Protein 5BO7 (pdb70)

Sequence (569 aa):
KWKFNRTAFLHQRQEILQHVDVIKNFSLTKNSVRIGQLMHYDYSSHKYVFSISNNFRSLLPDVSPIMNKHYNICAVVGNSGILTGSQCGQEIDKSDFVFRCNFAPTEAFQRDVGRKTNLTTFNPSILEKYYNNLLTIQDRNNFFLSLKKLDGAILWIPAFFFHTSATVTRTLVDFFVEHRGQLKVQLAWPGNIMQHVNRYWKNKHLSPKRLSTGILMYTLASAICEEIHLYGFWPFGFDPNTREDLPYHYYDKKGTKFTTKESHQLPAEFQLLYRMHGEGLTKLTLSHCASKWKFNRTAFLHQRQEILQHVDVIKNFSLTKNSVRIGQLMHYDYSSHKYVFSISNNFRSLLPDVSPIMNKHYNICAVVGNSGILTGSQCGQEIDKSDFVFRCNFAPTEAFQRDVGRKTNLTTFNPSILEKYYNNLLTIQDRNNNFFLSLKKLDGAILWIPAFFFHTSATVTRTLVDFFVEHRGQLKVQLAWPGNIMQHVNRYWKNKHLSPKRLSTGILMYTLASAICEEIHLYGFWPFGFDPNTREDLPYHYYDQLPAEFQLLYRMHGEGLTKLTLSHCA

Radius of gyration: 30.21 Å; Cα contacts (8 Å, |Δi|>4): 1110; chains: 2; bounding box: 53×53×96 Å

Solvent-accessible surface area: 25960 Å² total; per-residue (Å²): 158,55,160,29,67,112,111,31,0,61,110,5,41,102,32,0,75,126,60,1,80,0,56,144,21,0,4,30,26,52,138,62,9,160,105,29,32,61,13,51,12,44,56,30,64,133,116,30,2,7,16,1,19,50,8,2,62,36,17,2,24,103,90,14,18,2,95,122,95,134,49,82,45,0,0,0,2,6,23,9,0,11,3,76,36,2,89,0,2,157,54,0,34,166,4,75,10,0,0,5,4,76,38,15,57,30,110,86,52,57,174,20,0,1,164,72,27,43,0,4,3,0,29,0,40,14,0,104,140,146,29,70,30,6,24,9,92,111,19,32,66,62,0,37,90,28,1,112,133,25,89,27,6,6,0,1,0,11,1,0,12,75,47,97,0,1,41,8,1,16,2,0,6,30,4,8,30,50,25,126,79,101,29,148,19,81,26,0,0,0,3,62,7,2,121,68,0,56,162,1,0,46,85,60,171,6,89,18,87,24,11,12,39,8,0,6,0,0,0,1,0,0,13,3,0,47,21,0,29,0,1,4,22,25,17,57,22,74,15,29,92,86,159,120,98,18,20,61,46,5,73,39,170,205,62,51,133,56,101,78,126,100,53,61,90,32,74,33,6,20,107,11,0,112,122,7,36,66,102,3,14,0,64,6,15,33,61,118,20,154,171,98,54,174,30,66,116,110,31,0,71,113,7,47,85,47,1,109,117,68,5,71,4,46,144,20,1,5,27,27,49,117,52,4,147,111,33,60,68,9,44,10,38,38,30,63,133,112,32,2,9,17,1,24,54,7,2,65,35,18,2,20,97,90,7,11,3,86,124,95,133,62,79,43,0,0,0,2,6,19,8,0,22,5,78,34,3,100,0,2,133,49,0,33,150,3,74,10,0,1,4,6,59,33,12,59,25,102,90,62,72,189,25,0,0,127,73,28,45,0,3,1,0,38,0,41,12,0,83,155,130,28,68,29,6,27,11,95,108,19,37,67,63,0,38,79,28,1,119,145,28,84,36,8,10,0,1,0,13,1,0,13,64,43,94,2,2,31,4,1,17,2,0,5,26,4,9,29,56,27,124,80,102,29,150,18,76,23,0,0,0,3,44,7,4,92,62,1,29,115,4,0,116,84,66,165,5,95,24,178,85,9,22,41,8,0,3,0,0,0,2,0,1,27,2,0,52,20,0,27,0,1,4,22,26,24,49,42,90,34,44,129,78,191,121,136,27,63,107,50,12,54,116,107,49,57,44,5,22,117,14,1,130,104,0,46,68,72,5,12,0,64,9,16,45,72,134,21,147

Organism: Homo sapiens (NCBI:txid9606)

Structure (mmCIF, N/CA/C/O backbone):
data_5BO7
#
_entry.id   5BO7
#
_cell.length_a   71.335
_cell.length_b   96.497
_cell.length_c   124.655
_cell.angle_alpha   90.000
_cell.angle_beta   90.000
_cell.angle_gamma   90.000
#
_symmetry.space_group_name_H-M   'P 21 21 21'
#
loop_
_entity.id
_entity.type
_entity.pdbx_description
1 polymer 'Sia-alpha-2,3-Gal-beta-1,4-GlcNAc-R:alpha 2,8-sialyltransferase'
2 branched 2-acetamido-2-deoxy-beta-D-glucopyranose-(1-4)-2-acetamido-2-deoxy-beta-D-glucopyranose
3 branched 2-acetamido-2-deoxy-beta-D-glucopyranose-(1-4)-[alpha-L-fucopyranose-(1-6)]2-acetamido-2-deoxy-beta-D-glucopyranose
4 non-polymer "CYTIDINE-5'-TRIPHOSPHATE"
5 non-polymer 2-acetamido-2-deoxy-beta-D-glucopyranose
6 water water
#
loop_
_atom_site.group_PDB
_atom_site.id
_atom_site.type_symbol
_atom_site.label_atom_id
_atom_site.label_alt_id
_atom_site.label_comp_id
_atom_site.label_asym_id
_atom_site.label_entity_id
_atom_site.label_seq_id
_atom_site.pdbx_PDB_ins_code
_atom_site.Cartn_x
_atom_site.Cartn_y
_atom_site.Cartn_z
_atom_site.occupancy
_atom_site.B_iso_or_equiv
_atom_site.auth_seq_id
_atom_site.auth_comp_id
_atom_site.auth_asym_id
_atom_site.auth_atom_id
_atom_site.pdbx_PDB_model_num
ATOM 1 N N . LYS A 1 32 ? -16.725 -26.910 57.125 1.00 66.90 89 LYS A N 1
ATOM 2 C CA . LYS A 1 32 ? -15.287 -26.856 57.562 1.00 67.24 89 LYS A CA 1
ATOM 3 C C . LYS A 1 32 ? -14.678 -25.419 57.315 1.00 60.42 89 LYS A C 1
ATOM 4 O O . LYS A 1 32 ? -14.336 -24.673 58.252 1.00 59.55 89 LYS A O 1
ATOM 6 N N . TRP A 1 33 ? -14.572 -25.029 56.052 1.00 53.98 90 TRP A N 1
ATOM 7 C CA . TRP A 1 33 ? -14.096 -23.677 55.683 1.00 44.76 90 TRP A CA 1
ATOM 8 C C . TRP A 1 33 ? -15.124 -22.671 56.126 1.00 43.31 90 TRP A C 1
ATOM 9 O O . TRP A 1 33 ? -16.304 -22.899 55.945 1.00 43.29 90 TRP A O 1
ATOM 20 N N . LYS A 1 34 ? -14.677 -21.547 56.658 1.00 42.11 91 LYS A N 1
ATOM 21 C CA . LYS A 1 34 ? -15.565 -20.489 57.043 1.00 42.85 91 LYS A CA 1
ATOM 22 C C . LYS A 1 34 ? -15.130 -19.123 56.516 1.00 36.81 91 LYS A C 1
ATOM 23 O O . LYS A 1 34 ? -13.998 -18.715 56.748 1.00 34.05 91 LYS A O 1
ATOM 29 N N . PHE A 1 35 ? -16.036 -18.400 55.824 1.00 34.24 92 PHE A N 1
ATOM 30 C CA . PHE A 1 35 ? -15.698 -17.135 55.204 1.00 31.38 92 PHE A CA 1
ATOM 31 C C . PHE A 1 35 ? -15.337 -16.077 56.259 1.00 32.55 92 PHE A C 1
ATOM 32 O O . PHE A 1 35 ? -15.977 -16.001 57.283 1.00 32.15 92 PHE A O 1
ATOM 40 N N . ASN A 1 36 ? -14.291 -15.325 56.040 1.00 30.62 93 ASN A N 1
ATOM 41 C CA . ASN A 1 36 ? -13.980 -14.232 56.898 1.00 31.86 93 ASN A CA 1
ATOM 42 C C . ASN A 1 36 ? -14.141 -12.964 56.111 1.00 30.75 93 ASN A C 1
ATOM 43 O O . ASN A 1 36 ? -13.210 -12.473 55.472 1.00 28.04 93 ASN A O 1
ATOM 48 N N . ARG A 1 37 ? -15.371 -12.424 56.162 1.00 29.48 94 ARG A N 1
ATOM 49 C CA . ARG A 1 37 ? -15.717 -11.246 55.297 1.00 28.19 94 ARG A CA 1
ATOM 50 C C . ARG A 1 37 ? -14.846 -10.081 55.612 1.00 28.55 94 ARG A C 1
ATOM 51 O O . ARG A 1 37 ? -14.405 -9.375 54.711 1.00 28.21 94 ARG A O 1
ATOM 59 N N . THR A 1 38 ? -14.594 -9.828 56.925 1.00 29.96 95 THR A N 1
ATOM 60 C CA . THR A 1 38 ? -13.795 -8.633 57.228 1.00 31.85 95 THR A CA 1
ATOM 61 C C . THR A 1 38 ? -12.357 -8.721 56.719 1.00 31.16 95 THR A C 1
ATOM 62 O O . THR A 1 38 ? -11.849 -7.761 56.115 1.00 31.44 95 THR A O 1
ATOM 66 N N . ALA A 1 39 ? -11.764 -9.897 56.794 1.00 31.11 96 ALA A N 1
ATOM 67 C CA . ALA A 1 39 ? -10.417 -10.077 56.264 1.00 30.85 96 ALA A CA 1
ATOM 68 C C . ALA A 1 39 ? -10.421 -9.992 54.738 1.00 27.86 96 ALA A C 1
ATOM 69 O O . ALA A 1 39 ? -9.540 -9.361 54.118 1.00 27.60 96 ALA A O 1
ATOM 71 N N . PHE A 1 40 ? -11.469 -10.500 54.110 1.00 27.01 97 PHE A N 1
ATOM 72 C CA . PHE A 1 40 ? -11.571 -10.388 52.620 1.00 26.39 97 PHE A CA 1
ATOM 73 C C . PHE A 1 40 ? -11.697 -8.963 52.172 1.00 26.62 97 PHE A C 1
ATOM 74 O O . PHE A 1 40 ? -11.033 -8.500 51.239 1.00 25.43 97 PHE A O 1
ATOM 82 N N . LEU A 1 41 ? -12.568 -8.221 52.836 1.00 28.34 98 LEU A N 1
ATOM 83 C CA . LEU A 1 41 ? -12.711 -6.798 52.496 1.00 29.66 98 LEU A CA 1
ATOM 84 C C . LEU A 1 41 ? -11.444 -5.941 52.752 1.00 30.34 98 LEU A C 1
ATOM 85 O O . LEU A 1 41 ? -11.174 -4.992 52.011 1.00 30.50 98 LEU A O 1
ATOM 90 N N . HIS A 1 42 ? -10.633 -6.333 53.714 1.00 33.20 99 HIS A N 1
ATOM 91 C CA . HIS A 1 42 ? -9.311 -5.734 53.939 1.00 35.00 99 HIS A CA 1
ATOM 92 C C . HIS A 1 42 ? -8.427 -6.026 52.769 1.00 32.26 99 HIS A C 1
ATOM 93 O O . HIS A 1 42 ? -7.697 -5.161 52.303 1.00 30.33 99 HIS A O 1
ATOM 100 N N . GLN A 1 43 ? -8.508 -7.274 52.278 1.00 30.84 100 GLN A N 1
ATOM 101 C CA . GLN A 1 43 ? -7.753 -7.613 51.068 1.00 29.27 100 GLN A CA 1
ATOM 102 C C . GLN A 1 43 ? -8.223 -6.795 49.882 1.00 27.65 100 GLN A C 1
ATOM 103 O O . GLN A 1 43 ? -7.409 -6.260 49.140 1.00 26.59 100 GLN A O 1
ATOM 109 N N . ARG A 1 44 ? -9.541 -6.702 49.686 1.00 27.26 101 ARG A N 1
ATOM 110 C CA . ARG A 1 44 ? -10.019 -5.807 48.626 1.00 27.16 101 ARG A CA 1
ATOM 111 C C . ARG A 1 44 ? -9.423 -4.408 48.702 1.00 28.09 101 ARG A C 1
ATOM 112 O O . ARG A 1 44 ? -8.990 -3.862 47.683 1.00 28.34 101 ARG A O 1
ATOM 120 N N . GLN A 1 45 ? -9.452 -3.797 49.896 1.00 31.00 102 GLN A N 1
ATOM 121 C CA . GLN A 1 45 ? -8.912 -2.452 50.060 1.00 33.82 102 GLN A CA 1
ATOM 122 C C . GLN A 1 45 ? -7.428 -2.463 49.698 1.00 32.70 102 GLN A C 1
ATOM 123 O O . GLN A 1 45 ? -6.971 -1.580 49.052 1.00 32.72 102 GLN A O 1
ATOM 129 N N . GLU A 1 46 ? -6.659 -3.452 50.131 1.00 32.87 103 GLU A N 1
ATOM 130 C CA . GLU A 1 46 ? -5.223 -3.449 49.814 1.00 35.24 103 GLU A CA 1
ATOM 131 C C . GLU A 1 46 ? -4.923 -3.563 48.353 1.00 32.56 103 GLU A C 1
ATOM 132 O O . GLU A 1 46 ? -4.011 -2.915 47.818 1.00 31.75 103 GLU A O 1
ATOM 138 N N . ILE A 1 47 ? -5.689 -4.435 47.660 1.00 29.86 104 ILE A N 1
ATOM 139 C CA . ILE A 1 47 ? -5.590 -4.506 46.223 1.00 28.36 104 ILE A CA 1
ATOM 140 C C . ILE A 1 47 ? -5.888 -3.142 45.583 1.00 28.88 104 ILE A C 1
ATOM 141 O O . ILE A 1 47 ? -5.170 -2.702 44.659 1.00 27.45 104 ILE A O 1
ATOM 146 N N . LEU A 1 48 ? -6.959 -2.504 46.036 1.00 30.08 105 LEU A N 1
ATOM 147 C CA . LEU A 1 48 ? -7.400 -1.229 45.441 1.00 32.77 105 LEU A CA 1
ATOM 148 C C . LEU A 1 48 ? -6.375 -0.081 45.689 1.00 35.47 105 LEU A C 1
ATOM 149 O O . LEU A 1 48 ? -6.261 0.806 44.911 1.00 34.93 105 LEU A O 1
ATOM 154 N N . GLN A 1 49 ? -5.565 -0.186 46.726 1.00 37.79 106 GLN A N 1
ATOM 155 C CA . GLN A 1 49 ? -4.425 0.720 46.929 1.00 42.52 106 GLN A CA 1
ATOM 156 C C . GLN A 1 49 ? -3.383 0.610 45.841 1.00 42.22 106 GLN A C 1
ATOM 157 O O . GLN A 1 49 ? -2.705 1.546 45.587 1.00 40.95 106 GLN A O 1
ATOM 163 N N . HIS A 1 50 ? -3.264 -0.535 45.182 1.00 40.15 107 HIS A N 1
ATOM 164 C CA . HIS A 1 50 ? -2.258 -0.706 44.124 1.00 41.18 107 HIS A CA 1
ATOM 165 C C . HIS A 1 50 ? -2.790 -0.763 42.749 1.00 40.24 107 HIS A C 1
ATOM 166 O O . HIS A 1 50 ? -2.068 -0.524 41.796 1.00 44.17 107 HIS A O 1
ATOM 173 N N . VAL A 1 51 ? -4.037 -1.180 42.598 1.00 35.83 108 VAL A N 1
ATOM 174 C CA . VAL A 1 51 ? -4.619 -1.387 41.283 1.00 33.83 108 VAL A CA 1
ATOM 175 C C . VAL A 1 51 ? -6.000 -0.713 41.265 1.00 32.22 108 VAL A C 1
ATOM 176 O O . VAL A 1 51 ? -6.801 -1.035 42.088 1.00 29.29 108 VAL A O 1
ATOM 180 N N . ASP A 1 52 ? -6.222 0.252 40.377 1.00 30.09 109 ASP A N 1
ATOM 181 C CA . ASP A 1 52 ? -7.558 0.805 40.173 1.00 29.69 109 ASP A CA 1
ATOM 182 C C . ASP A 1 52 ? -8.297 -0.165 39.271 1.00 27.75 109 ASP A C 1
ATOM 183 O O . ASP A 1 52 ? -8.258 -0.073 38.035 1.00 26.12 109 ASP A O 1
ATOM 188 N N . VAL A 1 53 ? -8.946 -1.133 39.898 1.00 26.91 110 VAL A N 1
ATOM 189 C CA . VAL A 1 53 ? -9.513 -2.263 39.194 1.00 25.70 110 VAL A CA 1
ATOM 190 C C . VAL A 1 53 ? -10.602 -1.862 38.204 1.00 24.83 110 VAL A C 1
ATOM 191 O O . VAL A 1 53 ? -10.619 -2.327 37.081 1.00 23.32 110 VAL A O 1
ATOM 195 N N . ILE A 1 54 ? -11.452 -0.928 38.592 1.00 24.87 111 ILE A N 1
ATOM 196 C CA . ILE A 1 54 ? -12.559 -0.517 37.722 1.00 26.47 111 ILE A CA 1
ATOM 197 C C . ILE A 1 54 ? -11.993 0.117 36.449 1.00 26.17 111 ILE A C 1
ATOM 198 O O . ILE A 1 54 ? -12.503 -0.179 35.351 1.00 26.38 111 ILE A O 1
ATOM 203 N N . LYS A 1 55 ? -10.969 0.981 36.588 1.00 25.80 112 LYS A N 1
ATOM 204 C CA . LYS A 1 55 ? -10.301 1.601 35.422 1.00 26.45 112 LYS A CA 1
ATOM 205 C C . LYS A 1 55 ? -9.437 0.585 34.668 1.00 24.30 112 LYS A C 1
ATOM 206 O O . LYS A 1 55 ? -9.556 0.421 33.434 1.00 27.63 112 LYS A O 1
ATOM 212 N N . ASN A 1 56 ? -8.612 -0.163 35.358 1.00 24.97 113 ASN A N 1
ATOM 213 C CA . ASN A 1 56 ? -7.685 -1.12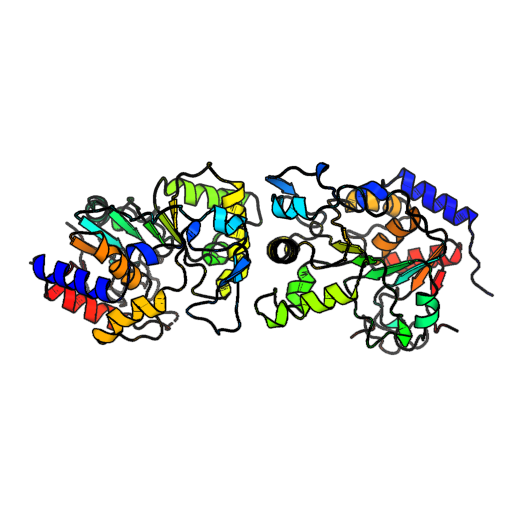9 34.703 1.00 23.60 113 ASN A CA 1
ATOM 214 C C . ASN A 1 56 ? -8.416 -2.286 34.002 1.00 23.87 113 ASN A C 1
ATOM 215 O O . ASN A 1 56 ? -7.878 -2.879 33.081 1.00 23.24 113 ASN A O 1
ATOM 220 N N . PHE A 1 57 ? -9.662 -2.565 34.395 1.00 23.08 114 PHE A N 1
ATOM 221 C CA . PHE A 1 57 ? -10.464 -3.561 33.730 1.00 21.38 114 PHE A CA 1
ATOM 222 C C . PHE A 1 57 ? -10.533 -3.437 32.205 1.00 21.18 114 PHE A C 1
ATOM 223 O O . PHE A 1 57 ? -10.529 -4.473 31.501 1.00 21.55 114 PHE A O 1
ATOM 231 N N . SER A 1 58 ? -10.637 -2.208 31.695 1.00 20.62 115 SER A N 1
ATOM 232 C CA . SER A 1 58 ? -10.666 -1.961 30.245 1.00 21.02 115 SER A CA 1
ATOM 233 C C . SER A 1 58 ? -10.322 -0.531 29.929 1.00 21.40 115 SER A C 1
ATOM 234 O O . SER A 1 58 ? -10.721 0.412 30.643 1.00 21.47 115 SER A O 1
ATOM 237 N N . LEU A 1 59 ? -9.650 -0.349 28.801 1.00 21.31 116 LEU A N 1
ATOM 238 C CA . LEU A 1 59 ? -9.555 0.948 28.168 1.00 22.16 116 LEU A CA 1
ATOM 239 C C . LEU A 1 59 ? -10.985 1.371 27.772 1.00 23.32 116 LEU A C 1
ATOM 240 O O . LEU A 1 59 ? -11.869 0.473 27.541 1.00 21.28 116 LEU A O 1
ATOM 245 N N . THR A 1 60 ? -11.226 2.674 27.744 1.00 22.63 117 THR A N 1
ATOM 246 C CA . THR A 1 60 ? -12.494 3.211 27.333 1.00 23.89 117 THR A CA 1
ATOM 247 C C . THR A 1 60 ? -12.265 4.179 26.163 1.00 24.87 117 THR A C 1
ATOM 248 O O . THR A 1 60 ? -11.132 4.615 25.895 1.00 26.64 117 THR A O 1
ATOM 252 N N . LYS A 1 61 ? -13.307 4.524 25.467 1.00 26.36 118 LYS A N 1
ATOM 253 C CA . LYS A 1 61 ? -13.147 5.336 24.251 1.00 27.67 118 LYS A CA 1
ATOM 254 C C . LYS A 1 61 ? -12.450 6.656 24.555 1.00 31.18 118 LYS A C 1
ATOM 255 O O . LYS A 1 61 ? -11.543 7.091 23.851 1.00 31.23 118 LYS A O 1
ATOM 261 N N . ASN A 1 62 ? -12.862 7.283 25.654 1.00 32.91 119 ASN A N 1
ATOM 262 C CA . ASN A 1 62 ? -12.318 8.605 25.992 1.00 37.67 119 ASN A CA 1
ATOM 263 C C . ASN A 1 62 ? -10.964 8.501 26.643 1.00 36.11 119 ASN A C 1
ATOM 264 O O . ASN A 1 62 ? -10.376 9.524 26.863 1.00 39.07 119 ASN A O 1
ATOM 269 N N . SER A 1 63 ? -10.443 7.335 26.933 1.00 33.14 120 SER A N 1
ATOM 270 C CA . SER A 1 63 ? -9.104 7.255 27.421 1.00 33.98 120 SER A CA 1
ATOM 271 C C . SER A 1 63 ? -8.050 6.948 26.367 1.00 33.67 120 SER A C 1
ATOM 272 O O . SER A 1 63 ? -6.888 6.845 26.737 1.00 29.19 120 SER A O 1
ATOM 275 N N . VAL A 1 64 ? -8.442 6.719 25.094 1.00 31.76 121 VAL A N 1
ATOM 276 C CA . VAL A 1 64 ? -7.455 6.381 24.088 1.00 31.76 121 VAL A CA 1
ATOM 277 C C . VAL A 1 64 ? -7.659 7.347 22.914 1.00 30.68 121 VAL A C 1
ATOM 278 O O . VAL A 1 64 ? -8.759 7.757 22.609 1.00 31.26 121 VAL A O 1
ATOM 282 N N . ARG A 1 65 ? -6.568 7.652 22.265 1.00 29.25 122 ARG A N 1
ATOM 283 C CA . ARG A 1 65 ? -6.568 8.520 21.092 1.00 29.94 122 ARG A CA 1
ATOM 284 C C . ARG A 1 65 ? -6.454 7.615 19.907 1.00 26.75 122 ARG A C 1
ATOM 285 O O . ARG A 1 65 ? -5.690 6.656 19.925 1.00 24.23 122 ARG A O 1
ATOM 293 N N . ILE A 1 66 ? -7.125 7.986 18.829 1.00 26.12 123 ILE A N 1
ATOM 294 C CA . ILE A 1 66 ? -6.868 7.303 17.597 1.00 26.36 123 ILE A CA 1
ATOM 295 C C . ILE A 1 66 ? -5.429 7.506 17.209 1.00 26.17 123 ILE A C 1
ATOM 296 O O . ILE A 1 66 ? -4.947 8.634 17.246 1.00 24.70 123 ILE A O 1
ATOM 301 N N . GLY A 1 67 ? -4.738 6.466 16.786 1.00 25.15 124 GLY A N 1
ATOM 302 C CA . GLY A 1 67 ? -3.296 6.565 16.508 1.00 28.56 124 GLY A CA 1
ATOM 303 C C . GLY A 1 67 ? -2.327 6.399 17.698 1.00 28.44 124 GLY A C 1
ATOM 304 O O . GLY A 1 67 ? -1.094 6.522 17.539 1.00 29.55 124 GLY A O 1
ATOM 305 N N . GLN A 1 68 ? -2.866 6.205 18.896 1.00 29.21 125 GLN A N 1
ATOM 306 C CA . GLN A 1 68 ? -2.005 6.072 20.057 1.00 29.59 125 GLN A CA 1
ATOM 307 C C . GLN A 1 68 ? -1.198 4.807 19.870 1.00 27.00 125 GLN A C 1
ATOM 308 O O . GLN A 1 68 ? -1.724 3.814 19.378 1.00 25.09 125 GLN A O 1
ATOM 314 N N . LEU A 1 69 ? 0.069 4.820 20.275 1.00 25.58 126 LEU A N 1
ATOM 315 C CA . LEU A 1 69 ? 0.905 3.666 20.165 1.00 26.28 126 LEU A CA 1
ATOM 316 C C . LEU A 1 69 ? 0.984 2.913 21.478 1.00 26.31 126 LEU A C 1
ATOM 317 O O . LEU A 1 69 ? 1.394 3.503 22.486 1.00 26.60 126 LEU A O 1
ATOM 322 N N . MET A 1 70 ? 0.637 1.642 21.455 1.00 23.91 127 MET A N 1
ATOM 323 C CA . MET A 1 70 ? 0.707 0.790 22.612 1.00 24.92 127 MET A CA 1
ATOM 324 C C . MET A 1 70 ? 1.981 -0.024 22.563 1.00 25.75 127 MET A C 1
ATOM 325 O O . MET A 1 70 ? 2.450 -0.384 21.506 1.00 24.50 127 MET A O 1
ATOM 330 N N . HIS A 1 71 ? 2.507 -0.346 23.751 1.00 26.29 128 HIS A N 1
ATOM 331 C CA . HIS A 1 71 ? 3.600 -1.316 23.939 1.00 27.03 128 HIS A CA 1
ATOM 332 C C . HIS A 1 71 ? 3.024 -2.525 24.635 1.00 26.48 128 HIS A C 1
ATOM 333 O O . HIS A 1 71 ? 1.861 -2.508 24.989 1.00 26.51 128 HIS A O 1
ATOM 340 N N . TYR A 1 72 ? 3.840 -3.580 24.824 1.00 26.23 129 TYR A N 1
ATOM 341 C CA . TYR A 1 72 ? 3.352 -4.862 25.340 1.00 26.63 129 TYR A CA 1
ATOM 342 C C . TYR A 1 72 ? 3.901 -5.164 26.720 1.00 29.18 129 TYR A C 1
ATOM 343 O O . TYR A 1 72 ? 5.088 -5.000 26.924 1.00 31.38 129 TYR A O 1
ATOM 352 N N . ASP A 1 73 ? 3.067 -5.628 27.653 1.00 26.68 130 ASP A N 1
ATOM 353 C CA . ASP A 1 73 ? 3.496 -5.806 29.022 1.00 30.12 130 ASP A CA 1
ATOM 354 C C . ASP A 1 73 ? 4.610 -6.827 29.135 1.00 32.56 130 ASP A C 1
ATOM 355 O O . ASP A 1 73 ? 5.467 -6.677 29.986 1.00 31.03 130 ASP A O 1
ATOM 360 N N . TYR A 1 74 ? 4.576 -7.864 28.310 1.00 33.42 131 TYR A N 1
ATOM 361 C CA . TYR A 1 74 ? 5.527 -8.972 28.420 1.00 36.00 131 TYR A CA 1
ATOM 362 C C . TYR A 1 74 ? 6.436 -9.176 27.248 1.00 38.86 131 TYR A C 1
ATOM 363 O O . TYR A 1 74 ? 6.993 -10.282 27.130 1.00 44.04 131 TYR A O 1
ATOM 372 N N . SER A 1 75 ? 6.641 -8.196 26.379 1.00 34.38 132 SER A N 1
ATOM 373 C CA . SER A 1 75 ? 7.582 -8.392 25.269 1.00 36.46 132 SER A CA 1
ATOM 374 C C . SER A 1 75 ? 8.584 -7.222 25.311 1.00 36.92 132 SER A C 1
ATOM 375 O O . SER A 1 75 ? 8.348 -6.255 26.064 1.00 35.16 132 SER A O 1
ATOM 378 N N . SER A 1 76 ? 9.652 -7.284 24.506 1.00 38.04 133 SER A N 1
ATOM 379 C CA . SER A 1 76 ? 10.564 -6.123 24.389 1.00 38.98 133 SER A CA 1
ATOM 380 C C . SER A 1 76 ? 9.791 -4.858 24.113 1.00 38.41 133 SER A C 1
ATOM 381 O O . SER A 1 76 ? 8.811 -4.888 23.351 1.00 32.98 133 SER A O 1
ATOM 384 N N . HIS A 1 77 ? 10.327 -3.741 24.598 1.00 36.36 134 HIS A N 1
ATOM 385 C CA . HIS A 1 77 ? 9.741 -2.436 24.374 1.00 37.73 134 HIS A CA 1
ATOM 386 C C . HIS A 1 77 ? 9.671 -2.060 22.885 1.00 33.45 134 HIS A C 1
ATOM 387 O O . HIS A 1 77 ? 8.844 -1.222 22.502 1.00 33.57 134 HIS A O 1
ATOM 394 N N . LYS A 1 78 ? 10.528 -2.655 22.032 1.00 32.60 135 LYS A N 1
ATOM 395 C CA . LYS A 1 78 ? 10.531 -2.266 20.600 1.00 33.08 135 LYS A CA 1
ATOM 396 C C . LYS A 1 78 ? 9.152 -2.593 19.862 1.00 30.19 135 LYS A C 1
ATOM 397 O O . LYS A 1 78 ? 8.873 -2.026 18.809 1.00 31.47 135 LYS A O 1
ATOM 403 N N . TYR A 1 79 ? 8.385 -3.571 20.361 1.00 27.77 136 TYR A N 1
ATOM 404 C CA . TYR A 1 79 ? 7.136 -3.969 19.695 1.00 26.49 136 TYR A CA 1
ATOM 405 C C . TYR A 1 79 ? 6.061 -2.927 20.026 1.00 26.22 136 TYR A C 1
ATOM 406 O O . TYR A 1 79 ? 5.868 -2.548 21.211 1.00 26.11 136 TYR A O 1
ATOM 415 N N . VAL A 1 80 ? 5.394 -2.431 18.999 1.00 24.80 137 VAL A N 1
ATOM 416 C CA . VAL A 1 80 ? 4.349 -1.465 19.195 1.00 24.10 137 VAL A CA 1
ATOM 417 C C . VAL A 1 80 ? 3.108 -1.818 18.378 1.00 24.23 137 VAL A C 1
ATOM 418 O O . VAL A 1 80 ? 3.167 -2.598 17.427 1.00 24.74 137 VAL A O 1
ATOM 422 N N . PHE A 1 81 ? 2.003 -1.175 18.728 1.00 23.90 138 PHE A N 1
ATOM 423 C CA . PHE A 1 81 ? 0.767 -1.421 18.056 1.00 23.31 138 PHE A CA 1
ATOM 424 C C . PHE A 1 81 ? -0.024 -0.118 18.058 1.00 22.54 138 PHE A C 1
ATOM 425 O O . PHE A 1 81 ? -0.323 0.421 19.110 1.00 22.07 138 PHE A O 1
ATOM 433 N N . SER A 1 82 ? -0.399 0.372 16.887 1.00 21.66 139 SER A N 1
ATOM 434 C CA . SER A 1 82 ? -1.144 1.634 16.763 1.00 23.68 139 SER A CA 1
ATOM 435 C C . SER A 1 82 ? -2.662 1.372 16.856 1.00 26.81 139 SER A C 1
ATOM 436 O O . SER A 1 82 ? -3.208 0.496 16.097 1.00 23.56 139 SER A O 1
ATOM 439 N N . ILE A 1 83 ? -3.348 2.112 17.708 1.00 24.64 140 ILE A N 1
ATOM 440 C CA . ILE A 1 83 ? -4.805 1.957 17.903 1.00 26.30 140 ILE A CA 1
ATOM 441 C C . ILE A 1 83 ? -5.564 2.679 16.805 1.00 25.84 140 ILE A C 1
ATOM 442 O O . ILE A 1 83 ? -5.378 3.869 16.571 1.00 26.32 140 ILE A O 1
ATOM 447 N N . SER A 1 84 ? -6.309 1.951 16.016 1.00 23.60 141 SER A N 1
ATOM 448 C CA . SER A 1 84 ? -7.058 2.538 14.935 1.00 23.51 141 SER A CA 1
ATOM 449 C C . SER A 1 84 ? -8.356 3.093 15.405 1.00 23.16 141 SER A C 1
ATOM 450 O O . SER A 1 84 ? -8.845 2.815 16.506 1.00 21.83 141 SER A O 1
ATOM 453 N N . ASN A 1 85 ? -8.996 3.831 14.500 1.00 22.19 142 ASN A N 1
ATOM 454 C CA . ASN A 1 85 ? -10.371 4.232 14.665 1.00 24.25 142 ASN A CA 1
ATOM 455 C C . ASN A 1 85 ? -11.301 3.102 14.959 1.00 24.27 142 ASN A C 1
ATOM 456 O O . ASN A 1 85 ? -12.158 3.162 15.836 1.00 22.90 142 ASN A O 1
ATOM 461 N N . ASN A 1 86 ? -11.117 2.009 14.243 1.00 24.03 143 ASN A N 1
ATOM 462 C CA . ASN A 1 86 ? -11.970 0.836 14.434 1.00 25.15 143 ASN A CA 1
ATOM 463 C C . ASN A 1 86 ? -11.761 0.152 15.792 1.00 23.09 143 ASN A C 1
ATOM 464 O O . ASN A 1 86 ? -12.730 -0.239 16.438 1.00 23.82 143 ASN A O 1
ATOM 469 N N . PHE A 1 87 ? -10.526 0.090 16.225 1.00 21.44 144 PHE A N 1
ATOM 470 C CA . PHE A 1 87 ? -10.241 -0.495 17.539 1.00 22.35 144 PHE A CA 1
ATOM 471 C C . PHE A 1 87 ? -10.948 0.357 18.584 1.00 21.85 144 PHE A C 1
ATOM 472 O O . PHE A 1 87 ? -11.635 -0.137 19.506 1.00 22.03 144 PHE A O 1
ATOM 480 N N . ARG A 1 88 ? -10.694 1.667 18.535 1.00 22.80 145 ARG A N 1
ATOM 481 C CA . ARG A 1 88 ? -11.343 2.608 19.487 1.00 24.34 145 ARG A CA 1
ATOM 482 C C . ARG A 1 88 ? -12.886 2.401 19.506 1.00 24.32 145 ARG A C 1
ATOM 483 O O . ARG A 1 88 ? -13.501 2.457 20.578 1.00 23.74 145 ARG A O 1
ATOM 491 N N . SER A 1 89 ? -13.491 2.213 18.335 1.00 23.63 146 SER A N 1
ATOM 492 C CA . SER A 1 89 ? -14.960 2.040 18.214 1.00 24.71 146 SER A CA 1
ATOM 493 C C . SER A 1 89 ? -15.489 0.805 18.946 1.00 24.12 146 SER A C 1
ATOM 494 O O . SER A 1 89 ? -16.681 0.729 19.235 1.00 23.64 146 SER A O 1
ATOM 497 N N . LEU A 1 90 ? -14.606 -0.145 19.280 1.00 22.81 147 LEU A N 1
ATOM 498 C CA . LEU A 1 90 ? -14.984 -1.319 20.030 1.00 22.78 147 LEU A CA 1
ATOM 499 C C . LEU A 1 90 ? -14.815 -1.174 21.553 1.00 22.50 147 LEU A C 1
ATOM 500 O O . LEU A 1 90 ? -15.090 -2.164 22.265 1.00 23.39 147 LEU A O 1
ATOM 505 N N . LEU A 1 91 ? -14.187 -0.099 22.003 1.00 22.07 148 LEU A N 1
ATOM 506 C CA . LEU A 1 91 ? -13.962 0.125 23.410 1.00 22.52 148 LEU A CA 1
ATOM 507 C C . LEU A 1 91 ? -15.233 0.525 24.037 1.00 22.69 148 LEU A C 1
ATOM 508 O O . LEU A 1 91 ? -16.033 1.274 23.447 1.00 23.41 148 LEU A O 1
ATOM 513 N N . PRO A 1 92 ? -15.448 0.115 25.314 1.00 24.00 149 PRO A N 1
ATOM 514 C CA . PRO A 1 92 ? -16.672 0.593 26.010 1.00 24.96 149 PRO A CA 1
ATOM 515 C C . PRO A 1 92 ? -16.546 2.071 26.351 1.00 26.70 149 PRO A C 1
ATOM 516 O O . PRO A 1 92 ? -15.433 2.625 26.437 1.00 25.67 149 PRO A O 1
ATOM 520 N N . ASP A 1 93 ? -17.699 2.721 26.510 1.00 28.79 150 ASP A N 1
ATOM 521 C CA . ASP A 1 93 ? -17.763 4.134 26.939 1.00 31.18 150 ASP A CA 1
ATOM 522 C C . ASP A 1 93 ? -17.364 4.299 28.391 1.00 30.54 150 ASP A C 1
ATOM 523 O O . ASP A 1 93 ? -16.702 5.247 28.749 1.00 30.55 150 ASP A O 1
ATOM 528 N N . VAL A 1 94 ? -17.841 3.374 29.211 1.00 29.91 151 VAL A N 1
ATOM 529 C CA . VAL A 1 94 ? -17.525 3.364 30.630 1.00 31.01 151 VAL A CA 1
ATOM 530 C C . VAL A 1 94 ? -17.040 1.944 31.001 1.00 27.76 151 VAL A C 1
ATOM 531 O O . VAL A 1 94 ? -17.346 0.925 30.331 1.00 26.77 151 VAL A O 1
ATOM 535 N N . SER A 1 95 ? -16.365 1.820 32.117 1.00 27.75 152 SER A N 1
ATOM 536 C CA . SER A 1 95 ? -15.926 0.478 32.541 1.00 25.73 152 SER A CA 1
ATOM 537 C C . SER A 1 95 ? -17.113 -0.450 32.635 1.00 26.43 152 SER A C 1
ATOM 538 O O . SER A 1 95 ? -18.120 -0.091 33.248 1.00 26.12 152 SER A O 1
ATOM 541 N N . PRO A 1 96 ? -17.009 -1.643 32.070 1.00 27.83 153 PRO A N 1
ATOM 542 C CA . PRO A 1 96 ? -18.138 -2.593 32.144 1.00 26.20 153 PRO A CA 1
ATOM 543 C C . PRO A 1 96 ? -18.419 -3.091 33.544 1.00 26.50 153 PRO A C 1
ATOM 544 O O . PRO A 1 96 ? -19.464 -3.629 33.755 1.00 27.77 153 PRO A O 1
ATOM 548 N N . ILE A 1 97 ? -17.539 -2.826 34.493 1.00 23.28 154 ILE A N 1
ATOM 549 C CA . ILE A 1 97 ? -17.764 -3.180 35.904 1.00 23.93 154 ILE A CA 1
ATOM 550 C C . ILE A 1 97 ? -17.963 -1.974 36.807 1.00 24.04 154 ILE A C 1
ATOM 551 O O . ILE A 1 97 ? -18.116 -2.131 38.008 1.00 23.07 154 ILE A O 1
ATOM 556 N N . MET A 1 98 ? -18.185 -0.804 36.187 1.00 24.74 155 MET A N 1
ATOM 557 C CA . MET A 1 98 ? -18.527 0.408 36.992 1.00 26.90 155 MET A CA 1
ATOM 558 C C . MET A 1 98 ? -19.893 0.135 37.681 1.00 26.76 155 MET A C 1
ATOM 559 O O . MET A 1 98 ? -20.892 -0.177 37.052 1.00 25.48 155 MET A O 1
ATOM 564 N N . ASN A 1 99 ? -19.936 0.344 38.980 1.00 25.59 156 ASN A N 1
ATOM 565 C CA . ASN A 1 99 ? -21.144 0.190 39.817 1.00 25.61 156 ASN A CA 1
ATOM 566 C C . ASN A 1 99 ? -21.820 -1.166 39.705 1.00 25.11 156 ASN A C 1
ATOM 567 O O . ASN A 1 99 ? -22.999 -1.288 39.950 1.00 25.16 156 ASN A O 1
ATOM 572 N N . LYS A 1 100 ? -21.042 -2.185 39.419 1.00 23.11 157 LYS A N 1
ATOM 573 C CA . LYS A 1 100 ? -21.526 -3.530 39.365 1.00 22.35 157 LYS A CA 1
ATOM 574 C C . LYS A 1 100 ? -21.110 -4.251 40.644 1.00 22.42 157 LYS A C 1
ATOM 575 O O . LYS A 1 100 ? -20.022 -4.015 41.143 1.00 24.25 157 LYS A O 1
ATOM 581 N N . HIS A 1 101 ? -21.972 -5.144 41.160 1.00 21.03 158 HIS A N 1
ATOM 582 C CA . HIS A 1 101 ? -21.706 -5.817 42.398 1.00 22.42 158 HIS A CA 1
ATOM 583 C C . HIS A 1 101 ? -22.298 -7.180 42.351 1.00 22.47 158 HIS A C 1
ATOM 584 O O . HIS A 1 101 ? -23.481 -7.320 42.019 1.00 23.31 158 HIS A O 1
ATOM 591 N N . TYR A 1 102 ? -21.513 -8.206 42.700 1.00 20.44 159 TYR A N 1
ATOM 592 C CA . TYR A 1 102 ? -22.030 -9.562 42.654 1.00 20.80 159 TYR A CA 1
ATOM 593 C C . TYR A 1 102 ? -21.737 -10.157 43.999 1.00 21.39 159 TYR A C 1
ATOM 594 O O . TYR A 1 102 ? -20.623 -9.960 44.546 1.00 22.48 159 TYR A O 1
ATOM 603 N N . ASN A 1 103 ? -22.689 -10.854 44.583 1.00 21.91 160 ASN A N 1
ATOM 604 C CA . ASN A 1 103 ? -22.519 -11.354 45.948 1.00 22.82 160 ASN A CA 1
ATOM 605 C C . ASN A 1 103 ? -21.530 -12.549 45.944 1.00 23.56 160 ASN A C 1
ATOM 606 O O . ASN A 1 103 ? -20.420 -12.408 46.411 1.00 23.49 160 ASN A O 1
ATOM 611 N N . ILE A 1 104 ? -21.917 -13.650 45.280 1.00 23.28 161 ILE A N 1
ATOM 612 C CA . ILE A 1 104 ? -21.063 -14.857 45.196 1.00 22.77 161 ILE A CA 1
ATOM 613 C C . ILE A 1 104 ? -20.500 -15.013 43.809 1.00 21.92 161 ILE A C 1
ATOM 614 O O . ILE A 1 104 ? -21.285 -15.066 42.828 1.00 22.10 161 ILE A O 1
ATOM 619 N N . CYS A 1 105 ? -19.191 -14.938 43.712 1.00 21.41 162 CYS A N 1
ATOM 620 C CA . CYS A 1 105 ? -18.486 -15.145 42.464 1.00 22.82 162 CYS A CA 1
ATOM 621 C C . CYS A 1 105 ? -17.752 -16.478 42.412 1.00 22.89 162 CYS A C 1
ATOM 622 O O . CYS A 1 105 ? -17.110 -16.853 43.360 1.00 22.41 162 CYS A O 1
ATOM 625 N N . ALA A 1 106 ? -17.794 -17.138 41.279 1.00 20.28 163 ALA A N 1
ATOM 626 C CA . ALA A 1 106 ? -16.884 -18.244 41.020 1.00 20.76 163 ALA A CA 1
ATOM 627 C C . ALA A 1 106 ? -15.813 -17.808 40.050 1.00 20.29 163 ALA A C 1
ATOM 628 O O . ALA A 1 106 ? -16.108 -17.210 38.993 1.00 20.14 163 ALA A O 1
ATOM 630 N N . VAL A 1 107 ? -14.579 -18.133 40.350 1.00 19.96 164 VAL A N 1
ATOM 631 C CA . VAL A 1 107 ? -13.502 -18.003 39.432 1.00 19.17 164 VAL A CA 1
ATOM 632 C C . VAL A 1 107 ? -12.984 -19.417 39.086 1.00 20.42 164 VAL A C 1
ATOM 633 O O . VAL A 1 107 ? -12.580 -20.184 39.989 1.00 21.13 164 VAL A O 1
ATOM 637 N N . VAL A 1 108 ? -13.115 -19.799 37.806 1.00 18.62 165 VAL A N 1
ATOM 638 C CA . VAL A 1 108 ? -12.902 -21.121 37.400 1.00 19.96 165 VAL A CA 1
ATOM 639 C C . VAL A 1 108 ? -11.582 -21.127 36.622 1.00 20.71 165 VAL A C 1
ATOM 640 O O . VAL A 1 108 ? -11.495 -20.628 35.477 1.00 20.07 165 VAL A O 1
ATOM 644 N N . GLY A 1 109 ? -10.577 -21.676 37.264 1.00 21.03 166 GLY A N 1
ATOM 645 C CA . GLY A 1 109 ? -9.365 -22.075 36.590 1.00 21.77 166 GLY A CA 1
ATOM 646 C C . GLY A 1 109 ? -9.567 -23.373 35.814 1.00 22.22 166 GLY A C 1
ATOM 647 O O . GLY A 1 109 ? -10.621 -24.020 35.918 1.00 20.86 166 GLY A O 1
ATOM 648 N N . ASN A 1 110 ? -8.497 -23.829 35.152 1.00 21.22 167 ASN A N 1
ATOM 649 C CA . ASN A 1 110 ? -8.665 -24.969 34.177 1.00 20.82 167 ASN A CA 1
ATOM 650 C C . ASN A 1 110 ? -8.077 -26.282 34.589 1.00 21.29 167 ASN A C 1
ATOM 651 O O . ASN A 1 110 ? -7.927 -27.177 33.750 1.00 22.14 167 ASN A O 1
ATOM 656 N N . SER A 1 111 ? -7.725 -26.424 35.879 1.00 21.14 168 SER A N 1
ATOM 657 C CA . SER A 1 111 ? -7.102 -27.641 36.354 1.00 21.72 168 SER A CA 1
ATOM 658 C C . SER A 1 111 ? -7.912 -28.925 36.107 1.00 22.55 168 SER A C 1
ATOM 659 O O . SER A 1 111 ? -9.149 -28.935 36.236 1.00 21.02 168 SER A O 1
ATOM 662 N N . GLY A 1 112 ? -7.185 -30.018 35.844 1.00 22.93 169 GLY A N 1
ATOM 663 C CA . GLY A 1 112 ? -7.742 -31.355 35.831 1.00 23.90 169 GLY A CA 1
ATOM 664 C C . GLY A 1 112 ? -8.426 -31.828 37.059 1.00 25.06 169 GLY A C 1
ATOM 665 O O . GLY A 1 112 ? -9.223 -32.793 36.994 1.00 25.04 169 GLY A O 1
ATOM 666 N N . ILE A 1 113 ? -8.242 -31.110 38.181 1.00 24.14 170 ILE A N 1
ATOM 667 C CA . ILE A 1 113 ? -8.945 -31.491 39.388 1.00 25.40 170 ILE A CA 1
ATOM 668 C C . ILE A 1 113 ? -10.469 -31.417 39.179 1.00 25.74 170 ILE A C 1
ATOM 669 O O . ILE A 1 113 ? -11.207 -32.099 39.881 1.00 23.55 170 ILE A O 1
ATOM 674 N N . LEU A 1 114 ? -10.951 -30.571 38.248 1.00 23.83 171 LEU A N 1
ATOM 675 C CA . LEU A 1 114 ? -12.383 -30.456 38.023 1.00 23.95 171 LEU A CA 1
ATOM 676 C C . LEU A 1 114 ? -13.042 -31.692 37.349 1.00 23.85 171 LEU A C 1
ATOM 677 O O . LEU A 1 114 ? -14.242 -31.900 37.480 1.00 23.87 171 LEU A O 1
ATOM 682 N N . THR A 1 115 ? -12.268 -32.525 36.663 1.00 25.47 172 THR A N 1
ATOM 683 C CA . THR A 1 115 ? -12.856 -33.682 35.973 1.00 26.72 172 THR A CA 1
ATOM 684 C C . THR A 1 115 ? -13.454 -34.625 36.963 1.00 28.25 172 THR A C 1
ATOM 685 O O . THR A 1 115 ? -12.801 -35.057 37.921 1.00 27.39 172 THR A O 1
ATOM 689 N N . GLY A 1 116 ? -14.718 -34.972 36.761 1.00 29.56 173 GLY A N 1
ATOM 690 C CA . GLY A 1 116 ? -15.397 -35.854 37.735 1.00 30.19 173 GLY A CA 1
ATOM 691 C C . GLY A 1 116 ? -15.863 -35.164 39.003 1.00 30.10 173 GLY A C 1
ATOM 692 O O . GLY A 1 116 ? -16.503 -35.811 39.847 1.00 30.58 173 GLY A O 1
ATOM 693 N N . SER A 1 117 ? -15.660 -33.833 39.157 1.00 28.43 174 SER A N 1
ATOM 694 C CA . SER A 1 117 ? -15.952 -33.179 40.415 1.00 26.88 174 SER A CA 1
ATOM 695 C C . SER A 1 117 ? -17.472 -32.967 40.603 1.00 27.33 174 SER A C 1
ATOM 696 O O . SER A 1 117 ? -17.947 -32.844 41.714 1.00 26.26 174 SER A O 1
ATOM 699 N N . GLN A 1 118 ? -18.187 -32.887 39.489 1.00 28.55 175 GLN A N 1
ATOM 700 C CA . GLN A 1 118 ? -19.621 -32.583 39.500 1.00 29.39 175 GLN A CA 1
ATOM 701 C C . GLN A 1 118 ? -19.922 -31.245 40.166 1.00 28.35 175 GLN A C 1
ATOM 702 O O . GLN A 1 118 ? -20.997 -31.061 40.700 1.00 28.04 175 GLN A O 1
ATOM 708 N N . CYS A 1 119 ? -19.004 -30.266 39.969 1.00 26.65 176 CYS A N 1
ATOM 709 C CA . CYS A 1 119 ? -19.139 -28.957 40.500 1.00 25.76 176 CYS A CA 1
ATOM 710 C C . CYS A 1 119 ? -19.968 -28.015 39.657 1.00 25.54 176 CYS A C 1
ATOM 711 O O . CYS A 1 119 ? -20.102 -26.820 40.070 1.00 24.19 176 CYS A O 1
ATOM 714 N N . GLY A 1 120 ? -20.523 -28.481 38.527 1.00 25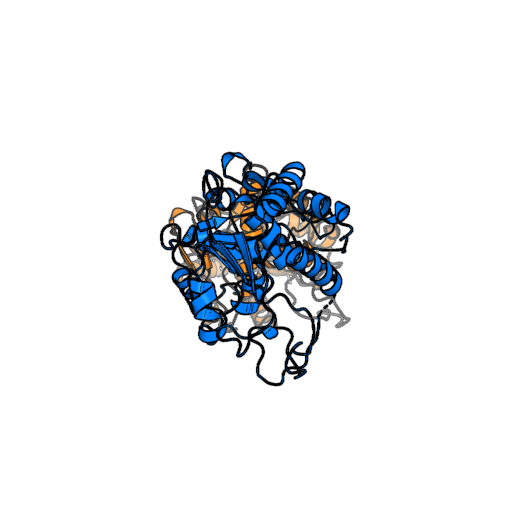.45 177 GLY A N 1
ATOM 715 C CA . GLY A 1 120 ? -21.213 -27.584 37.615 1.00 27.08 177 GLY A CA 1
ATOM 716 C C . GLY A 1 120 ? -22.428 -26.873 38.219 1.00 26.11 177 GLY A C 1
ATOM 717 O O . GLY A 1 120 ? -22.613 -25.660 38.067 1.00 23.17 177 GLY A O 1
ATOM 718 N N . GLN A 1 121 ? -23.261 -27.597 38.959 1.00 26.98 178 GLN A N 1
ATOM 719 C CA . GLN A 1 121 ? -24.440 -26.955 39.563 1.00 28.91 178 GLN A CA 1
ATOM 720 C C . GLN A 1 121 ? -24.021 -25.888 40.571 1.00 27.33 178 GLN A C 1
ATOM 721 O O . GLN A 1 121 ? -24.613 -24.810 40.638 1.00 26.76 178 GLN A O 1
ATOM 727 N N . GLU A 1 122 ? -23.025 -26.189 41.374 1.00 26.92 179 GLU A N 1
ATOM 728 C CA . GLU A 1 122 ? -22.647 -25.271 42.422 1.00 27.35 179 GLU A CA 1
ATOM 729 C C . GLU A 1 122 ? -22.005 -24.003 41.810 1.00 26.99 179 GLU A C 1
ATOM 730 O O . GLU A 1 122 ? -22.197 -22.888 42.277 1.00 24.56 179 GLU A O 1
ATOM 736 N N . ILE A 1 123 ? -21.113 -24.202 40.833 1.00 24.11 180 ILE A N 1
ATOM 737 C CA . ILE A 1 123 ? -20.529 -23.087 40.067 1.00 23.79 180 ILE A CA 1
ATOM 738 C C . ILE A 1 123 ? -21.635 -22.222 39.518 1.00 24.25 180 ILE A C 1
ATOM 739 O O . ILE A 1 123 ? -21.611 -21.016 39.683 1.00 24.59 180 ILE A O 1
ATOM 744 N N . ASP A 1 124 ? -22.650 -22.842 38.948 1.00 24.58 181 ASP A N 1
ATOM 745 C CA . ASP A 1 124 ? -23.697 -22.099 38.246 1.00 26.16 181 ASP A CA 1
ATOM 746 C C . ASP A 1 124 ? -24.675 -21.382 39.171 1.00 26.32 181 ASP A C 1
ATOM 747 O O . ASP A 1 124 ? -25.335 -20.461 38.753 1.00 26.21 181 ASP A O 1
ATOM 752 N N . LYS A 1 125 ? -24.727 -21.772 40.404 1.00 26.68 182 LYS A N 1
ATOM 753 C CA . LYS A 1 125 ? -25.461 -21.020 41.413 1.00 30.14 182 LYS A CA 1
ATOM 754 C C . LYS A 1 125 ? -24.835 -19.688 41.778 1.00 27.57 182 LYS A C 1
ATOM 755 O O . LYS A 1 125 ? -25.504 -18.883 42.347 1.00 26.79 182 LYS A O 1
ATOM 761 N N . SER A 1 126 ? -23.572 -19.457 41.442 1.00 24.51 183 SER A N 1
ATOM 762 C CA . SER A 1 126 ? -22.919 -18.182 41.681 1.00 24.15 183 SER A CA 1
ATOM 763 C C . SER A 1 126 ? -23.642 -17.050 41.003 1.00 24.39 183 SER A C 1
ATOM 764 O O . SER A 1 126 ? -24.248 -17.223 39.936 1.00 25.36 183 SER A O 1
ATOM 767 N N . ASP A 1 127 ? -23.563 -15.877 41.578 1.00 23.09 184 ASP A N 1
ATOM 768 C CA . ASP A 1 127 ? -24.092 -14.687 40.892 1.00 24.20 184 ASP A CA 1
ATOM 769 C C . ASP A 1 127 ? -23.291 -14.335 39.624 1.00 22.81 184 ASP A C 1
ATOM 770 O O . ASP A 1 127 ? -23.842 -13.776 38.678 1.00 24.57 184 ASP A O 1
ATOM 775 N N . PHE A 1 128 ? -21.998 -14.645 39.610 1.00 20.88 185 PHE A N 1
ATOM 776 C CA . PHE A 1 128 ? -21.150 -14.238 38.476 1.00 21.38 185 PHE A CA 1
ATOM 777 C C . PHE A 1 128 ? -20.017 -15.271 38.370 1.00 20.70 185 PHE A C 1
ATOM 778 O O . PHE A 1 128 ? -19.396 -15.636 39.365 1.00 21.32 185 PHE A O 1
ATOM 786 N N . VAL A 1 129 ? -19.791 -15.750 37.160 1.00 19.85 186 VAL A N 1
ATOM 787 C CA . VAL A 1 129 ? -18.768 -16.756 36.917 1.00 19.40 186 VAL A CA 1
ATOM 788 C C . VAL A 1 129 ? -17.728 -16.207 35.934 1.00 19.07 186 VAL A C 1
ATOM 789 O O . VAL A 1 129 ? -18.109 -15.815 34.797 1.00 20.02 186 VAL A O 1
ATOM 793 N N . PHE A 1 130 ? -16.459 -16.285 36.339 1.00 18.68 187 PHE A N 1
ATOM 794 C CA . PHE A 1 130 ? -15.308 -15.916 35.539 1.00 18.84 187 PHE A CA 1
ATOM 795 C C . PHE A 1 130 ? -14.670 -17.206 35.051 1.00 18.76 187 PHE A C 1
ATOM 796 O O . PHE A 1 130 ? -14.421 -18.116 35.862 1.00 20.03 187 PHE A O 1
ATOM 804 N N . ARG A 1 131 ? -14.357 -17.255 33.774 1.00 17.91 188 ARG A N 1
ATOM 805 C CA . ARG A 1 131 ? -13.623 -18.364 33.144 1.00 19.09 188 ARG A CA 1
ATOM 806 C C . ARG A 1 131 ? -12.372 -17.840 32.441 1.00 19.45 188 ARG A C 1
ATOM 807 O O . ARG A 1 131 ? -12.263 -16.674 32.129 1.00 20.41 188 ARG A O 1
ATOM 815 N N . CYS A 1 132 ? -11.435 -18.747 32.175 1.00 18.87 189 CYS A N 1
ATOM 816 C CA . CYS A 1 132 ? -10.082 -18.397 31.719 1.00 19.62 189 CYS A CA 1
ATOM 817 C C . CYS A 1 132 ? -9.819 -19.002 30.315 1.00 19.38 189 CYS A C 1
ATOM 818 O O . CYS A 1 132 ? -10.049 -20.204 30.079 1.00 19.91 189 CYS A O 1
ATOM 821 N N . ASN A 1 133 ? -9.278 -18.140 29.473 1.00 20.91 190 ASN A N 1
ATOM 822 C CA . ASN A 1 133 ? -8.782 -18.489 28.177 1.00 20.71 190 ASN A CA 1
ATOM 823 C C . ASN A 1 133 ? -9.829 -19.199 27.327 1.00 21.61 190 ASN A C 1
ATOM 824 O O . ASN A 1 133 ? -9.466 -20.102 26.597 1.00 20.88 190 ASN A O 1
ATOM 829 N N . PHE A 1 134 ? -11.069 -18.734 27.327 1.00 19.38 191 PHE A N 1
ATOM 830 C CA . PHE A 1 134 ? -12.073 -19.236 26.414 1.00 22.22 191 PHE A CA 1
ATOM 831 C C . PHE A 1 134 ? -12.186 -20.749 26.504 1.00 24.32 191 PHE A C 1
ATOM 832 O O . PHE A 1 134 ? -12.451 -21.426 25.511 1.00 23.63 191 PHE A O 1
ATOM 840 N N . ALA A 1 135 ? -12.073 -21.285 27.716 1.00 25.59 192 ALA A N 1
ATOM 841 C CA . ALA A 1 135 ? -11.985 -22.727 27.929 1.00 28.79 192 ALA A CA 1
ATOM 842 C C . ALA A 1 135 ? -13.334 -23.366 27.507 1.00 29.01 192 ALA A C 1
ATOM 843 O O . ALA A 1 135 ? -14.387 -22.790 27.752 1.00 29.06 192 ALA A O 1
ATOM 845 N N . PRO A 1 136 ? -13.256 -24.545 27.031 1.00 34.02 193 PRO A N 1
ATOM 846 C CA . PRO A 1 136 ? -14.501 -25.277 26.640 1.00 36.87 193 PRO A CA 1
ATOM 847 C C . PRO A 1 136 ? -15.367 -25.738 27.773 1.00 36.30 193 PRO A C 1
ATOM 848 O O . PRO A 1 136 ? -14.874 -26.119 28.870 1.00 36.14 193 PRO A O 1
ATOM 852 N N . THR A 1 137 ? -16.671 -25.565 27.608 1.00 32.75 194 THR A N 1
ATOM 853 C CA . THR A 1 137 ? -17.630 -26.053 28.578 1.00 32.82 194 THR A CA 1
ATOM 854 C C . THR A 1 137 ? -18.537 -27.201 27.982 1.00 32.39 194 THR A C 1
ATOM 855 O O . THR A 1 137 ? -19.180 -27.905 28.728 1.00 34.72 194 THR A O 1
ATOM 859 N N . GLU A 1 138 ? -18.556 -27.363 26.657 1.00 34.76 195 GLU A N 1
ATOM 860 C CA . GLU A 1 138 ? -19.656 -28.078 26.053 1.00 37.98 195 GLU A CA 1
ATOM 861 C C . GLU A 1 138 ? -19.717 -29.555 26.538 1.00 38.19 195 GLU A C 1
ATOM 862 O O . GLU A 1 138 ? -20.733 -30.047 27.085 1.00 44.66 195 GLU A O 1
ATOM 868 N N . ALA A 1 139 ? -18.616 -30.248 26.392 1.00 34.02 196 ALA A N 1
ATOM 869 C CA . ALA A 1 139 ? -18.617 -31.628 26.887 1.00 34.85 196 ALA A CA 1
ATOM 870 C C . ALA A 1 139 ? -18.419 -31.777 28.425 1.00 29.22 196 ALA A C 1
ATOM 871 O O . ALA A 1 139 ? -18.281 -32.868 28.909 1.00 27.87 196 ALA A O 1
ATOM 873 N N . PHE A 1 140 ? -18.389 -30.683 29.173 1.00 27.3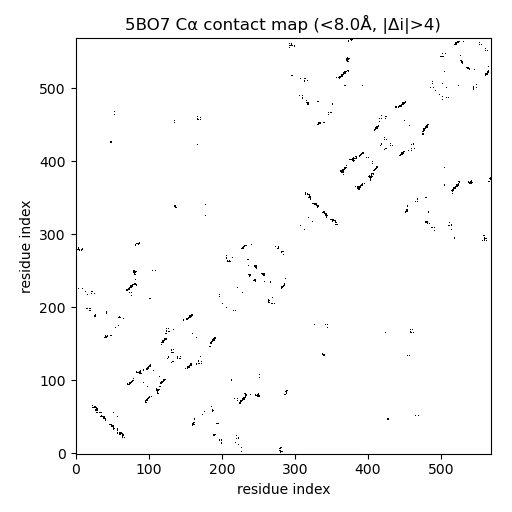3 197 PHE A N 1
ATOM 874 C CA . PHE A 1 140 ? -17.861 -30.685 30.537 1.00 27.06 197 PHE A CA 1
ATOM 875 C C . PHE A 1 140 ? -18.756 -29.991 31.558 1.00 26.70 197 PHE A C 1
ATOM 876 O O . PHE A 1 140 ? -18.350 -29.817 32.692 1.00 24.23 197 PHE A O 1
ATOM 884 N N . GLN A 1 141 ? -19.988 -29.647 31.182 1.00 27.46 198 GLN A N 1
ATOM 885 C CA . GLN A 1 141 ? -20.802 -28.765 32.022 1.00 27.85 198 GLN A CA 1
ATOM 886 C C . GLN A 1 141 ? -21.145 -29.385 33.360 1.00 26.77 198 GLN A C 1
ATOM 887 O O . GLN A 1 141 ? -21.355 -28.675 34.328 1.00 25.93 198 GLN A O 1
ATOM 893 N N . ARG A 1 142 ? -21.242 -30.729 33.431 1.00 26.76 199 ARG A N 1
ATOM 894 C CA . ARG A 1 142 ? -21.528 -31.343 34.692 1.00 28.10 199 ARG A CA 1
ATOM 895 C C . ARG A 1 142 ? -20.465 -31.049 35.739 1.00 26.59 199 ARG A C 1
ATOM 896 O O . ARG A 1 142 ? -20.768 -30.894 36.909 1.00 25.38 199 ARG A O 1
ATOM 904 N N . ASP A 1 143 ? -19.237 -30.898 35.279 1.00 26.34 200 ASP A N 1
ATOM 905 C CA . ASP A 1 143 ? -18.102 -30.605 36.127 1.00 25.85 200 ASP A CA 1
ATOM 906 C C . ASP A 1 143 ? -17.812 -29.110 36.280 1.00 24.83 200 ASP A C 1
ATOM 907 O O . ASP A 1 143 ? -17.446 -28.723 37.400 1.00 26.06 200 ASP A O 1
ATOM 912 N N . VAL A 1 144 ? -17.979 -28.285 35.225 1.00 22.98 201 VAL A N 1
ATOM 913 C CA . VAL A 1 144 ? -17.565 -26.926 35.250 1.00 22.45 201 VAL A CA 1
ATOM 914 C C . VAL A 1 144 ? -18.672 -25.899 35.095 1.00 23.45 201 VAL A C 1
ATOM 915 O O . VAL A 1 144 ? -18.400 -24.711 35.166 1.00 22.41 201 VAL A O 1
ATOM 919 N N . GLY A 1 145 ? -19.876 -26.358 34.794 1.00 23.40 202 GLY A N 1
ATOM 920 C CA . GLY A 1 145 ? -21.010 -25.504 34.642 1.00 24.76 202 GLY A CA 1
ATOM 921 C C . GLY A 1 145 ? -21.201 -24.986 33.260 1.00 25.81 202 GLY A C 1
ATOM 922 O O . GLY A 1 145 ? -20.365 -25.158 32.385 1.00 26.66 202 GLY A O 1
ATOM 923 N N . ARG A 1 146 ? -22.333 -24.336 33.100 1.00 27.79 203 ARG A N 1
ATOM 924 C CA . ARG A 1 146 ? -22.713 -23.683 31.884 1.00 33.34 203 ARG A CA 1
ATOM 925 C C . ARG A 1 146 ? -22.763 -22.134 32.016 1.00 30.61 203 ARG A C 1
ATOM 926 O O . ARG A 1 146 ? -22.898 -21.459 31.004 1.00 29.23 203 ARG A O 1
ATOM 934 N N . LYS A 1 147 ? -22.747 -21.563 33.218 1.00 24.97 204 LYS A N 1
ATOM 935 C CA . LYS A 1 147 ? -22.851 -20.128 33.342 1.00 24.42 204 LYS A CA 1
ATOM 936 C C . LYS A 1 147 ? -21.520 -19.485 33.048 1.00 22.29 204 LYS A C 1
ATOM 937 O O . LYS A 1 147 ? -20.492 -19.916 33.573 1.00 21.88 204 LYS A O 1
ATOM 943 N N . THR A 1 148 ? -21.500 -18.447 32.217 1.00 21.05 205 THR A N 1
ATOM 944 C CA . THR A 1 148 ? -20.301 -17.670 31.985 1.00 21.05 205 THR A CA 1
ATOM 945 C C . THR A 1 148 ? -20.673 -16.198 31.948 1.00 22.00 205 THR A C 1
ATOM 946 O O . THR A 1 148 ? -21.479 -15.807 31.073 1.00 19.66 205 THR A O 1
ATOM 950 N N . ASN A 1 149 ? -20.082 -15.395 32.831 1.00 21.41 206 ASN A N 1
ATOM 951 C CA . ASN A 1 149 ? -20.267 -13.972 32.831 1.00 21.39 206 ASN A CA 1
ATOM 952 C C . ASN A 1 149 ? -19.062 -13.181 32.358 1.00 19.56 206 ASN A C 1
ATOM 953 O O . ASN A 1 149 ? -19.202 -12.007 31.915 1.00 18.79 206 ASN A O 1
ATOM 958 N N . LEU A 1 150 ? -17.911 -13.800 32.381 1.00 19.19 207 LEU A N 1
ATOM 959 C CA . LEU A 1 150 ? -16.717 -13.260 31.805 1.00 20.14 207 LEU A CA 1
ATOM 960 C C . LEU A 1 150 ? -15.844 -14.426 31.360 1.00 19.88 207 LEU A C 1
ATOM 961 O O . LEU A 1 150 ? -15.716 -15.409 32.137 1.00 19.50 207 LEU A O 1
ATOM 966 N N . THR A 1 151 ? -15.181 -14.301 30.206 1.00 18.85 208 THR A N 1
ATOM 967 C CA . THR A 1 151 ? -14.161 -15.258 29.840 1.00 19.44 208 THR A CA 1
ATOM 968 C C . THR A 1 151 ? -13.028 -14.498 29.240 1.00 20.12 208 THR A C 1
ATOM 969 O O . THR A 1 151 ? -13.292 -13.479 28.530 1.00 19.65 208 THR A O 1
ATOM 973 N N . THR A 1 152 ? -11.799 -14.943 29.489 1.00 18.89 209 THR A N 1
ATOM 974 C CA . THR A 1 152 ? -10.620 -14.207 28.925 1.00 18.96 209 THR A CA 1
ATOM 975 C C . THR A 1 152 ? -10.302 -14.760 27.511 1.00 19.41 209 THR A C 1
ATOM 976 O O . THR A 1 152 ? -10.622 -15.896 27.206 1.00 21.18 209 THR A O 1
ATOM 980 N N . PHE A 1 153 ? -9.677 -13.942 26.698 1.00 19.37 210 PHE A N 1
ATOM 981 C CA . PHE A 1 153 ? -9.522 -14.266 25.295 1.00 20.25 210 PHE A CA 1
ATOM 982 C C . PHE A 1 153 ? -8.237 -13.630 24.771 1.00 22.50 210 PHE A C 1
ATOM 983 O O . PHE A 1 153 ? -8.211 -12.479 24.385 1.00 21.31 210 PHE A O 1
ATOM 991 N N . ASN A 1 154 ? -7.173 -14.361 24.770 1.00 22.31 211 ASN A N 1
ATOM 992 C CA . ASN A 1 154 ? -5.962 -13.874 24.071 1.00 25.42 211 ASN A CA 1
ATOM 993 C C . ASN A 1 154 ? -6.237 -13.907 22.564 1.00 24.84 211 ASN A C 1
AT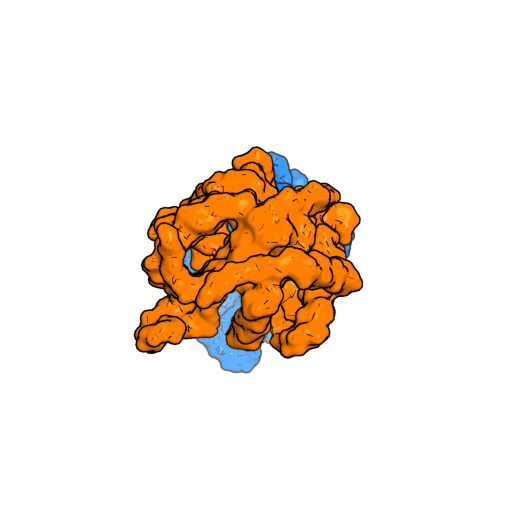OM 994 O O . ASN A 1 154 ? -6.731 -14.927 22.048 1.00 24.67 211 ASN A O 1
ATOM 999 N N . PRO A 1 155 ? -5.961 -12.793 21.858 1.00 24.85 212 PRO A N 1
ATOM 1000 C CA . PRO A 1 155 ? -6.263 -12.812 20.417 1.00 26.34 212 PRO A CA 1
ATOM 1001 C C . PRO A 1 155 ? -5.657 -13.973 19.666 1.00 25.40 212 PRO A C 1
ATOM 1002 O O . PRO A 1 155 ? -6.187 -14.355 18.643 1.00 26.95 212 PRO A O 1
ATOM 1006 N N . SER A 1 156 ? -4.581 -14.533 20.153 1.00 24.87 213 SER A N 1
ATOM 1007 C CA . SER A 1 156 ? -3.948 -15.693 19.462 1.00 28.30 213 SER A CA 1
ATOM 1008 C C . SER A 1 156 ? -4.815 -16.964 19.390 1.00 28.04 213 SER A C 1
ATOM 1009 O O . SER A 1 156 ? -4.508 -17.875 18.617 1.00 29.59 213 SER A O 1
ATOM 1012 N N . ILE A 1 157 ? -5.896 -16.969 20.119 1.00 26.45 214 ILE A N 1
ATOM 1013 C CA . ILE A 1 157 ? -6.970 -18.024 19.939 1.00 26.98 214 ILE A CA 1
ATOM 1014 C C . ILE A 1 157 ? -7.410 -18.087 18.532 1.00 27.27 214 ILE A C 1
ATOM 1015 O O . ILE A 1 157 ? -7.639 -19.191 18.039 1.00 26.72 214 ILE A O 1
ATOM 1020 N N . LEU A 1 158 ? -7.476 -16.928 17.822 1.00 26.79 215 LEU A N 1
ATOM 1021 C CA . LEU A 1 158 ? -7.882 -16.984 16.471 1.00 27.13 215 LEU A CA 1
ATOM 1022 C C . LEU A 1 158 ? -6.931 -17.774 15.578 1.00 29.96 215 LEU A C 1
ATOM 1023 O O . LEU A 1 158 ? -7.404 -18.467 14.672 1.00 31.25 215 LEU A O 1
ATOM 1028 N N . GLU A 1 159 ? -5.625 -17.636 15.821 1.00 30.09 216 GLU A N 1
ATOM 1029 C CA . GLU A 1 159 ? -4.604 -18.383 15.110 1.00 36.58 216 GLU A CA 1
ATOM 1030 C C . GLU A 1 159 ? -4.629 -19.850 15.432 1.00 35.14 216 GLU A C 1
ATOM 1031 O O . GLU A 1 159 ? -4.498 -20.690 14.544 1.00 34.48 216 GLU A O 1
ATOM 1037 N N . LYS A 1 160 ? -4.812 -20.155 16.681 1.00 32.99 217 LYS A N 1
ATOM 1038 C CA . LYS A 1 160 ? -4.673 -21.517 17.136 1.00 38.60 217 LYS A CA 1
ATOM 1039 C C . LYS A 1 160 ? -5.933 -22.331 16.777 1.00 35.67 217 LYS A C 1
ATOM 1040 O O . LYS A 1 160 ? -5.848 -23.441 16.283 1.00 33.95 217 LYS A O 1
ATOM 1046 N N . TYR A 1 161 ? -7.099 -21.762 16.963 1.00 31.48 218 TYR A N 1
ATOM 1047 C CA . TYR A 1 161 ? -8.323 -22.545 16.861 1.00 32.21 218 TYR A CA 1
ATOM 1048 C C . TYR A 1 161 ? -9.272 -22.109 15.783 1.00 31.92 218 TYR A C 1
ATOM 1049 O O . TYR A 1 161 ? -10.212 -22.813 15.526 1.00 31.89 218 TYR A O 1
ATOM 1058 N N . TYR A 1 162 ? -9.061 -20.957 15.139 1.00 29.05 219 TYR A N 1
ATOM 1059 C CA . TYR A 1 162 ? -10.004 -20.444 14.164 1.00 29.60 219 TYR A CA 1
ATOM 1060 C C . TYR A 1 162 ? -9.368 -20.089 12.845 1.00 29.44 219 TYR A C 1
ATOM 1061 O O . TYR A 1 162 ? -9.974 -19.403 12.056 1.00 28.11 219 TYR A O 1
ATOM 1070 N N . ASN A 1 163 ? -8.195 -20.619 12.586 1.00 31.04 220 ASN A N 1
ATOM 1071 C CA . ASN A 1 163 ? -7.499 -20.494 11.291 1.00 32.32 220 ASN A CA 1
ATOM 1072 C C . ASN A 1 163 ? -7.442 -19.007 10.792 1.00 30.77 220 ASN A C 1
ATOM 1073 O O . ASN A 1 163 ? -7.651 -18.708 9.593 1.00 28.23 220 ASN A O 1
ATOM 1078 N N . ASN A 1 164 ? -7.261 -18.097 11.734 1.00 30.96 221 ASN A N 1
ATOM 1079 C CA . ASN A 1 164 ? -7.209 -16.670 11.417 1.00 32.00 221 ASN A CA 1
ATOM 1080 C C . ASN A 1 164 ? -8.421 -16.122 10.719 1.00 29.06 221 ASN A C 1
ATOM 1081 O O . ASN A 1 164 ? -8.345 -15.104 10.015 1.00 27.33 221 ASN A O 1
ATOM 1086 N N . LEU A 1 165 ? -9.561 -16.744 10.938 1.00 25.90 222 LEU A N 1
ATOM 1087 C CA . LEU A 1 165 ? -10.821 -16.304 10.294 1.00 26.46 222 LEU A CA 1
ATOM 1088 C C . LEU A 1 165 ? -10.679 -16.134 8.805 1.00 29.01 222 LEU A C 1
ATOM 1089 O O . LEU A 1 165 ? -11.231 -15.218 8.176 1.00 28.58 222 LEU A O 1
ATOM 1094 N N . LEU A 1 166 ? -9.944 -17.070 8.189 1.00 29.93 223 LEU A N 1
ATOM 1095 C CA . LEU A 1 166 ? -9.657 -17.033 6.741 1.00 31.14 223 LEU A CA 1
ATOM 1096 C C . LEU A 1 166 ? -10.809 -17.452 5.875 1.00 30.94 223 LEU A C 1
ATOM 1097 O O . LEU A 1 166 ? -10.894 -16.999 4.746 1.00 30.51 223 LEU A O 1
ATOM 1102 N N . THR A 1 167 ? -11.627 -18.417 6.340 1.00 29.40 224 THR A N 1
ATOM 1103 C CA . THR A 1 167 ? -12.662 -19.016 5.521 1.00 31.75 224 THR A CA 1
ATOM 1104 C C . THR A 1 167 ? -14.034 -18.745 6.075 1.00 30.82 224 THR A C 1
ATOM 1105 O O . THR A 1 167 ? -14.181 -18.387 7.230 1.00 27.77 224 THR A O 1
ATOM 1109 N N . ILE A 1 168 ? -15.039 -18.974 5.264 1.00 32.62 225 ILE A N 1
ATOM 1110 C CA . ILE A 1 168 ? -16.423 -18.821 5.684 1.00 35.26 225 ILE A CA 1
ATOM 1111 C C . ILE A 1 168 ? -16.709 -19.719 6.898 1.00 34.23 225 ILE A C 1
ATOM 1112 O O . ILE A 1 168 ? -17.293 -19.255 7.879 1.00 33.94 225 ILE A O 1
ATOM 1117 N N . GLN A 1 169 ? -16.243 -20.971 6.835 1.00 37.03 226 GLN A N 1
ATOM 1118 C CA . GLN A 1 169 ? -16.486 -21.960 7.916 1.00 39.87 226 GLN A CA 1
ATOM 1119 C C . GLN A 1 169 ? -15.814 -21.451 9.230 1.00 36.25 226 GLN A C 1
ATOM 1120 O O . GLN A 1 169 ? -16.423 -21.511 10.287 1.00 34.61 226 GLN A O 1
ATOM 1126 N N . ASP A 1 170 ? -14.583 -20.976 9.152 1.00 33.04 227 ASP A N 1
ATOM 1127 C CA . ASP A 1 170 ? -13.900 -20.431 10.350 1.00 31.62 227 ASP A CA 1
ATOM 1128 C C . ASP A 1 170 ? -14.689 -19.266 10.948 1.00 29.17 227 ASP A C 1
ATOM 1129 O O . ASP A 1 170 ? -14.809 -19.127 12.181 1.00 28.28 227 ASP A O 1
ATOM 1134 N N . ARG A 1 171 ? -15.112 -18.348 10.080 1.00 29.55 228 ARG A N 1
ATOM 1135 C CA . ARG A 1 171 ? -15.862 -17.134 10.502 1.00 29.22 228 ARG A CA 1
ATOM 1136 C C . ARG A 1 171 ? -17.166 -17.573 11.196 1.00 29.89 228 ARG A C 1
ATOM 1137 O O . ARG A 1 171 ? -17.554 -17.085 12.263 1.00 26.68 228 ARG A O 1
ATOM 1145 N N . ASN A 1 172 ? -17.842 -18.534 10.577 1.00 32.05 229 ASN A N 1
ATOM 1146 C CA . ASN A 1 172 ? -19.066 -19.068 11.192 1.00 33.05 229 ASN A CA 1
ATOM 1147 C C . ASN A 1 172 ? -18.830 -19.758 12.543 1.00 31.34 229 ASN A C 1
ATOM 1148 O O . ASN A 1 172 ? -19.562 -19.524 13.535 1.00 30.09 229 ASN A O 1
ATOM 1153 N N . ASN A 1 173 ? -17.778 -20.559 12.628 1.00 30.18 230 ASN A N 1
ATOM 1154 C CA . ASN A 1 173 ? -17.478 -21.247 13.878 1.00 28.84 230 ASN A CA 1
ATOM 1155 C C . ASN A 1 173 ? -17.182 -20.219 14.958 1.00 27.50 230 ASN A C 1
ATOM 1156 O O . ASN A 1 173 ? -17.640 -20.380 16.092 1.00 25.65 230 ASN A O 1
ATOM 1161 N N . PHE A 1 174 ? -16.412 -19.155 14.627 1.00 23.91 231 PHE A N 1
ATOM 1162 C CA . PHE A 1 174 ? -16.106 -18.137 15.621 1.00 24.40 231 PHE A CA 1
ATOM 1163 C C . PHE A 1 174 ? -17.369 -17.370 16.037 1.00 24.11 231 PHE A C 1
ATOM 1164 O O . PHE A 1 174 ? -17.620 -17.191 17.231 1.00 24.32 231 PHE A O 1
ATOM 1172 N N . PHE A 1 175 ? -18.197 -17.034 15.071 1.00 24.30 232 PHE A N 1
ATOM 1173 C CA . PHE A 1 175 ? -19.443 -16.344 15.351 1.00 25.79 232 PHE A CA 1
ATOM 1174 C C . PHE A 1 175 ? -20.327 -17.149 16.298 1.00 25.66 232 PHE A C 1
ATOM 1175 O O . PHE A 1 175 ? -20.837 -16.635 17.260 1.00 25.64 232 PHE A O 1
ATOM 1183 N N . LEU A 1 176 ? -20.465 -18.430 16.027 1.00 29.41 233 LEU A N 1
ATOM 1184 C CA . LEU A 1 176 ? -21.249 -19.353 16.882 1.00 30.75 233 LEU A CA 1
ATOM 1185 C C . LEU A 1 176 ? -20.675 -19.444 18.307 1.00 29.31 233 LEU A C 1
ATOM 1186 O O . LEU A 1 176 ? -21.438 -19.376 19.261 1.00 28.70 233 LEU A O 1
ATOM 1191 N N . SER A 1 177 ? -19.340 -19.504 18.449 1.00 28.92 234 SER A N 1
ATOM 1192 C CA . SER A 1 177 ? -18.711 -19.491 19.762 1.00 29.16 234 SER A CA 1
ATOM 1193 C C . SER A 1 177 ? -19.071 -18.252 20.515 1.00 30.00 234 SER A C 1
ATOM 1194 O O . SER A 1 177 ? -19.270 -18.285 21.733 1.00 29.99 234 SER A O 1
ATOM 1197 N N . LEU A 1 178 ? -19.071 -17.130 19.835 1.00 26.33 235 LEU A N 1
ATOM 1198 C CA . LEU A 1 178 ? -19.422 -15.851 20.475 1.00 28.49 235 LEU A CA 1
ATOM 1199 C C . LEU A 1 178 ? -20.869 -15.752 20.848 1.00 29.19 235 LEU A C 1
ATOM 1200 O O . LEU A 1 178 ? -21.244 -15.290 21.955 1.00 30.32 235 LEU A O 1
ATOM 1205 N N . LYS A 1 179 ? -21.726 -16.244 19.972 1.00 27.99 236 LYS A N 1
ATOM 1206 C CA . LYS A 1 179 ? -23.156 -16.153 20.236 1.00 30.81 236 LYS A CA 1
ATOM 1207 C C . LYS A 1 179 ? -23.544 -16.922 21.498 1.00 30.84 236 LYS A C 1
ATOM 1208 O O . LYS A 1 179 ? -24.379 -16.448 22.272 1.00 31.78 236 LYS A O 1
ATOM 1214 N N . LYS A 1 180 ? -22.879 -18.059 21.731 1.00 31.39 237 LYS A N 1
ATOM 1215 C CA . LYS A 1 180 ? -23.127 -18.885 22.901 1.00 35.08 237 LYS A CA 1
ATOM 1216 C C . LYS A 1 180 ? -22.798 -18.160 24.190 1.00 31.79 237 LYS A C 1
ATOM 1217 O O . LYS A 1 180 ? -23.211 -18.597 25.222 1.00 29.97 237 LYS A O 1
ATOM 1223 N N . LEU A 1 181 ? -21.966 -17.136 24.164 1.00 30.41 238 LEU A N 1
ATOM 1224 C CA . LEU A 1 181 ? -21.632 -16.385 25.365 1.00 30.09 238 LEU A CA 1
ATOM 1225 C C . LEU A 1 181 ? -22.707 -15.388 25.740 1.00 30.35 238 LEU A C 1
ATOM 1226 O O . LEU A 1 181 ? -22.619 -14.803 26.804 1.00 27.22 238 LEU A O 1
ATOM 1231 N N . ASP A 1 182 ? -23.672 -15.144 24.855 1.00 29.19 239 ASP A N 1
ATOM 1232 C CA . ASP A 1 182 ? -24.751 -14.212 25.082 1.00 32.12 239 ASP A CA 1
ATOM 1233 C C . ASP A 1 182 ? -24.242 -12.843 25.498 1.00 29.81 239 ASP A C 1
ATOM 1234 O O . ASP A 1 182 ? -23.335 -12.353 24.834 1.00 27.74 239 ASP A O 1
ATOM 1239 N N . GLY A 1 183 ? -24.665 -12.314 26.660 1.00 29.42 240 GLY A N 1
ATOM 1240 C CA . GLY A 1 183 ? -24.200 -10.989 27.145 1.00 29.48 240 GLY A CA 1
ATOM 1241 C C . GLY A 1 183 ? -22.965 -10.987 28.027 1.00 27.73 240 GLY A C 1
ATOM 1242 O O . GLY A 1 183 ? -22.678 -9.962 28.609 1.00 28.05 240 GLY A O 1
ATOM 1243 N N . ALA A 1 184 ? -22.191 -12.080 28.068 1.00 25.36 241 ALA A N 1
ATOM 1244 C CA . ALA A 1 184 ? -21.000 -12.125 28.903 1.00 24.89 241 ALA A CA 1
ATOM 1245 C C . ALA A 1 184 ? -19.977 -11.088 28.448 1.00 22.97 241 ALA A C 1
ATOM 1246 O O . ALA A 1 184 ? -19.964 -10.689 27.264 1.00 24.23 241 ALA A O 1
ATOM 1248 N N . ILE A 1 185 ? -19.023 -10.806 29.321 1.00 20.44 242 ILE A N 1
ATOM 1249 C CA . ILE A 1 185 ? -17.861 -10.047 28.958 1.00 19.41 242 ILE A CA 1
ATOM 1250 C C . ILE A 1 185 ? -16.776 -10.912 28.337 1.00 20.15 242 ILE A C 1
ATOM 1251 O O . ILE A 1 185 ? -16.375 -11.994 28.906 1.00 19.67 242 ILE A O 1
ATOM 1256 N N . LEU A 1 186 ? -16.274 -10.491 27.170 1.00 19.74 243 LEU A N 1
ATOM 1257 C CA . LEU A 1 186 ? -15.139 -11.102 26.551 1.00 20.31 243 LEU A CA 1
ATOM 1258 C C . LEU A 1 186 ? -13.931 -10.169 26.856 1.00 21.27 243 LEU A C 1
ATOM 1259 O O . LEU A 1 186 ? -13.928 -9.021 26.382 1.00 20.00 243 LEU A O 1
ATOM 1264 N N . TRP A 1 187 ? -13.013 -10.644 27.704 1.00 18.79 244 TRP A N 1
ATOM 1265 C CA . TRP A 1 187 ? -11.961 -9.799 28.316 1.00 19.15 244 TRP A CA 1
ATOM 1266 C C . TRP A 1 187 ? -10.698 -10.139 27.533 1.00 19.70 244 TRP A C 1
ATOM 1267 O O . TRP A 1 187 ? -10.149 -11.225 27.689 1.00 19.58 244 TRP A O 1
ATOM 1278 N N . ILE A 1 188 ? -10.327 -9.225 26.622 1.00 19.60 245 ILE A N 1
ATOM 1279 C CA . ILE A 1 188 ? -9.319 -9.469 25.606 1.00 20.72 245 ILE A CA 1
ATOM 1280 C C . ILE A 1 188 ? -8.065 -8.665 25.937 1.00 21.22 245 ILE A C 1
ATOM 1281 O O . ILE A 1 188 ? -8.024 -7.459 25.705 1.00 22.63 245 ILE A O 1
ATOM 1286 N N . PRO A 1 189 ? -7.014 -9.317 26.366 1.00 22.24 246 PRO A N 1
ATOM 1287 C CA . PRO A 1 189 ? -5.765 -8.561 26.643 1.00 22.25 246 PRO A CA 1
ATOM 1288 C C . PRO A 1 189 ? -4.872 -8.627 25.401 1.00 22.09 246 PRO A C 1
ATOM 1289 O O . PRO A 1 189 ? -4.172 -9.582 25.144 1.00 21.79 246 PRO A O 1
ATOM 1293 N N . ALA A 1 190 ? -5.011 -7.608 24.570 1.00 22.11 247 ALA A N 1
ATOM 1294 C CA . ALA A 1 190 ? -4.292 -7.545 23.341 1.00 22.31 247 ALA A CA 1
ATOM 1295 C C . ALA A 1 190 ? -2.896 -6.985 23.526 1.00 22.32 247 ALA A C 1
ATOM 1296 O O . ALA A 1 190 ? -2.132 -6.917 22.557 1.00 24.36 247 ALA A O 1
ATOM 1298 N N . PHE A 1 191 ? -2.579 -6.451 24.678 1.00 20.95 248 PHE A N 1
ATOM 1299 C CA . PHE A 1 191 ? -1.283 -5.775 24.854 1.00 22.08 248 PHE A CA 1
ATOM 1300 C C . PHE A 1 191 ? -0.381 -6.457 25.919 1.00 25.51 248 PHE A C 1
ATOM 1301 O O . PHE A 1 191 ? 0.448 -5.802 26.528 1.00 25.16 248 PHE A O 1
ATOM 1309 N N . PHE A 1 192 ? -0.575 -7.744 26.109 1.00 25.21 249 PHE A N 1
ATOM 1310 C CA . PHE A 1 192 ? 0.362 -8.519 26.931 1.00 27.11 249 PHE A CA 1
ATOM 1311 C C . PHE A 1 192 ? 1.566 -9.065 26.085 1.00 26.47 249 PHE A C 1
ATOM 1312 O O . PHE A 1 192 ? 2.680 -8.850 26.465 1.00 27.64 249 PHE A O 1
ATOM 1320 N N . PHE A 1 193 ? 1.292 -9.765 25.006 1.00 27.01 250 PHE A N 1
ATOM 1321 C CA . PHE A 1 193 ? 2.267 -10.494 24.198 1.00 29.79 250 PHE A CA 1
ATOM 1322 C C . PHE A 1 193 ? 2.281 -9.922 22.783 1.00 29.71 250 PHE A C 1
ATOM 1323 O O . PHE A 1 193 ? 1.233 -9.806 22.186 1.00 28.07 250 PHE A O 1
ATOM 1331 N N . HIS A 1 194 ? 3.441 -9.530 22.286 1.00 27.32 251 HIS A N 1
ATOM 1332 C CA . HIS A 1 194 ? 3.577 -8.943 20.972 1.00 29.49 251 HIS A CA 1
ATOM 1333 C C . HIS A 1 194 ? 3.152 -9.866 19.846 1.00 29.57 251 HIS A C 1
ATOM 1334 O O . HIS A 1 194 ? 2.784 -9.435 18.749 1.00 29.03 251 HIS A O 1
ATOM 1341 N N . THR A 1 195 ? 3.150 -11.152 20.125 1.00 30.25 252 THR A N 1
ATOM 1342 C CA . THR A 1 195 ? 2.597 -12.121 19.198 1.00 32.80 252 THR A CA 1
ATOM 1343 C C . THR A 1 195 ? 1.091 -11.963 18.973 1.00 32.30 252 THR A C 1
ATOM 1344 O O . THR A 1 195 ? 0.579 -12.529 18.042 1.00 34.03 252 THR A O 1
ATOM 1348 N N . SER A 1 196 ? 0.390 -11.166 19.775 1.00 31.30 253 SER A N 1
ATOM 1349 C CA . SER A 1 196 ? -1.017 -10.835 19.529 1.00 30.64 253 SER A CA 1
ATOM 1350 C C . SER A 1 196 ? -1.203 -9.840 18.351 1.00 27.53 253 SER A C 1
ATOM 1351 O O . SER A 1 196 ? -2.300 -9.705 17.897 1.00 26.52 253 SER A O 1
ATOM 1354 N N . ALA A 1 197 ? -0.189 -9.076 17.938 1.00 26.87 254 ALA A N 1
ATOM 1355 C CA . ALA A 1 197 ? -0.362 -7.908 17.084 1.00 27.96 254 ALA A CA 1
ATOM 1356 C C . ALA A 1 197 ? -1.137 -8.153 15.746 1.00 29.15 254 ALA A C 1
ATOM 1357 O O . ALA A 1 197 ? -2.195 -7.553 15.506 1.00 27.80 254 ALA A O 1
ATOM 1359 N N . THR A 1 198 ? -0.666 -9.062 14.932 1.00 28.25 255 THR A N 1
ATOM 1360 C CA . THR A 1 198 ? -1.301 -9.150 13.604 1.00 32.82 255 THR A CA 1
ATOM 1361 C C . THR A 1 198 ? -2.690 -9.733 13.674 1.00 31.88 255 THR A C 1
ATOM 1362 O O . THR A 1 198 ? -3.627 -9.188 13.027 1.00 31.27 255 THR A O 1
ATOM 1366 N N . VAL A 1 199 ? -2.881 -10.723 14.574 1.00 30.23 256 VAL A N 1
ATOM 1367 C CA . VAL A 1 199 ? -4.185 -11.318 14.773 1.00 28.64 256 VAL A CA 1
ATOM 1368 C C . VAL A 1 199 ? -5.176 -10.387 15.459 1.00 26.52 256 VAL A C 1
ATOM 1369 O O . VAL A 1 199 ? -6.395 -10.472 15.250 1.00 24.54 256 VAL A O 1
ATOM 1373 N N . THR A 1 200 ? -4.674 -9.438 16.240 1.00 23.31 257 THR A N 1
ATOM 1374 C CA . THR A 1 200 ? -5.560 -8.383 16.781 1.00 23.21 257 THR A CA 1
ATOM 1375 C C . THR A 1 200 ? -6.306 -7.593 15.687 1.00 22.59 257 THR A C 1
ATOM 1376 O O . THR A 1 200 ? -7.485 -7.281 15.860 1.00 20.68 257 THR A O 1
ATOM 1380 N N . ARG A 1 201 ? -5.631 -7.268 14.571 1.00 22.97 258 ARG A N 1
ATOM 1381 C CA . ARG A 1 201 ? -6.310 -6.547 13.514 1.00 24.70 258 ARG A CA 1
ATOM 1382 C C . ARG A 1 201 ? -7.431 -7.417 12.897 1.00 23.63 258 ARG A C 1
ATOM 1383 O O . ARG A 1 201 ? -8.496 -6.893 12.575 1.00 22.97 258 ARG A O 1
ATOM 1391 N N . THR A 1 202 ? -7.191 -8.695 12.769 1.00 21.20 259 THR A N 1
ATOM 1392 C CA . THR A 1 202 ? -8.227 -9.606 12.259 1.00 23.74 259 THR A CA 1
ATOM 1393 C C . THR A 1 202 ? -9.447 -9.683 13.202 1.00 23.02 259 THR A C 1
ATOM 1394 O O . THR A 1 202 ? -10.606 -9.634 12.749 1.00 21.95 259 THR A O 1
ATOM 1398 N N . LEU A 1 203 ? -9.172 -9.744 14.516 1.00 23.18 260 LEU A N 1
ATOM 1399 C CA . LEU A 1 203 ? -10.241 -9.794 15.546 1.00 22.33 260 LEU A CA 1
ATOM 1400 C C . LEU A 1 203 ? -11.060 -8.497 15.524 1.00 22.61 260 LEU A C 1
ATOM 1401 O O . LEU A 1 203 ? -12.290 -8.525 15.505 1.00 21.24 260 LEU A O 1
ATOM 1406 N N . VAL A 1 204 ? -10.369 -7.348 15.521 1.00 21.77 261 VAL A N 1
ATOM 1407 C CA . VAL A 1 204 ? -11.007 -6.033 15.472 1.00 22.75 261 VAL A CA 1
ATOM 1408 C C . VAL A 1 204 ? -11.916 -5.968 14.237 1.00 23.34 261 VAL A C 1
ATOM 1409 O O . VAL A 1 204 ? -13.077 -5.541 14.282 1.00 23.34 261 VAL A O 1
ATOM 1413 N N . ASP A 1 205 ? -11.357 -6.344 13.100 1.00 25.23 262 ASP A N 1
ATOM 1414 C CA . ASP A 1 205 ? -12.093 -6.169 11.840 1.00 28.35 262 ASP A CA 1
ATOM 1415 C C . ASP A 1 205 ? -13.339 -7.080 11.884 1.00 25.87 262 ASP A C 1
ATOM 1416 O O . ASP A 1 205 ? -14.425 -6.664 11.440 1.00 24.92 262 ASP A O 1
ATOM 1421 N N . PHE A 1 206 ? -13.194 -8.296 12.434 1.00 24.49 263 PHE A N 1
ATOM 1422 C CA . PHE A 1 206 ? -14.380 -9.179 12.622 1.00 23.52 263 PHE A CA 1
ATOM 1423 C C . PHE A 1 206 ? -15.445 -8.547 13.452 1.00 23.57 263 PHE A C 1
ATOM 1424 O O . PHE A 1 206 ? -16.662 -8.633 13.133 1.00 23.96 263 PHE A O 1
ATOM 1432 N N . PHE A 1 207 ? -15.061 -7.960 14.572 1.00 23.30 264 PHE A N 1
ATOM 1433 C CA . PHE A 1 207 ? -16.063 -7.352 15.414 1.00 23.44 264 PHE A CA 1
ATOM 1434 C C . PHE A 1 207 ? -16.735 -6.119 14.775 1.00 24.05 264 PHE A C 1
ATOM 1435 O O . PHE A 1 207 ? -17.956 -5.949 14.909 1.00 24.34 264 PHE A O 1
ATOM 1443 N N . VAL A 1 208 ? -15.956 -5.269 14.087 1.00 24.23 265 VAL A N 1
ATOM 1444 C CA . VAL A 1 208 ? -16.540 -4.101 13.393 1.00 25.29 265 VAL A CA 1
ATOM 1445 C C . VAL A 1 208 ? -17.510 -4.555 12.335 1.00 27.87 265 VAL A C 1
ATOM 1446 O O . VAL A 1 208 ? -18.661 -4.061 12.244 1.00 26.65 265 VAL A O 1
ATOM 1450 N N . GLU A 1 209 ? -17.113 -5.594 11.619 1.00 27.21 266 GLU A N 1
ATOM 1451 C CA . GLU A 1 209 ? -17.982 -6.126 10.551 1.00 29.88 266 GLU A CA 1
ATOM 1452 C C . GLU A 1 209 ? -19.308 -6.611 11.106 1.00 30.89 266 GLU A C 1
ATOM 1453 O O . GLU A 1 209 ? -20.322 -6.541 10.440 1.00 29.88 266 GLU A O 1
ATOM 1459 N N . HIS A 1 210 ? -19.287 -7.210 12.294 1.00 29.45 267 HIS A N 1
ATOM 1460 C CA . HIS A 1 210 ? -20.466 -7.823 12.901 1.00 29.96 267 HIS A CA 1
ATOM 1461 C C . HIS A 1 210 ? -21.133 -6.923 13.951 1.00 29.74 267 HIS A C 1
ATOM 1462 O O . HIS A 1 210 ? -21.839 -7.431 14.783 1.00 29.88 267 HIS A O 1
ATOM 1469 N N . ARG A 1 211 ? -20.833 -5.640 13.942 1.00 32.59 268 ARG A N 1
ATOM 1470 C CA . ARG A 1 211 ? -21.231 -4.707 14.996 1.00 37.72 268 ARG A CA 1
ATOM 1471 C C . ARG A 1 211 ? -22.737 -4.829 15.179 1.00 37.30 268 ARG A C 1
ATOM 1472 O O . ARG A 1 211 ? -23.483 -4.886 14.217 1.00 39.19 268 ARG A O 1
ATOM 1480 N N . GLY A 1 212 ? -23.159 -4.975 16.401 1.00 39.95 269 GLY A N 1
ATOM 1481 C CA . GLY A 1 212 ? -24.600 -5.083 16.669 1.00 44.07 269 GLY A CA 1
ATOM 1482 C C . GLY A 1 212 ? -25.234 -6.445 16.432 1.00 42.75 269 GLY A C 1
ATOM 1483 O O . GLY A 1 212 ? -26.382 -6.610 16.768 1.00 44.61 269 GLY A O 1
ATOM 1484 N N . GLN A 1 213 ? -24.500 -7.426 15.894 1.00 35.39 270 GLN A N 1
ATOM 1485 C CA . GLN A 1 213 ? -25.049 -8.762 15.724 1.00 36.29 270 GLN A CA 1
ATOM 1486 C C . GLN A 1 213 ? -24.856 -9.652 16.993 1.00 35.20 270 GLN A C 1
ATOM 1487 O O . GLN A 1 213 ? -25.442 -10.719 17.079 1.00 32.31 270 GLN A O 1
ATOM 1493 N N . LEU A 1 214 ? -23.989 -9.256 17.915 1.00 32.62 271 LEU A N 1
ATOM 1494 C CA . LEU A 1 214 ? -23.704 -10.105 19.068 1.00 33.21 271 LEU A CA 1
ATOM 1495 C C . LEU A 1 214 ? -23.993 -9.296 20.291 1.00 32.70 271 LEU A C 1
ATOM 1496 O O . LEU A 1 214 ? -23.751 -8.105 20.277 1.00 34.36 271 LEU A O 1
ATOM 1501 N N . LYS A 1 215 ? -24.358 -9.976 21.368 1.00 31.52 272 LYS A N 1
ATOM 1502 C CA . LYS A 1 215 ? -24.595 -9.329 22.644 1.00 31.81 272 LYS A CA 1
ATOM 1503 C C . LYS A 1 215 ? -23.397 -9.329 23.563 1.00 28.98 272 LYS A C 1
ATOM 1504 O O . LYS A 1 215 ? -23.454 -8.745 24.648 1.00 26.70 272 LYS A O 1
ATOM 1510 N N . VAL A 1 216 ? -22.308 -9.949 23.141 1.00 26.76 273 VAL A N 1
ATOM 1511 C CA . VAL A 1 216 ? -21.099 -10.026 23.966 1.00 27.21 273 VAL A CA 1
ATOM 1512 C C . VAL A 1 216 ? -20.579 -8.640 24.276 1.00 26.68 273 VAL A C 1
ATOM 1513 O O . VAL A 1 216 ? -20.633 -7.718 23.435 1.00 24.94 273 VAL A O 1
ATOM 1517 N N . GLN A 1 217 ? -20.118 -8.442 25.506 1.00 23.96 274 GLN A N 1
ATOM 1518 C CA . GLN A 1 217 ? -19.586 -7.198 25.882 1.00 25.15 274 GLN A CA 1
ATOM 1519 C C . GLN A 1 217 ? -18.084 -7.274 25.776 1.00 24.24 274 GLN A C 1
ATOM 1520 O O . GLN A 1 217 ? -17.438 -7.986 26.539 1.00 24.02 274 GLN A O 1
ATOM 1526 N N . LEU A 1 218 ? -17.497 -6.397 24.962 1.00 23.60 275 LEU A N 1
ATOM 1527 C CA . LEU A 1 218 ? -16.025 -6.417 24.748 1.00 22.59 275 LEU A CA 1
ATOM 1528 C C . LEU A 1 218 ? -15.336 -5.574 25.765 1.00 22.87 275 LEU A C 1
ATOM 1529 O O . LEU A 1 218 ? -15.746 -4.445 26.037 1.00 25.74 275 LEU A O 1
ATOM 1534 N N . ALA A 1 219 ? -14.263 -6.113 26.376 1.00 20.23 276 ALA A N 1
ATOM 1535 C CA . ALA A 1 219 ? -13.435 -5.385 27.256 1.00 19.23 276 ALA A CA 1
ATOM 1536 C C . ALA A 1 219 ? -11.991 -5.576 26.874 1.00 19.68 276 ALA A C 1
ATOM 1537 O O . ALA A 1 219 ? -11.614 -6.681 26.470 1.00 20.30 276 ALA A O 1
ATOM 1539 N N . TRP A 1 220 ? -11.202 -4.500 26.939 1.00 18.93 277 TRP A N 1
ATOM 1540 C CA . TRP A 1 220 ? -9.867 -4.459 26.382 1.00 20.00 277 TRP A CA 1
ATOM 1541 C C . TRP A 1 220 ? -8.932 -3.784 27.349 1.00 21.00 277 TRP A C 1
ATOM 1542 O O . TRP A 1 220 ? -8.673 -2.576 27.300 1.00 20.23 277 TRP A O 1
ATOM 1553 N N . PRO A 1 221 ? -8.339 -4.589 28.228 1.00 21.65 278 PRO A N 1
ATOM 1554 C CA . PRO A 1 221 ? -7.344 -4.002 29.175 1.00 22.78 278 PRO A CA 1
ATOM 1555 C C . PRO A 1 221 ? -6.158 -3.520 28.469 1.00 23.28 278 PRO A C 1
ATOM 1556 O O . PRO A 1 221 ? -5.694 -4.150 27.487 1.00 24.08 278 PRO A O 1
ATOM 1560 N N . GLY A 1 222 ? -5.603 -2.453 28.973 1.00 23.52 279 GLY A N 1
ATOM 1561 C CA . GLY A 1 222 ? -4.353 -1.925 28.510 1.00 23.61 279 GLY A CA 1
ATOM 1562 C C . GLY A 1 222 ? -3.164 -2.462 29.249 1.00 24.21 279 GLY A C 1
ATOM 1563 O O . GLY A 1 222 ? -3.145 -3.633 29.640 1.00 25.98 279 GLY A O 1
ATOM 1564 N N . ASN A 1 223 ? -2.209 -1.600 29.527 1.00 25.59 280 ASN A N 1
ATOM 1565 C CA . ASN A 1 223 ? -0.953 -2.011 30.173 1.00 29.48 280 ASN A CA 1
ATOM 1566 C C . ASN A 1 223 ? -1.131 -1.990 31.687 1.00 29.84 280 ASN A C 1
ATOM 1567 O O . ASN A 1 223 ? -0.899 -1.024 32.322 1.00 34.90 280 ASN A O 1
ATOM 1572 N N . ILE A 1 224 ? -1.624 -3.066 32.222 1.00 29.86 281 ILE A N 1
ATOM 1573 C CA . ILE A 1 224 ? -2.018 -3.083 33.633 1.00 29.27 281 ILE A CA 1
ATOM 1574 C C . ILE A 1 224 ? -1.133 -3.968 34.502 1.00 28.41 281 ILE A C 1
ATOM 1575 O O . ILE A 1 224 ? -1.214 -3.870 35.701 1.00 27.54 281 ILE A O 1
ATOM 1580 N N . MET A 1 225 ? -0.311 -4.831 33.906 1.00 27.25 282 MET A N 1
ATOM 1581 C CA . MET A 1 225 ? 0.351 -5.847 34.722 1.00 28.52 282 MET A CA 1
ATOM 1582 C C . MET A 1 225 ? 1.404 -5.308 35.690 1.00 31.12 282 MET A C 1
ATOM 1583 O O . MET A 1 225 ? 1.594 -5.898 36.753 1.00 30.01 282 MET A O 1
ATOM 1588 N N . GLN A 1 226 ? 2.015 -4.174 35.377 1.00 34.65 283 GLN A N 1
ATOM 1589 C CA . GLN A 1 226 ? 2.917 -3.447 36.375 1.00 40.30 283 GLN A CA 1
ATOM 1590 C C . GLN A 1 226 ? 2.140 -3.103 37.690 1.00 41.25 283 GLN A C 1
ATOM 1591 O O . GLN A 1 226 ? 2.639 -3.280 38.799 1.00 41.21 283 GLN A O 1
ATOM 1597 N N . HIS A 1 227 ? 0.861 -2.723 37.556 1.00 37.18 284 HIS A N 1
ATOM 1598 C CA . HIS A 1 227 ? 0.072 -2.350 38.707 1.00 35.84 284 HIS A CA 1
ATOM 1599 C C . HIS A 1 227 ? -0.336 -3.597 39.489 1.00 32.89 284 HIS A C 1
ATOM 1600 O O . HIS A 1 227 ? -0.211 -3.639 40.695 1.00 31.00 284 HIS A O 1
ATOM 1607 N N . VAL A 1 228 ? -0.831 -4.600 38.775 1.00 31.28 285 VAL A N 1
ATOM 1608 C CA . VAL A 1 228 ? -1.255 -5.809 39.399 1.00 30.74 285 VAL A CA 1
ATOM 1609 C C . VAL A 1 228 ? -0.072 -6.521 40.039 1.00 31.54 285 VAL A C 1
ATOM 1610 O O . VAL A 1 228 ? -0.209 -7.059 41.127 1.00 32.15 285 VAL A O 1
ATOM 1614 N N . ASN A 1 229 ? 1.088 -6.537 39.382 1.00 32.15 286 ASN A N 1
ATOM 1615 C CA . ASN A 1 229 ? 2.259 -7.229 39.982 1.00 36.63 286 ASN A CA 1
ATOM 1616 C C . ASN A 1 229 ? 2.664 -6.624 41.343 1.00 39.65 286 ASN A C 1
ATOM 1617 O O . ASN A 1 229 ? 3.158 -7.364 42.213 1.00 39.30 286 ASN A O 1
ATOM 1622 N N . ARG A 1 230 ? 2.393 -5.332 41.554 1.00 39.78 287 ARG A N 1
ATOM 1623 C CA . ARG A 1 230 ? 2.827 -4.613 42.746 1.00 42.40 287 ARG A CA 1
ATOM 1624 C C . ARG A 1 230 ? 2.064 -5.112 43.960 1.00 40.30 287 ARG A C 1
ATOM 1625 O O . ARG A 1 230 ? 2.673 -5.308 45.057 1.00 39.61 287 ARG A O 1
ATOM 1633 N N . TYR A 1 231 ? 0.767 -5.335 43.834 1.00 37.09 288 TYR A N 1
ATOM 1634 C CA . TYR A 1 231 ? 0.037 -5.925 44.962 1.00 34.37 288 TYR A CA 1
ATOM 1635 C C . TYR A 1 231 ? 0.697 -7.273 45.361 1.00 33.26 288 TYR A C 1
ATOM 1636 O O . TYR A 1 231 ? 0.967 -7.519 46.547 1.00 32.03 288 TYR A O 1
ATOM 1645 N N . TRP A 1 232 ? 0.902 -8.159 44.387 1.00 30.45 289 TRP A N 1
ATOM 1646 C CA . TRP A 1 232 ? 1.278 -9.539 44.704 1.00 30.97 289 TRP A CA 1
ATOM 1647 C C . TRP A 1 232 ? 2.728 -9.655 45.138 1.00 32.51 289 TRP A C 1
ATOM 1648 O O . TRP A 1 232 ? 3.063 -10.500 45.985 1.00 33.23 289 TRP A O 1
ATOM 1659 N N . LYS A 1 233 ? 3.561 -8.781 44.628 1.00 36.19 290 LYS A N 1
ATOM 1660 C CA . LYS A 1 233 ? 4.974 -8.671 45.088 1.00 38.53 290 LYS A CA 1
ATOM 1661 C C . LYS A 1 233 ? 5.047 -8.417 46.572 1.00 42.78 290 LYS A C 1
ATOM 1662 O O . LYS A 1 233 ? 5.887 -8.994 47.260 1.00 43.02 290 LYS A O 1
ATOM 1664 N N . ASN A 1 234 ? 4.171 -7.584 47.103 1.00 43.55 291 ASN A N 1
ATOM 1665 C CA . ASN A 1 234 ? 4.150 -7.359 48.554 1.00 47.82 291 ASN A CA 1
ATOM 1666 C C . ASN A 1 234 ? 3.715 -8.532 49.380 1.00 46.61 291 ASN A C 1
ATOM 1667 O O . ASN A 1 234 ? 3.984 -8.542 50.567 1.00 45.20 291 ASN A O 1
ATOM 1672 N N . LYS A 1 235 ? 3.000 -9.479 48.769 1.00 40.60 292 LYS A N 1
ATOM 1673 C CA . LYS A 1 235 ? 2.629 -10.722 49.394 1.00 42.74 292 LYS A CA 1
ATOM 1674 C C . LYS A 1 235 ? 3.633 -11.793 49.123 1.00 42.68 292 LYS A C 1
ATOM 1675 O O . LYS A 1 235 ? 3.324 -12.952 49.335 1.00 44.50 292 LYS A O 1
ATOM 1681 N N . HIS A 1 236 ? 4.805 -11.418 48.592 1.00 44.24 293 HIS A N 1
ATOM 1682 C CA . HIS A 1 236 ? 5.950 -12.326 48.355 1.00 47.26 293 HIS A CA 1
ATOM 1683 C C . HIS A 1 236 ? 5.714 -13.361 47.281 1.00 42.52 293 HIS A C 1
ATOM 1684 O O . HIS A 1 236 ? 6.254 -14.424 47.315 1.00 42.34 293 HIS A O 1
ATOM 1691 N N . LEU A 1 237 ? 4.877 -12.983 46.315 1.00 42.45 294 LEU A N 1
ATOM 1692 C CA . LEU A 1 237 ? 4.650 -13.707 45.088 1.00 39.52 294 LEU A CA 1
ATOM 1693 C C . LEU A 1 237 ? 5.241 -12.828 43.959 1.00 40.72 294 LEU A C 1
ATOM 1694 O O . LEU A 1 237 ? 4.637 -11.835 43.566 1.00 39.78 294 LEU A O 1
ATOM 1699 N N . SER A 1 238 ? 6.418 -13.159 43.457 1.00 42.28 295 SER A N 1
ATOM 1700 C CA . SER A 1 238 ? 6.965 -12.436 42.277 1.00 45.64 295 SER A CA 1
ATOM 1701 C C . SER A 1 238 ? 7.499 -13.338 41.167 1.00 46.03 295 SER A C 1
ATOM 1702 O O . SER A 1 238 ? 8.713 -13.385 40.887 1.00 50.28 295 SER A O 1
ATOM 1705 N N . PRO A 1 239 ? 6.598 -14.078 40.509 1.00 44.74 296 PRO A N 1
ATOM 1706 C CA . PRO A 1 239 ? 7.005 -14.792 39.296 1.00 44.40 296 PRO A CA 1
ATOM 1707 C C . PRO A 1 239 ? 7.372 -13.853 38.140 1.00 45.23 296 PRO A C 1
ATOM 1708 O O . PRO A 1 239 ? 7.101 -12.637 38.175 1.00 43.89 296 PRO A O 1
ATOM 1712 N N . LYS A 1 240 ? 7.923 -14.397 37.058 1.00 47.08 297 LYS A N 1
ATOM 1713 C CA . LYS A 1 240 ? 8.117 -13.543 35.867 1.00 47.03 297 LYS A CA 1
ATOM 1714 C C . LYS A 1 240 ? 6.740 -13.046 35.394 1.00 44.94 297 LYS A C 1
ATOM 1715 O O . LYS A 1 240 ? 6.613 -11.928 34.949 1.00 48.23 297 LYS A O 1
ATOM 1717 N N . ARG A 1 241 ? 5.717 -13.906 35.477 1.00 41.30 298 ARG A N 1
ATOM 1718 C CA . ARG A 1 241 ? 4.392 -13.568 35.011 1.00 39.11 298 ARG A CA 1
ATOM 1719 C C . ARG A 1 241 ? 3.350 -14.198 35.962 1.00 35.55 298 ARG A C 1
ATOM 1720 O O . ARG A 1 241 ? 3.418 -15.382 36.260 1.00 34.55 298 ARG A O 1
ATOM 1724 N N . LEU A 1 242 ? 2.366 -13.418 36.366 1.00 29.87 299 LEU A N 1
ATOM 1725 C CA . LEU A 1 242 ? 1.217 -13.958 37.082 1.00 27.75 299 LEU A CA 1
ATOM 1726 C C . LEU A 1 242 ? 0.298 -14.698 36.138 1.00 26.81 299 LEU A C 1
ATOM 1727 O O . LEU A 1 242 ? 0.086 -14.255 34.994 1.00 28.90 299 LEU A O 1
ATOM 1732 N N . SER A 1 243 ? -0.335 -15.735 36.611 1.00 23.61 300 SER A N 1
ATOM 1733 C CA . SER A 1 243 ? -1.243 -16.499 35.775 1.00 24.39 300 SER A CA 1
ATOM 1734 C C . SER A 1 243 ? -2.562 -15.809 35.547 1.00 22.61 300 SER A C 1
ATOM 1735 O O . SER A 1 243 ? -2.967 -14.862 36.314 1.00 21.78 300 SER A O 1
ATOM 1738 N N . THR A 1 244 ? -3.295 -16.209 34.481 1.00 22.09 301 THR A N 1
ATOM 1739 C CA . THR A 1 244 ? -4.572 -15.641 34.257 1.00 20.86 301 THR A CA 1
ATOM 1740 C C . THR A 1 244 ? -5.509 -15.839 35.459 1.00 22.39 301 THR A C 1
ATOM 1741 O O . THR A 1 244 ? -6.331 -14.954 35.772 1.00 22.09 301 THR A O 1
ATOM 1745 N N . GLY A 1 245 ? -5.432 -17.009 36.089 1.00 22.37 302 GLY A N 1
ATOM 1746 C CA . GLY A 1 245 ? -6.323 -17.289 37.222 1.00 23.06 302 GLY A CA 1
ATOM 1747 C C . GLY A 1 245 ? -6.174 -16.266 38.346 1.00 23.61 302 GLY A C 1
ATOM 1748 O O . GLY A 1 245 ? -7.153 -15.750 38.866 1.00 22.35 302 GLY A O 1
ATOM 1749 N N . ILE A 1 246 ? -4.944 -15.958 38.720 1.00 24.63 303 ILE A N 1
ATOM 1750 C CA . ILE A 1 246 ? -4.726 -15.006 39.802 1.00 25.91 303 ILE A CA 1
ATOM 1751 C C . ILE A 1 246 ? -5.036 -13.566 39.372 1.00 25.47 303 ILE A C 1
ATOM 1752 O O . ILE A 1 246 ? -5.531 -12.750 40.159 1.00 24.12 303 ILE A O 1
ATOM 1757 N N . LEU A 1 247 ? -4.853 -13.267 38.079 1.00 23.84 304 LEU A N 1
ATOM 1758 C CA . LEU A 1 247 ? -5.318 -11.998 37.538 1.00 22.93 304 LEU A CA 1
ATOM 1759 C C . LEU A 1 247 ? -6.823 -11.883 37.697 1.00 22.04 304 LEU A C 1
ATOM 1760 O O . LEU A 1 247 ? -7.352 -10.801 38.091 1.00 23.52 304 LEU A O 1
ATOM 1765 N N . MET A 1 248 ? -7.561 -12.945 37.368 1.00 20.55 305 MET A N 1
ATOM 1766 C CA . MET A 1 248 ? -9.041 -12.902 37.564 1.00 21.94 305 MET A CA 1
ATOM 1767 C C . MET A 1 248 ? -9.416 -12.748 39.038 1.00 21.44 305 MET A C 1
ATOM 1768 O O . MET A 1 248 ? -10.326 -12.008 39.347 1.00 21.79 305 MET A O 1
ATOM 1773 N N . TYR A 1 249 ? -8.732 -13.456 39.926 1.00 21.55 306 TYR A N 1
ATOM 1774 C CA . TYR A 1 249 ? -8.985 -13.230 41.399 1.00 22.61 306 TYR A CA 1
ATOM 1775 C C . TYR A 1 249 ? -8.859 -11.760 41.748 1.00 23.48 306 TYR A C 1
ATOM 1776 O O . TYR A 1 249 ? -9.711 -11.178 42.485 1.00 23.06 306 TYR A O 1
ATOM 1785 N N . THR A 1 250 ? -7.792 -11.150 41.260 1.00 24.05 307 THR A N 1
ATOM 1786 C CA . THR A 1 250 ? -7.515 -9.766 41.490 1.00 24.77 307 THR A CA 1
ATOM 1787 C C . THR A 1 250 ? -8.631 -8.847 41.044 1.00 26.52 307 THR A C 1
ATOM 1788 O O . THR A 1 250 ? -9.116 -8.017 41.817 1.00 25.65 307 THR A O 1
ATOM 1792 N N . LEU A 1 251 ? -9.130 -9.058 39.833 1.00 24.88 308 LEU A N 1
ATOM 1793 C CA . LEU A 1 251 ? -10.268 -8.284 39.342 1.00 27.27 308 LEU A CA 1
ATOM 1794 C C . LEU A 1 251 ? -11.551 -8.539 40.114 1.00 24.21 308 LEU A C 1
ATOM 1795 O O . LEU A 1 251 ? -12.293 -7.585 40.484 1.00 24.70 308 LEU A O 1
ATOM 1800 N N . ALA A 1 252 ? -11.813 -9.797 40.355 1.00 22.85 309 ALA A N 1
ATOM 1801 C CA . ALA A 1 252 ? -12.998 -10.247 41.079 1.00 21.92 309 ALA A CA 1
ATOM 1802 C C . ALA A 1 252 ? -13.069 -9.611 42.463 1.00 21.71 309 ALA A C 1
ATOM 1803 O O . ALA A 1 252 ? -14.177 -9.271 42.923 1.00 22.14 309 ALA A O 1
ATOM 1805 N N . SER A 1 253 ? -11.922 -9.375 43.094 1.00 21.24 310 SER A N 1
ATOM 1806 C CA . SER A 1 253 ? -11.893 -8.873 44.478 1.00 22.59 310 SER A CA 1
ATOM 1807 C C . SER A 1 253 ? -12.609 -7.552 44.580 1.00 22.98 310 SER A C 1
ATOM 1808 O O . SER A 1 253 ? -13.158 -7.222 45.650 1.00 23.72 310 SER A O 1
ATOM 1811 N N . ALA A 1 254 ? -12.582 -6.765 43.523 1.00 23.96 311 ALA A N 1
ATOM 1812 C CA . ALA A 1 254 ? -13.192 -5.445 43.588 1.00 24.98 311 ALA A CA 1
ATOM 1813 C C . ALA A 1 254 ? -14.706 -5.453 43.531 1.00 25.46 311 ALA A C 1
ATOM 1814 O O . ALA A 1 254 ? -15.335 -4.488 44.055 1.00 27.05 311 ALA A O 1
ATOM 1816 N N . ILE A 1 255 ? -15.289 -6.442 42.867 1.00 23.86 312 ILE A N 1
ATOM 1817 C CA . ILE A 1 255 ? -16.705 -6.426 42.562 1.00 25.08 312 ILE A CA 1
ATOM 1818 C C . ILE A 1 255 ? -17.507 -7.607 43.119 1.00 24.26 312 ILE A C 1
ATOM 1819 O O . ILE A 1 255 ? -18.719 -7.576 43.077 1.00 27.30 312 ILE A O 1
ATOM 1824 N N . CYS A 1 256 ? -16.857 -8.553 43.732 1.00 21.81 313 CYS A N 1
ATOM 1825 C CA . CYS A 1 256 ? -17.476 -9.666 44.336 1.00 21.84 313 CYS A CA 1
ATOM 1826 C C . CYS A 1 256 ? -17.437 -9.572 45.832 1.00 21.47 313 CYS A C 1
ATOM 1827 O O . CYS A 1 256 ? -16.402 -9.193 46.397 1.00 22.11 313 CYS A O 1
ATOM 1830 N N . GLU A 1 257 ? -18.506 -9.953 46.510 1.00 21.36 314 GLU A N 1
ATOM 1831 C CA . GLU A 1 257 ? -18.508 -9.976 47.979 1.00 23.06 314 GLU A CA 1
ATOM 1832 C C . GLU A 1 257 ? -17.820 -11.196 48.573 1.00 23.59 314 GLU A C 1
ATOM 1833 O O . GLU A 1 257 ? -17.361 -11.158 49.714 1.00 22.04 314 GLU A O 1
ATOM 1839 N N . GLU A 1 258 ? -17.776 -12.284 47.793 1.00 23.11 315 GLU A N 1
ATOM 1840 C CA . GLU A 1 258 ? -17.251 -13.567 48.259 1.00 23.00 315 GLU A CA 1
ATOM 1841 C C . GLU A 1 258 ? -16.851 -14.349 47.051 1.00 23.03 315 GLU A C 1
ATOM 1842 O O . GLU A 1 258 ? -17.613 -14.461 46.114 1.00 23.42 315 GLU A O 1
ATOM 1848 N N . ILE A 1 259 ? -15.600 -14.798 47.041 1.00 23.86 316 ILE A N 1
ATOM 1849 C CA . ILE A 1 259 ? -15.033 -15.480 45.899 1.00 22.62 316 ILE A CA 1
ATOM 1850 C C . ILE A 1 259 ? -14.791 -16.931 46.206 1.00 23.28 316 ILE A C 1
ATOM 1851 O O . ILE A 1 259 ? -14.126 -17.249 47.219 1.00 22.23 316 ILE A O 1
ATOM 1856 N N . HIS A 1 260 ? -15.325 -17.827 45.339 1.00 21.72 317 HIS A N 1
ATOM 1857 C CA . HIS A 1 260 ? -15.042 -19.222 45.403 1.00 23.02 317 HIS A CA 1
ATOM 1858 C C . HIS A 1 260 ? -14.254 -19.656 44.188 1.00 22.03 317 HIS A C 1
ATOM 1859 O O . HIS A 1 260 ? -14.696 -19.387 43.068 1.00 21.75 317 HIS A O 1
ATOM 1866 N N . LEU A 1 261 ? -13.112 -20.292 44.413 1.00 21.46 318 LEU A N 1
ATOM 1867 C CA . LEU A 1 261 ? -12.206 -20.720 43.383 1.00 21.42 318 LEU A CA 1
ATOM 1868 C C . LEU A 1 261 ? -12.479 -22.220 43.052 1.00 21.13 318 LEU A C 1
ATOM 1869 O O . LEU A 1 261 ? -12.607 -23.029 43.946 1.00 20.84 318 LEU A O 1
ATOM 1874 N N . TYR A 1 262 ? -12.438 -22.549 41.772 1.00 20.15 319 TYR A N 1
ATOM 1875 C CA . TYR A 1 262 ? -12.542 -23.955 41.307 1.00 21.17 319 TYR A CA 1
ATOM 1876 C C . TYR A 1 262 ? -11.479 -24.110 40.253 1.00 20.76 319 TYR A C 1
ATOM 1877 O O . TYR A 1 262 ? -11.137 -23.114 39.571 1.00 21.29 319 TYR A O 1
ATOM 1886 N N . GLY A 1 263 ? -10.935 -25.311 40.124 1.00 21.81 320 GLY A N 1
ATOM 1887 C CA . GLY A 1 263 ? -9.932 -25.536 39.065 1.00 21.20 320 GLY A CA 1
ATOM 1888 C C . GLY A 1 263 ? -8.580 -24.856 39.237 1.00 21.70 320 GLY A C 1
ATOM 1889 O O . GLY A 1 263 ? -7.843 -24.702 38.274 1.00 21.31 320 GLY A O 1
ATOM 1890 N N . PHE A 1 264 ? -8.209 -24.521 40.487 1.00 21.72 321 PHE A N 1
ATOM 1891 C CA . PHE A 1 264 ? -6.887 -24.042 40.812 1.00 23.01 321 PHE A CA 1
ATOM 1892 C C . PHE A 1 264 ? -6.187 -25.184 41.571 1.00 22.15 321 PHE A C 1
ATOM 1893 O O . PHE A 1 264 ? -6.544 -25.519 42.685 1.00 22.32 321 PHE A O 1
ATOM 1901 N N . TRP A 1 265 ? -5.310 -25.876 40.872 1.00 22.61 322 TRP A N 1
ATOM 1902 C CA . TRP A 1 265 ? -4.609 -27.072 41.416 1.00 22.85 322 TRP A CA 1
ATOM 1903 C C . TRP A 1 265 ? -3.555 -27.441 40.394 1.00 23.65 322 TRP A C 1
ATOM 1904 O O . TRP A 1 265 ? -3.808 -28.228 39.449 1.00 24.21 322 TRP A O 1
ATOM 1915 N N . PRO A 1 266 ? -2.356 -26.845 40.501 1.00 24.34 323 PRO A N 1
ATOM 1916 C CA . PRO A 1 266 ? -1.350 -27.021 39.486 1.00 24.54 323 PRO A CA 1
ATOM 1917 C C . PRO A 1 266 ? -0.471 -28.261 39.694 1.00 26.90 323 PRO A C 1
ATOM 1918 O O . PRO A 1 266 ? 0.722 -28.109 39.602 1.00 25.64 323 PRO A O 1
ATOM 1922 N N . PHE A 1 267 ? -1.071 -29.428 39.931 1.00 27.08 324 PHE A N 1
ATOM 1923 C CA . PHE A 1 267 ? -0.369 -30.674 40.246 1.00 28.44 324 PHE A CA 1
ATOM 1924 C C . PHE A 1 267 ? -1.022 -31.806 39.534 1.00 28.48 324 PHE A C 1
ATOM 1925 O O . PHE A 1 267 ? -2.144 -31.702 39.082 1.00 25.80 324 PHE A O 1
ATOM 1933 N N . GLY A 1 268 ? -0.211 -32.848 39.309 1.00 28.60 325 GLY A N 1
ATOM 1934 C CA . GLY A 1 268 ? -0.560 -33.994 38.532 1.00 29.16 325 GLY A CA 1
ATOM 1935 C C . GLY A 1 268 ? -1.162 -35.165 39.285 1.00 29.78 325 GLY A C 1
ATOM 1936 O O . GLY A 1 268 ? -1.249 -36.275 38.717 1.00 30.02 325 GLY A O 1
ATOM 1937 N N . PHE A 1 269 ? -1.664 -34.941 40.495 1.00 27.78 326 PHE A N 1
ATOM 1938 C CA . PHE A 1 269 ? -2.334 -35.986 41.248 1.00 29.10 326 PHE A CA 1
ATOM 1939 C C . PHE A 1 269 ? -3.497 -35.344 41.984 1.00 28.98 326 PHE A C 1
ATOM 1940 O O . PHE A 1 269 ? -3.396 -34.192 42.451 1.00 26.95 326 PHE A O 1
ATOM 1948 N N . ASP A 1 270 ? -4.523 -36.131 42.196 1.00 29.97 327 ASP A N 1
ATOM 1949 C CA . ASP A 1 270 ? -5.667 -35.664 42.987 1.00 30.29 327 ASP A CA 1
ATOM 1950 C C . ASP A 1 270 ? -5.283 -35.736 44.510 1.00 32.12 327 ASP A C 1
ATOM 1951 O O . ASP A 1 270 ? -4.820 -36.750 45.016 1.00 31.27 327 ASP A O 1
ATOM 1956 N N . PRO A 1 271 ? -5.507 -34.625 45.246 1.00 32.71 328 PRO A N 1
ATOM 1957 C CA . PRO A 1 271 ? -5.120 -34.625 46.675 1.00 34.86 328 PRO A CA 1
ATOM 1958 C C . PRO A 1 271 ? -5.859 -35.614 47.555 1.00 37.23 328 PRO A C 1
ATOM 1959 O O . PRO A 1 271 ? -5.304 -36.023 48.569 1.00 40.39 328 PRO A O 1
ATOM 1963 N N . ASN A 1 272 ? -7.084 -36.008 47.186 1.00 37.46 329 ASN A N 1
ATOM 1964 C CA . ASN A 1 272 ? -7.865 -36.943 47.974 1.00 39.46 329 ASN A CA 1
ATOM 1965 C C . ASN A 1 272 ? -7.679 -38.366 47.511 1.00 37.76 329 ASN A C 1
ATOM 1966 O O . ASN A 1 272 ? -7.398 -39.179 48.287 1.00 36.73 329 ASN A O 1
ATOM 1971 N N . THR A 1 273 ? -7.781 -38.637 46.221 1.00 33.45 330 THR A N 1
ATOM 1972 C CA . THR A 1 273 ? -7.784 -39.997 45.785 1.00 33.73 330 THR A CA 1
ATOM 1973 C C . THR A 1 273 ? -6.323 -40.472 45.439 1.00 32.06 330 THR A C 1
ATOM 1974 O O . THR A 1 273 ? -6.064 -41.678 45.359 1.00 31.60 330 THR A O 1
ATOM 1978 N N . ARG A 1 274 ? -5.448 -39.522 45.148 1.00 30.36 331 ARG A N 1
ATOM 1979 C CA . ARG A 1 274 ? -4.056 -39.736 44.740 1.00 32.31 331 ARG A CA 1
ATOM 1980 C C . ARG A 1 274 ? -3.858 -40.124 43.275 1.00 30.74 331 ARG A C 1
ATOM 1981 O O . ARG A 1 274 ? -2.726 -40.435 42.849 1.00 30.65 331 ARG A O 1
ATOM 1989 N N . GLU A 1 275 ? -4.955 -40.174 42.535 1.00 29.60 332 GLU A N 1
ATOM 1990 C CA . GLU A 1 275 ? -4.974 -40.650 41.132 1.00 31.04 332 GLU A CA 1
ATOM 1991 C C . GLU A 1 275 ? -4.309 -39.587 40.275 1.00 29.15 332 GLU A C 1
ATOM 1992 O O . GLU A 1 275 ? -4.371 -38.363 40.586 1.00 28.46 332 GLU A O 1
ATOM 1998 N N . ASP A 1 276 ? -3.719 -40.031 39.173 1.00 29.65 333 ASP A N 1
ATOM 1999 C CA . ASP A 1 276 ? -3.079 -39.133 38.203 1.00 30.75 333 ASP A CA 1
ATOM 2000 C C . ASP A 1 276 ? -4.151 -38.118 37.674 1.00 29.01 333 ASP A C 1
ATOM 2001 O O . ASP A 1 276 ? -5.248 -38.460 37.511 1.00 28.50 333 ASP A O 1
ATOM 2006 N N . LEU A 1 277 ? -3.743 -36.912 37.426 1.00 29.08 334 LEU A N 1
ATOM 2007 C CA . LEU A 1 277 ? -4.582 -35.865 36.849 1.00 30.70 334 LEU A CA 1
ATOM 2008 C C . LEU A 1 277 ? -3.816 -35.253 35.687 1.00 30.91 334 LEU A C 1
ATOM 2009 O O . LEU A 1 277 ? -2.625 -35.034 35.790 1.00 31.04 334 LEU A O 1
ATOM 2014 N N . PRO A 1 278 ? -4.537 -34.935 34.615 1.00 31.14 335 PRO A N 1
ATOM 2015 C CA . PRO A 1 278 ? -3.956 -33.982 33.614 1.00 31.07 335 PRO A CA 1
ATOM 2016 C C . PRO A 1 278 ? -3.925 -32.521 34.077 1.00 27.12 335 PRO A C 1
ATOM 2017 O O . PRO A 1 278 ? -4.553 -32.157 35.036 1.00 25.54 335 PRO A O 1
ATOM 2021 N N . TYR A 1 279 ? -3.204 -31.722 33.310 1.00 26.99 336 TYR A N 1
ATOM 2022 C CA . TYR A 1 279 ? -3.073 -30.333 33.572 1.00 26.16 336 TYR A CA 1
ATOM 2023 C C . TYR A 1 279 ? -4.444 -29.634 33.430 1.00 24.40 336 TYR A C 1
ATOM 2024 O O . TYR A 1 279 ? -4.715 -28.735 34.234 1.00 23.32 336 TYR A O 1
ATOM 2033 N N . HIS A 1 280 ? -5.260 -30.008 32.398 1.00 23.93 337 HIS A N 1
ATOM 2034 C CA . HIS A 1 280 ? -6.553 -29.365 32.129 1.00 22.73 337 HIS A CA 1
ATOM 2035 C C . HIS A 1 280 ? -7.690 -30.332 32.314 1.00 23.82 337 HIS A C 1
ATOM 2036 O O . HIS A 1 280 ? -7.603 -31.483 31.927 1.00 24.25 337 HIS A O 1
ATOM 2043 N N . TYR A 1 281 ? -8.826 -29.843 32.783 1.00 22.33 338 TYR A N 1
ATOM 2044 C CA . TYR A 1 281 ? -10.009 -30.662 32.886 1.00 23.11 338 TYR A CA 1
ATOM 2045 C C . TYR A 1 281 ? -10.509 -31.156 31.548 1.00 24.09 338 TYR A C 1
ATOM 2046 O O . TYR A 1 281 ? -11.181 -32.182 31.489 1.00 24.80 338 TYR A O 1
ATOM 2055 N N . TYR A 1 282 ? -10.189 -30.447 30.469 1.00 22.93 339 TYR A N 1
ATOM 2056 C CA . TYR A 1 282 ? -10.629 -30.837 29.142 1.00 24.50 339 TYR A CA 1
ATOM 2057 C C . TYR A 1 282 ? -9.648 -31.716 28.416 1.00 26.73 339 TYR A C 1
ATOM 2058 O O . TYR A 1 282 ? -9.898 -32.033 27.231 1.00 28.34 339 TYR A O 1
ATOM 2067 N N . ASP A 1 283 ? -8.519 -32.045 29.040 1.00 25.76 340 ASP A N 1
ATOM 2068 C CA . ASP A 1 283 ? -7.587 -32.998 28.419 1.00 27.24 340 ASP A CA 1
ATOM 2069 C C . ASP A 1 283 ? -8.246 -34.361 28.324 1.00 29.72 340 ASP A C 1
ATOM 2070 O O . ASP A 1 283 ? -8.959 -34.765 29.200 1.00 28.36 340 ASP A O 1
ATOM 2075 N N . LYS A 1 284 ? -7.917 -35.134 27.308 1.00 31.14 341 LYS A N 1
ATOM 2076 C CA . LYS A 1 284 ? -8.495 -36.521 27.235 1.00 35.30 341 LYS A CA 1
ATOM 2077 C C . LYS A 1 284 ? -7.981 -37.358 28.382 1.00 35.01 341 LYS A C 1
ATOM 2078 O O . LYS A 1 284 ? -6.893 -37.140 28.919 1.00 32.70 341 LYS A O 1
ATOM 2084 N N . LYS A 1 285 ? -8.815 -38.284 28.820 1.00 38.35 342 LYS A N 1
ATOM 2085 C CA . LYS A 1 285 ? -8.498 -39.168 29.906 1.00 40.53 342 LYS A CA 1
ATOM 2086 C C . LYS A 1 285 ? -7.172 -39.805 29.573 1.00 41.60 342 LYS A C 1
ATOM 2087 O O . LYS A 1 285 ? -7.001 -40.258 28.420 1.00 39.34 342 LYS A O 1
ATOM 2093 N N . GLY A 1 286 ? -6.262 -39.871 30.545 1.00 39.67 343 GLY A N 1
ATOM 2094 C CA . GLY A 1 286 ? -4.975 -40.531 30.378 1.00 41.97 343 GLY A CA 1
ATOM 2095 C C . GLY A 1 286 ? -3.856 -39.588 29.980 1.00 42.91 343 GLY A C 1
ATOM 2096 O O . GLY A 1 286 ? -2.662 -39.967 29.980 1.00 45.32 343 GLY A O 1
ATOM 2097 N N . THR A 1 287 ? -4.181 -38.367 29.601 1.00 37.75 344 THR A N 1
ATOM 2098 C CA . THR A 1 287 ? -3.146 -37.406 29.322 1.00 37.62 344 THR A CA 1
ATOM 2099 C C . THR A 1 287 ? -2.266 -37.176 30.544 1.00 38.48 344 THR A C 1
ATOM 2100 O O . THR A 1 287 ? -2.765 -36.847 31.640 1.00 37.58 344 THR A O 1
ATOM 2104 N N . LYS A 1 288 ? -0.955 -37.262 30.345 1.00 39.98 345 LYS A N 1
ATOM 2105 C CA . LYS A 1 288 ? -0.026 -37.017 31.452 1.00 42.32 345 LYS A CA 1
ATOM 2106 C C . LYS A 1 288 ? 0.115 -35.551 31.739 1.00 38.10 345 LYS A C 1
ATOM 2107 O O . LYS A 1 288 ? 0.157 -34.732 30.835 1.00 35.29 345 LYS A O 1
ATOM 2113 N N . PHE A 1 289 ? 0.295 -35.235 33.016 1.00 38.56 346 PHE A N 1
ATOM 2114 C CA . PHE A 1 289 ? 0.433 -33.886 33.464 1.00 37.85 346 PHE A CA 1
ATOM 2115 C C . PHE A 1 289 ? 1.708 -33.298 32.909 1.00 43.11 346 PHE A C 1
ATOM 2116 O O . PHE A 1 289 ? 2.740 -33.916 33.062 1.00 47.29 346 PHE A O 1
ATOM 2124 N N . THR A 1 290 ? 1.638 -32.151 32.262 1.00 47.68 347 THR A N 1
ATOM 2125 C CA . THR A 1 290 ? 2.876 -31.447 31.866 1.00 58.82 347 THR A CA 1
ATOM 2126 C C . THR A 1 290 ? 2.606 -29.979 31.895 1.00 60.78 347 THR A C 1
ATOM 2127 O O . THR A 1 290 ? 1.471 -29.574 31.679 1.00 64.92 347 THR A O 1
ATOM 2131 N N . THR A 1 291 ? 3.646 -29.191 32.113 1.00 63.75 348 THR A N 1
ATOM 2132 C CA . THR A 1 291 ? 3.562 -27.726 32.033 1.00 70.91 348 THR A CA 1
ATOM 2133 C C . THR A 1 291 ? 4.543 -27.221 30.965 1.00 69.91 348 THR A C 1
ATOM 2134 O O . THR A 1 291 ? 5.703 -27.564 31.034 1.00 72.37 348 THR A O 1
ATOM 2138 N N . LYS A 1 292 ? 4.059 -26.421 30.000 1.00 71.38 349 LYS A N 1
ATOM 2139 C CA . LYS A 1 292 ? 4.884 -25.765 28.968 1.00 68.31 349 LYS A CA 1
ATOM 2140 C C . LYS A 1 292 ? 5.240 -24.354 29.443 1.00 71.07 349 LYS A C 1
ATOM 2141 O O . LYS A 1 292 ? 5.099 -24.013 30.634 1.00 63.67 349 LYS A O 1
ATOM 2143 N N . GLU A 1 295 ? 7.887 -22.877 33.771 1.00 69.66 352 GLU A N 1
ATOM 2144 C CA . GLU A 1 295 ? 7.057 -22.311 32.720 1.00 73.52 352 GLU A CA 1
ATOM 2145 C C . GLU A 1 295 ? 7.544 -20.812 32.536 1.00 75.21 352 GLU A C 1
ATOM 2146 O O . GLU A 1 295 ? 8.758 -20.565 32.441 1.00 78.67 352 GLU A O 1
ATOM 2148 N N . SER A 1 296 ? 6.607 -19.857 32.425 1.00 70.32 353 SER A N 1
ATOM 2149 C CA . SER A 1 296 ? 6.763 -18.416 32.803 1.00 68.91 353 SER A CA 1
ATOM 2150 C C . SER A 1 296 ? 6.080 -18.121 34.181 1.00 62.72 353 SER A C 1
ATOM 2151 O O . SER A 1 296 ? 6.203 -17.007 34.782 1.00 58.33 353 SER A O 1
ATOM 2154 N N . HIS A 1 297 ? 5.327 -19.130 34.651 1.00 57.21 354 HIS A N 1
ATOM 2155 C CA . HIS A 1 297 ? 4.517 -19.043 35.860 1.00 51.56 354 HIS A CA 1
ATOM 2156 C C . HIS A 1 297 ? 5.113 -19.823 37.024 1.00 49.60 354 HIS A C 1
ATOM 2157 O O . HIS A 1 297 ? 5.736 -20.884 36.869 1.00 48.32 354 HIS A O 1
ATOM 2164 N N . GLN A 1 298 ? 4.921 -19.308 38.207 1.00 41.60 355 GLN A N 1
ATOM 2165 C CA . GLN A 1 298 ? 5.180 -20.139 39.357 1.00 42.82 355 GLN A CA 1
ATOM 2166 C C . GLN A 1 298 ? 3.823 -20.579 39.882 1.00 36.25 355 GLN A C 1
ATOM 2167 O O . GLN A 1 298 ? 3.451 -20.102 40.942 1.00 33.82 355 GLN A O 1
ATOM 2173 N N . LEU A 1 299 ? 3.105 -21.483 39.191 1.00 32.67 356 LEU A N 1
ATOM 2174 C CA . LEU A 1 299 ? 1.801 -21.880 39.682 1.00 31.09 356 LEU A CA 1
ATOM 2175 C C . LEU A 1 299 ? 1.812 -22.485 41.052 1.00 29.30 356 LEU A C 1
ATOM 2176 O O . LEU A 1 299 ? 0.942 -22.133 41.820 1.00 28.33 356 LEU A O 1
ATOM 2181 N N . PRO A 1 300 ? 2.766 -23.400 41.368 1.00 29.90 357 PRO A N 1
ATOM 2182 C CA . PRO A 1 300 ? 2.759 -23.856 42.725 1.00 31.63 357 PRO A CA 1
ATOM 2183 C C . PRO A 1 300 ? 2.911 -22.719 43.780 1.00 31.83 357 PRO A C 1
ATOM 2184 O O . PRO A 1 300 ? 2.263 -22.758 44.808 1.00 32.17 357 PRO A O 1
ATOM 2188 N N . ALA A 1 301 ? 3.734 -21.718 43.506 1.00 32.85 358 ALA A N 1
ATOM 2189 C CA . ALA A 1 301 ? 3.836 -20.558 44.390 1.00 32.09 358 ALA A CA 1
ATOM 2190 C C . ALA A 1 301 ? 2.513 -19.776 44.489 1.00 30.36 358 ALA A C 1
ATOM 2191 O O . ALA A 1 301 ? 2.084 -19.385 45.586 1.00 27.89 358 ALA A O 1
ATOM 2193 N N . GLU A 1 302 ? 1.791 -19.631 43.363 1.00 28.51 359 GLU A N 1
ATOM 2194 C CA . GLU A 1 302 ? 0.487 -19.011 43.419 1.00 27.89 359 GLU A CA 1
ATOM 2195 C C . GLU A 1 302 ? -0.450 -19.806 44.260 1.00 27.51 359 GLU A C 1
ATOM 2196 O O . GLU A 1 302 ? -1.169 -19.250 45.083 1.00 27.68 359 GLU A O 1
ATOM 2202 N N . PHE A 1 303 ? -0.501 -21.106 44.009 1.00 27.01 360 PHE A N 1
ATOM 2203 C CA . PHE A 1 303 ? -1.383 -21.995 44.735 1.00 27.57 360 PHE A CA 1
ATOM 2204 C C . PHE A 1 303 ? -1.139 -21.938 46.244 1.00 27.73 360 PHE A C 1
ATOM 2205 O O . PHE A 1 303 ? -2.064 -21.791 46.986 1.00 26.94 360 PHE A O 1
ATOM 2213 N N . GLN A 1 304 ? 0.105 -21.989 46.660 1.00 28.47 361 GLN A N 1
ATOM 2214 C CA . GLN A 1 304 ? 0.458 -21.937 48.084 1.00 31.69 361 GLN A CA 1
ATOM 2215 C C . GLN A 1 304 ? -0.113 -20.682 48.748 1.00 32.55 361 GLN A C 1
ATOM 2216 O O . GLN A 1 304 ? -0.712 -20.779 49.831 1.00 29.49 361 GLN A O 1
ATOM 2222 N N . LEU A 1 305 ? 0.015 -19.534 48.081 1.00 30.08 362 LEU A N 1
ATOM 2223 C CA . LEU A 1 305 ? -0.522 -18.323 48.631 1.00 31.50 362 LEU A CA 1
ATOM 2224 C C . LEU A 1 305 ? -2.045 -18.363 48.665 1.00 29.98 362 LEU A C 1
ATOM 2225 O O . LEU A 1 305 ? -2.637 -18.007 49.676 1.00 29.73 362 LEU A O 1
ATOM 2230 N N . LEU A 1 306 ? -2.702 -18.804 47.590 1.00 27.50 363 LEU A N 1
ATOM 2231 C CA . LEU A 1 306 ? -4.161 -18.930 47.570 1.00 27.18 363 LEU A CA 1
ATOM 2232 C C . LEU A 1 306 ? -4.673 -19.885 48.660 1.00 28.52 363 LEU A C 1
ATOM 2233 O O . LEU A 1 306 ? -5.738 -19.659 49.267 1.00 26.92 363 LEU A O 1
ATOM 2238 N N . TYR A 1 307 ? -3.905 -20.941 48.911 1.00 28.12 364 TYR A N 1
ATOM 2239 C CA . TYR A 1 307 ? -4.250 -21.923 49.879 1.00 30.98 364 TYR A CA 1
ATOM 2240 C C . TYR A 1 307 ? -4.120 -21.329 51.258 1.00 31.32 364 TYR A C 1
ATOM 2241 O O . TYR A 1 307 ? -4.971 -21.591 52.107 1.00 30.47 364 TYR A O 1
ATOM 2250 N N . ARG A 1 308 ? -3.087 -20.528 51.484 1.00 32.19 365 ARG A N 1
ATOM 2251 C CA . ARG A 1 308 ? -2.982 -19.760 52.750 1.00 36.25 365 ARG A CA 1
ATOM 2252 C C . ARG A 1 308 ? -4.190 -18.840 52.924 1.00 32.87 365 ARG A C 1
ATOM 2253 O O . ARG A 1 308 ? -4.807 -18.754 54.007 1.00 31.46 365 ARG A O 1
ATOM 2261 N N . MET A 1 309 ? -4.544 -18.136 51.855 1.00 30.76 366 MET A N 1
ATOM 2262 C CA . MET A 1 309 ? -5.722 -17.265 51.868 1.00 29.48 366 MET A CA 1
ATOM 2263 C C . MET A 1 309 ? -7.018 -18.036 52.197 1.00 29.55 366 MET A C 1
ATOM 2264 O O . MET A 1 309 ? -7.863 -17.525 52.917 1.00 29.13 366 MET A O 1
ATOM 2269 N N . HIS A 1 310 ? -7.170 -19.263 51.680 1.00 29.07 367 HIS A N 1
ATOM 2270 C CA . HIS A 1 310 ? -8.303 -20.149 51.964 1.00 28.07 367 HIS A CA 1
ATOM 2271 C C . HIS A 1 310 ? -8.354 -20.410 53.468 1.00 30.85 367 HIS A C 1
ATOM 2272 O O . HIS A 1 310 ? -9.426 -20.295 54.109 1.00 29.67 367 HIS A O 1
ATOM 2279 N N . GLY A 1 311 ? -7.210 -20.754 54.012 1.00 31.15 368 GLY A N 1
ATOM 2280 C CA . GLY A 1 311 ? -7.090 -21.042 55.449 1.00 34.47 368 GLY A CA 1
ATOM 2281 C C . GLY A 1 311 ? -7.467 -19.839 56.313 1.00 35.82 368 GLY A C 1
ATOM 2282 O O . GLY A 1 311 ? -7.978 -20.022 57.410 1.00 36.18 368 GLY A O 1
ATOM 2283 N N . GLU A 1 312 ? -7.148 -18.632 55.846 1.00 34.39 369 GLU A N 1
ATOM 2284 C CA . GLU A 1 312 ? -7.504 -17.363 56.517 1.00 34.97 369 GLU A CA 1
ATOM 2285 C C . GLU A 1 312 ? -8.946 -16.934 56.289 1.00 34.38 369 GLU A C 1
ATOM 2286 O O . GLU A 1 312 ? -9.370 -15.886 56.801 1.00 33.81 369 GLU A O 1
ATOM 2292 N N . GLY A 1 313 ? -9.689 -17.673 55.475 1.00 31.37 370 GLY A N 1
ATOM 2293 C CA . GLY A 1 313 ? -11.084 -17.375 55.188 1.00 30.25 370 GLY A CA 1
ATOM 2294 C C . GLY A 1 313 ? -11.325 -16.298 54.160 1.00 29.12 370 GLY A C 1
ATOM 2295 O O . GLY A 1 313 ? -12.431 -15.816 54.061 1.00 28.83 370 GLY A O 1
ATOM 2296 N N . LEU A 1 314 ? -10.309 -15.916 53.409 1.00 28.39 371 LEU A N 1
ATOM 2297 C CA . LEU A 1 314 ? -10.431 -14.809 52.438 1.00 29.11 371 LEU A CA 1
ATOM 2298 C C . LEU A 1 314 ? -11.225 -15.259 51.230 1.00 26.60 371 LEU A C 1
ATOM 2299 O O . LEU A 1 314 ? -11.915 -14.429 50.599 1.00 24.90 371 LEU A O 1
ATOM 2304 N N . THR A 1 315 ? -11.116 -16.527 50.902 1.00 26.02 372 THR A N 1
ATOM 2305 C CA . THR A 1 315 ? -11.679 -17.112 49.675 1.00 26.12 372 THR A CA 1
ATOM 2306 C C . THR A 1 315 ? -11.758 -18.610 49.889 1.00 26.22 372 THR A C 1
ATOM 2307 O O . THR A 1 315 ? -11.112 -19.143 50.780 1.00 27.03 372 THR A O 1
ATOM 2311 N N . LYS A 1 316 ? -12.648 -19.269 49.183 1.00 26.18 373 LYS A N 1
ATOM 2312 C CA . LYS A 1 316 ? -12.828 -20.717 49.275 1.00 28.00 373 LYS A CA 1
ATOM 2313 C C . LYS A 1 316 ? -12.233 -21.444 48.053 1.00 26.84 373 LYS A C 1
ATOM 2314 O O . LYS A 1 316 ? -12.696 -21.294 46.945 1.00 25.24 373 LYS A O 1
ATOM 2320 N N . LEU A 1 317 ? -11.175 -22.209 48.283 1.00 26.74 374 LEU A N 1
ATOM 2321 C CA . LEU A 1 317 ? -10.520 -23.023 47.241 1.00 28.75 374 LEU A CA 1
ATOM 2322 C C . LEU A 1 317 ? -11.119 -24.390 47.281 1.00 28.97 374 LEU A C 1
ATOM 2323 O O . LEU A 1 317 ? -10.909 -25.096 48.277 1.00 32.96 374 LEU A O 1
ATOM 2328 N N . THR A 1 318 ? -11.848 -24.799 46.268 1.00 26.02 375 THR A N 1
ATOM 2329 C CA . THR A 1 318 ? -12.454 -26.119 46.201 1.00 27.47 375 THR A CA 1
ATOM 2330 C C . THR A 1 318 ? -11.453 -27.105 45.600 1.00 27.87 375 THR A C 1
ATOM 2331 O O . THR A 1 318 ? -10.990 -26.914 44.502 1.00 25.68 375 THR A O 1
ATOM 2335 N N . LEU A 1 319 ? -11.219 -28.180 46.327 1.00 28.58 376 LEU A N 1
ATOM 2336 C CA . LEU A 1 319 ? -10.287 -29.224 45.902 1.00 31.22 376 LEU A CA 1
ATOM 2337 C C . LEU A 1 319 ? -10.917 -30.637 45.929 1.00 34.10 376 LEU A C 1
ATOM 2338 O O . LEU A 1 319 ? -10.179 -31.580 45.962 1.00 40.88 376 LEU A O 1
ATOM 2343 N N . SER A 1 320 ? -12.222 -30.785 46.003 1.00 32.49 377 SER A N 1
ATOM 2344 C CA . SER A 1 320 ? -12.880 -32.084 46.107 1.00 34.30 377 SER A CA 1
ATOM 2345 C C . SER A 1 320 ? -14.118 -32.064 45.212 1.00 34.63 377 SER A C 1
ATOM 2346 O O . SER A 1 320 ? -14.545 -31.004 44.754 1.00 35.16 377 SER A O 1
ATOM 2349 N N . HIS A 1 321 ? -14.750 -33.207 45.048 1.00 34.55 378 HIS A N 1
ATOM 2350 C CA . HIS A 1 321 ? -16.057 -33.290 44.414 1.00 36.01 378 HIS A CA 1
ATOM 2351 C C . HIS A 1 321 ? -17.033 -32.401 45.090 1.00 36.66 378 HIS A C 1
ATOM 2352 O O . HIS A 1 321 ? -17.040 -32.317 46.313 1.00 37.19 378 HIS A O 1
ATOM 2359 N N . CYS A 1 322 ? -17.921 -31.772 44.331 1.00 34.93 379 CYS A N 1
ATOM 2360 C CA . CYS A 1 322 ? -18.978 -30.991 44.889 1.00 36.43 379 CYS A CA 1
ATOM 2361 C C . CYS A 1 322 ? -20.159 -31.886 45.267 1.00 40.64 379 CYS A C 1
ATOM 2362 O O . CYS A 1 322 ? -20.378 -32.928 44.657 1.00 44.13 379 CYS A O 1
ATOM 2365 N N . ALA A 1 323 ? -20.908 -31.437 46.257 1.00 45.09 380 ALA A N 1
ATOM 2366 C CA . ALA A 1 323 ? -22.017 -32.224 46.817 1.00 58.71 380 ALA A CA 1
ATOM 2367 C C . ALA A 1 323 ? -23.314 -31.872 46.088 1.00 62.44 380 ALA A C 1
ATOM 2368 O O . ALA A 1 323 ? -24.141 -32.743 45.836 1.00 73.17 380 ALA A O 1
ATOM 2370 N N . SER B 1 31 ? 20.363 -7.171 -37.642 1.00 77.53 88 SER B N 1
ATOM 2371 C CA . SER B 1 31 ? 19.780 -5.856 -38.017 1.00 77.12 88 SER B CA 1
ATOM 2372 C C . SER B 1 31 ? 18.608 -5.547 -37.090 1.00 75.74 88 SER B C 1
ATOM 2373 O O . SER B 1 31 ? 17.909 -6.441 -36.584 1.00 76.33 88 SER B O 1
ATOM 2376 N N . LYS B 1 32 ? 18.437 -4.252 -36.855 1.00 69.11 89 LYS B N 1
ATOM 2377 C CA . LYS B 1 32 ? 17.928 -3.784 -35.611 1.00 65.01 89 LYS B CA 1
ATOM 2378 C C . LYS B 1 32 ? 16.436 -4.225 -35.498 1.00 58.39 89 LYS B C 1
ATOM 2379 O O . LYS B 1 32 ? 15.732 -4.566 -36.489 1.00 54.00 89 LYS B O 1
ATOM 2381 N N . TRP B 1 33 ? 16.023 -4.339 -34.258 1.00 55.23 90 TRP B N 1
ATOM 2382 C CA . TRP B 1 33 ? 14.609 -4.484 -33.963 1.00 49.50 90 TRP B CA 1
ATOM 2383 C C . TRP B 1 33 ? 13.982 -3.234 -34.506 1.00 47.43 90 TRP B C 1
ATOM 2384 O O . TRP B 1 33 ? 14.511 -2.158 -34.281 1.00 47.77 90 TRP B O 1
ATOM 2395 N N . LYS B 1 34 ? 12.838 -3.367 -35.148 1.00 45.84 91 LYS B N 1
ATOM 2396 C CA . LYS B 1 34 ? 12.048 -2.183 -35.524 1.00 46.61 91 LYS B CA 1
ATOM 2397 C C . LYS B 1 34 ? 10.598 -2.260 -35.083 1.00 41.12 91 LYS B C 1
ATOM 2398 O O . LYS B 1 34 ? 9.916 -3.270 -35.320 1.00 40.81 91 LYS B O 1
ATOM 2404 N N . PHE B 1 35 ? 10.127 -1.179 -34.483 1.00 39.59 92 PHE B N 1
ATOM 2405 C CA . PHE B 1 35 ? 8.765 -1.157 -33.914 1.00 38.13 92 PHE B CA 1
ATOM 2406 C C . PHE B 1 35 ? 7.775 -1.312 -35.050 1.00 40.63 92 PHE B C 1
ATOM 2407 O O . PHE B 1 35 ? 7.904 -0.647 -36.063 1.00 40.49 92 PHE B O 1
ATOM 2415 N N . ASN B 1 36 ? 6.775 -2.157 -34.897 1.00 39.45 93 ASN B N 1
ATOM 2416 C CA . ASN B 1 36 ? 5.707 -2.216 -35.879 1.00 39.90 93 ASN B CA 1
ATOM 2417 C C . ASN B 1 36 ? 4.458 -1.606 -35.239 1.00 38.94 93 ASN B C 1
ATOM 2418 O O . ASN B 1 36 ? 3.688 -2.309 -34.565 1.00 36.00 93 ASN B O 1
ATOM 2423 N N . ARG B 1 37 ? 4.299 -0.295 -35.417 1.00 39.51 94 ARG B N 1
ATOM 2424 C CA . ARG B 1 37 ? 3.233 0.451 -34.758 1.00 42.59 94 ARG B CA 1
ATOM 2425 C C . ARG B 1 37 ? 1.823 -0.030 -35.148 1.00 41.87 94 ARG B C 1
ATOM 2426 O O . ARG B 1 37 ? 0.977 -0.198 -34.310 1.00 37.40 94 ARG B O 1
ATOM 2434 N N . THR B 1 38 ? 1.642 -0.405 -36.411 1.00 42.52 95 THR B N 1
ATOM 2435 C CA . THR B 1 38 ? 0.353 -0.972 -36.855 1.00 42.89 95 THR B CA 1
ATOM 2436 C C . THR B 1 38 ? -0.023 -2.247 -36.170 1.00 40.15 95 THR B C 1
ATOM 2437 O O . THR B 1 38 ? -1.151 -2.421 -35.673 1.00 39.44 95 THR B O 1
ATOM 2441 N N . ALA B 1 39 ? 0.935 -3.145 -36.063 1.00 38.99 96 ALA B N 1
ATOM 2442 C CA . ALA B 1 39 ? 0.669 -4.397 -35.425 1.00 37.52 96 ALA B CA 1
ATOM 2443 C C . ALA B 1 39 ? 0.393 -4.149 -33.889 1.00 37.75 96 ALA B C 1
ATOM 2444 O O . ALA B 1 39 ? -0.462 -4.822 -33.276 1.00 34.98 96 ALA B O 1
ATOM 2446 N N . PHE B 1 40 ? 1.095 -3.182 -33.303 1.00 35.95 97 PHE B N 1
ATOM 2447 C CA . PHE B 1 40 ? 0.898 -2.914 -31.854 1.00 35.09 97 PHE B CA 1
ATOM 2448 C C . PHE B 1 40 ? -0.483 -2.313 -31.621 1.00 36.22 97 PHE B C 1
ATOM 2449 O O . PHE B 1 40 ? -1.184 -2.704 -30.691 1.00 34.20 97 PHE B O 1
ATOM 2457 N N . LEU B 1 41 ? -0.881 -1.404 -32.497 1.00 37.32 98 LEU B N 1
ATOM 2458 C CA . LEU B 1 41 ? -2.208 -0.829 -32.393 1.00 41.45 98 LEU B CA 1
ATOM 2459 C C . LEU B 1 41 ? -3.333 -1.867 -32.544 1.00 41.09 98 LEU B C 1
ATOM 2460 O O . LEU B 1 41 ? -4.281 -1.816 -31.767 1.00 37.02 98 LEU B O 1
ATOM 2465 N N . HIS B 1 42 ? -3.137 -2.868 -33.390 1.00 40.19 99 HIS B N 1
ATOM 2466 C CA . HIS B 1 42 ? -4.042 -4.014 -33.481 1.00 42.49 99 HIS B CA 1
ATOM 2467 C C . HIS B 1 42 ? -4.065 -4.818 -32.164 1.00 40.56 99 HIS B C 1
ATOM 2468 O O . HIS B 1 42 ? -5.148 -5.204 -31.682 1.00 39.52 99 HIS B O 1
ATOM 2475 N N . GLN B 1 43 ? -2.891 -5.084 -31.596 1.00 37.78 100 GLN B N 1
ATOM 2476 C CA . GLN B 1 43 ? -2.814 -5.762 -30.303 1.00 35.99 100 GLN B CA 1
ATOM 2477 C C . GLN B 1 43 ? -3.526 -4.979 -29.216 1.00 34.24 100 GLN B C 1
ATOM 2478 O O . GLN B 1 43 ? -4.303 -5.541 -28.467 1.00 33.57 100 GLN B O 1
ATOM 2484 N N . ARG B 1 44 ? -3.246 -3.691 -29.097 1.00 34.61 101 ARG B N 1
ATOM 2485 C CA . ARG B 1 44 ? -3.951 -2.869 -28.100 1.00 37.42 101 ARG B CA 1
ATOM 2486 C C . ARG B 1 44 ? -5.458 -3.026 -28.237 1.00 38.25 101 ARG B C 1
ATOM 2487 O O . ARG B 1 44 ? -6.145 -3.121 -27.241 1.00 34.23 101 ARG B O 1
ATOM 2495 N N . GLN B 1 45 ? -5.969 -2.970 -29.469 1.00 38.88 102 GLN B N 1
ATOM 2496 C CA . GLN B 1 45 ? -7.407 -3.029 -29.711 1.00 41.12 102 GLN B CA 1
ATOM 2497 C C . GLN B 1 45 ? -7.916 -4.401 -29.289 1.00 39.75 102 GLN B C 1
ATOM 2498 O O . GLN B 1 45 ? -8.946 -4.489 -28.656 1.00 39.79 102 GLN B O 1
ATOM 2504 N N . GLU B 1 46 ? -7.174 -5.470 -29.573 1.00 38.65 103 GLU B N 1
ATOM 2505 C CA . GLU B 1 46 ? -7.606 -6.833 -29.186 1.00 40.09 103 GLU B CA 1
ATOM 2506 C C . GLU B 1 46 ? -7.664 -6.982 -27.699 1.00 38.50 103 GLU B C 1
ATOM 2507 O O . GLU B 1 46 ? -8.565 -7.623 -27.178 1.00 35.03 103 GLU B O 1
ATOM 2513 N N . ILE B 1 47 ? -6.679 -6.418 -27.017 1.00 34.48 104 ILE B N 1
ATOM 2514 C CA . ILE B 1 47 ? -6.661 -6.473 -25.574 1.00 34.85 104 ILE B CA 1
ATOM 2515 C C . ILE B 1 47 ? -7.904 -5.764 -25.041 1.00 33.68 104 ILE B C 1
ATOM 2516 O O . ILE B 1 47 ? -8.607 -6.306 -24.239 1.00 33.39 104 ILE B O 1
ATOM 2521 N N . LEU B 1 48 ? -8.163 -4.583 -25.532 1.00 35.35 105 LEU B N 1
ATOM 2522 C CA . LEU B 1 48 ? -9.300 -3.775 -25.019 1.00 41.30 105 LEU B CA 1
ATOM 2523 C C . LEU B 1 48 ? -10.628 -4.484 -25.303 1.00 42.54 105 LEU B C 1
ATOM 2524 O O . LEU B 1 48 ? -11.513 -4.535 -24.453 1.00 40.43 105 LEU B O 1
ATOM 2529 N N . GLN B 1 49 ? -10.755 -5.114 -26.474 1.00 41.95 106 GLN B N 1
ATOM 2530 C CA . GLN B 1 49 ? -11.938 -5.890 -26.751 1.00 44.82 106 GLN B CA 1
ATOM 2531 C C . GLN B 1 49 ? -12.134 -7.100 -25.839 1.00 43.94 106 GLN B C 1
ATOM 2532 O O . GLN B 1 49 ? -13.246 -7.538 -25.683 1.00 47.99 106 GLN B O 1
ATOM 2538 N N . HIS B 1 50 ? -11.114 -7.583 -25.171 1.00 39.65 107 HIS B N 1
ATOM 2539 C CA . HIS B 1 50 ? -11.270 -8.691 -24.244 1.00 40.25 107 HIS B CA 1
ATOM 2540 C C . HIS B 1 50 ? -11.234 -8.312 -22.768 1.00 37.20 107 HIS B C 1
ATOM 2541 O O . HIS B 1 50 ? -11.704 -9.058 -21.948 1.00 38.02 107 HIS B O 1
ATOM 2548 N N . VAL B 1 51 ? -10.565 -7.192 -22.429 1.00 35.36 108 VAL B N 1
ATOM 2549 C CA . VAL B 1 51 ? -10.321 -6.772 -21.050 1.00 34.08 108 VAL B CA 1
ATOM 2550 C C . VAL B 1 51 ? -10.564 -5.260 -20.901 1.00 29.94 108 VAL B C 1
ATOM 2551 O O . VAL B 1 51 ? -9.967 -4.478 -21.656 1.00 28.67 108 VAL B O 1
ATOM 2555 N N . ASP B 1 52 ? -11.333 -4.857 -19.896 1.00 28.07 109 ASP B N 1
ATOM 2556 C CA . ASP B 1 52 ? -11.506 -3.434 -19.601 1.00 27.39 109 ASP B CA 1
ATOM 2557 C C . ASP B 1 52 ? -10.371 -2.961 -18.697 1.00 25.02 109 ASP B C 1
ATOM 2558 O O . ASP B 1 52 ? -10.455 -2.977 -17.445 1.00 24.89 109 ASP B O 1
ATOM 2563 N N . VAL B 1 53 ? -9.292 -2.548 -19.336 1.00 24.30 110 VAL B N 1
ATOM 2564 C CA . VAL B 1 53 ? -8.028 -2.342 -18.604 1.00 25.44 110 VAL B CA 1
ATOM 2565 C C . VAL B 1 53 ? -8.168 -1.206 -17.601 1.00 23.03 110 VAL B C 1
ATOM 2566 O O . VAL B 1 53 ? -7.690 -1.229 -16.456 1.00 22.12 110 VAL B O 1
ATOM 2570 N N . ILE B 1 54 ? -8.825 -0.153 -18.020 1.00 24.06 111 ILE B N 1
ATOM 2571 C CA . ILE B 1 54 ? -8.925 1.050 -17.125 1.00 23.32 111 ILE B CA 1
ATOM 2572 C C . ILE B 1 54 ? -9.683 0.707 -15.876 1.00 22.81 111 ILE B C 1
ATOM 2573 O O . ILE B 1 54 ? -9.328 1.169 -14.803 1.00 22.75 111 ILE B O 1
ATOM 2578 N N . LYS B 1 55 ? -10.780 -0.054 -16.012 1.00 23.15 112 LYS B N 1
ATOM 2579 C CA . LYS B 1 55 ? -11.579 -0.522 -14.904 1.00 24.49 112 LYS B CA 1
ATOM 2580 C C . LYS B 1 55 ? -10.796 -1.568 -14.100 1.00 25.02 112 LYS B C 1
ATOM 2581 O O . LYS B 1 55 ? -10.664 -1.450 -12.842 1.00 25.15 112 LYS B O 1
ATOM 2587 N N . ASN B 1 56 ? -10.291 -2.602 -14.775 1.00 23.77 113 ASN B N 1
ATOM 2588 C CA . ASN B 1 56 ? -9.590 -3.691 -14.023 1.00 24.47 113 ASN B CA 1
ATOM 2589 C C . ASN B 1 56 ? -8.369 -3.183 -13.290 1.00 23.96 113 ASN B C 1
ATOM 2590 O O . ASN B 1 56 ? -7.875 -3.830 -12.346 1.00 25.94 113 ASN B O 1
ATOM 2595 N N . PHE B 1 57 ? -7.807 -2.069 -13.706 1.00 23.71 114 PHE B N 1
ATOM 2596 C CA . PHE B 1 57 ? -6.636 -1.526 -13.038 1.00 22.93 114 PHE B CA 1
ATOM 2597 C C . PHE B 1 57 ? -6.735 -1.382 -11.519 1.00 23.51 114 PHE B C 1
ATOM 2598 O O . PHE B 1 57 ? -5.718 -1.553 -10.792 1.00 24.72 114 PHE B O 1
ATOM 2606 N N . SER B 1 58 ? -7.892 -0.977 -11.043 1.00 21.42 115 SER B N 1
ATOM 2607 C CA . SER B 1 58 ? -8.094 -0.776 -9.606 1.00 22.16 115 SER B CA 1
ATOM 2608 C C . SER B 1 58 ? -9.568 -0.814 -9.301 1.00 23.91 115 SER B C 1
ATOM 2609 O O . SER B 1 58 ? -10.399 -0.299 -10.054 1.00 22.24 115 SER B O 1
ATOM 2612 N N . LEU B 1 59 ? -9.884 -1.377 -8.142 1.00 23.02 116 LEU B N 1
ATOM 2613 C CA . LEU B 1 59 ? -11.167 -1.116 -7.499 1.00 23.96 116 LEU B CA 1
ATOM 2614 C C . LEU B 1 59 ? -11.208 0.380 -7.177 1.00 23.04 116 LEU B C 1
ATOM 2615 O O . LEU B 1 59 ? -10.154 1.034 -6.968 1.00 21.59 116 LEU B O 1
ATOM 2620 N N . THR B 1 60 ? -12.412 0.891 -7.122 1.00 22.89 117 THR B N 1
ATOM 2621 C CA . THR B 1 60 ? -12.670 2.239 -6.750 1.00 24.17 117 THR B CA 1
ATOM 2622 C C . THR B 1 60 ? -13.615 2.269 -5.600 1.00 24.03 117 THR B C 1
ATOM 2623 O O . THR B 1 60 ? -14.331 1.318 -5.312 1.00 25.52 117 THR B O 1
ATOM 2627 N N . LYS B 1 61 ? -13.692 3.433 -4.957 1.00 25.71 118 LYS B N 1
ATOM 2628 C CA . LYS B 1 61 ? -14.549 3.554 -3.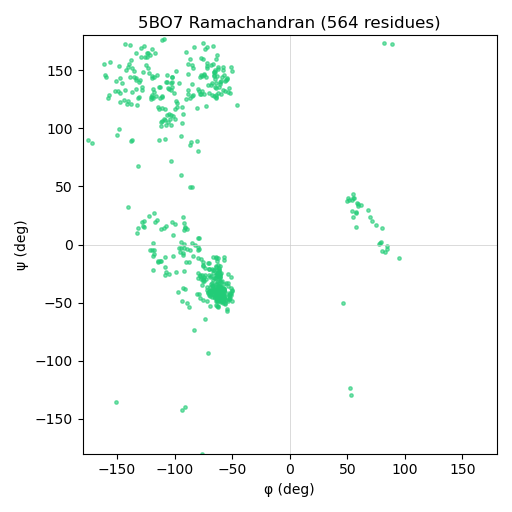752 1.00 28.20 118 LYS B CA 1
ATOM 2629 C C . LYS B 1 61 ? -15.907 3.120 -3.967 1.00 29.61 118 LYS B C 1
ATOM 2630 O O . LYS B 1 61 ? -16.487 2.394 -3.134 1.00 26.88 118 LYS B O 1
ATOM 2636 N N . ASN B 1 62 ? -16.480 3.520 -5.098 1.00 29.08 119 ASN B N 1
ATOM 2637 C CA . ASN B 1 62 ? -17.878 3.229 -5.324 1.00 30.61 119 ASN B CA 1
ATOM 2638 C C . ASN B 1 62 ? -18.079 1.863 -5.952 1.00 30.71 119 ASN B C 1
ATOM 2639 O O . ASN B 1 62 ? -19.161 1.439 -6.002 1.00 32.46 119 ASN B O 1
ATOM 2644 N N . SER B 1 63 ? -17.031 1.121 -6.321 1.00 28.93 120 SER B N 1
ATOM 2645 C CA . SER B 1 63 ? -17.227 -0.209 -6.839 1.00 30.82 120 SER B CA 1
ATOM 2646 C C . SER B 1 63 ? -17.255 -1.337 -5.801 1.00 32.14 120 SER B C 1
ATOM 2647 O O . SER B 1 63 ? -17.509 -2.487 -6.156 1.00 30.79 120 SER B O 1
ATOM 2650 N N . VAL B 1 64 ? -17.028 -1.004 -4.543 1.00 30.72 121 VAL B N 1
ATOM 2651 C CA . VAL B 1 64 ? -17.150 -1.994 -3.483 1.00 31.87 121 VAL B CA 1
ATOM 2652 C C . VAL B 1 64 ? -18.126 -1.440 -2.445 1.00 32.65 121 VAL B C 1
ATOM 2653 O O . VAL B 1 64 ? -18.351 -0.248 -2.376 1.00 37.47 121 VAL B O 1
ATOM 2657 N N . ARG B 1 65 ? -18.657 -2.308 -1.622 1.00 31.55 122 ARG B N 1
ATOM 2658 C CA . ARG B 1 65 ? -19.495 -1.972 -0.495 1.00 33.11 122 ARG B CA 1
ATOM 2659 C C . ARG B 1 65 ? -18.819 -2.431 0.790 1.00 32.14 122 ARG B C 1
ATOM 2660 O O . ARG B 1 65 ? -18.183 -3.472 0.823 1.00 28.17 122 ARG B O 1
ATOM 2668 N N . ILE B 1 66 ? -18.995 -1.653 1.817 1.00 30.27 123 ILE B N 1
ATOM 2669 C CA . ILE B 1 66 ? -18.503 -2.053 3.115 1.00 33.24 123 ILE B CA 1
ATOM 2670 C C . ILE B 1 66 ? -19.120 -3.376 3.504 1.00 33.62 123 ILE B C 1
ATOM 2671 O O . ILE B 1 66 ? -20.320 -3.522 3.427 1.00 34.05 123 ILE B O 1
ATOM 2676 N N . GLY B 1 67 ? -18.315 -4.323 3.977 1.00 33.19 124 GLY B N 1
ATOM 2677 C CA . GLY B 1 67 ? -18.839 -5.660 4.312 1.00 32.82 124 GLY B CA 1
ATOM 2678 C C . GLY B 1 67 ? -18.948 -6.673 3.189 1.00 35.02 124 GLY B C 1
ATOM 2679 O O . GLY B 1 67 ? -19.259 -7.843 3.428 1.00 32.35 124 GLY B O 1
ATOM 2680 N N . GLN B 1 68 ? -18.635 -6.241 1.952 1.00 33.33 125 GLN B N 1
ATOM 2681 C CA . GLN B 1 68 ? -18.618 -7.145 0.812 1.00 32.43 125 GLN B CA 1
ATOM 2682 C C . GLN B 1 68 ? -17.512 -8.172 1.052 1.00 30.20 125 GLN B C 1
ATOM 2683 O O . GLN B 1 68 ? -16.444 -7.803 1.519 1.00 28.47 125 GLN B O 1
ATOM 2689 N N . LEU B 1 69 ? -17.772 -9.425 0.724 1.00 31.48 126 LEU B N 1
ATOM 2690 C CA . LEU B 1 69 ? -16.764 -10.490 0.839 1.00 31.72 126 LEU B CA 1
ATOM 2691 C C . LEU B 1 69 ? -16.054 -10.665 -0.460 1.00 32.83 126 LEU B C 1
ATOM 2692 O O . LEU B 1 69 ? -16.668 -11.077 -1.430 1.00 34.00 126 LEU B O 1
ATOM 2697 N N . MET B 1 70 ? -14.758 -10.441 -0.483 1.00 31.11 127 MET B N 1
ATOM 2698 C CA . MET B 1 70 ? -13.929 -10.686 -1.650 1.00 30.61 127 MET B CA 1
ATOM 2699 C C . MET B 1 70 ? -13.464 -12.091 -1.577 1.00 32.33 127 MET B C 1
ATOM 2700 O O . MET B 1 70 ? -13.262 -12.599 -0.491 1.00 30.38 127 MET B O 1
ATOM 2705 N N . HIS B 1 71 ? -13.302 -12.728 -2.742 1.00 30.91 128 HIS B N 1
ATOM 2706 C CA . HIS B 1 71 ? -12.633 -14.029 -2.891 1.00 33.18 128 HIS B CA 1
ATOM 2707 C C . HIS B 1 71 ? -11.316 -13.825 -3.585 1.00 32.65 128 HIS B C 1
ATOM 2708 O O . HIS B 1 71 ? -11.014 -12.718 -3.978 1.00 34.59 128 HIS B O 1
ATOM 2715 N N . TYR B 1 72 ? -10.532 -14.883 -3.753 1.00 32.66 129 TYR B N 1
ATOM 2716 C CA . TYR B 1 72 ? -9.176 -14.790 -4.248 1.00 30.94 129 TYR B CA 1
ATOM 2717 C C . TYR B 1 72 ? -9.060 -15.449 -5.612 1.00 33.97 129 TYR B C 1
ATOM 2718 O O . TYR B 1 72 ? -9.564 -16.510 -5.783 1.00 33.75 129 TYR B O 1
ATOM 2727 N N . ASP B 1 73 ? -8.379 -14.821 -6.580 1.00 32.24 130 ASP B N 1
ATOM 2728 C CA . ASP B 1 73 ? -8.323 -15.363 -7.960 1.00 33.04 130 ASP B CA 1
ATOM 2729 C C . ASP B 1 73 ? -7.651 -16.725 -7.985 1.00 38.18 130 ASP B C 1
ATOM 2730 O O . ASP B 1 73 ? -8.029 -17.562 -8.797 1.00 38.52 130 ASP B O 1
ATOM 2735 N N . TYR B 1 74 ? -6.624 -16.920 -7.174 1.00 39.66 131 TYR B N 1
ATOM 2736 C CA . TYR B 1 74 ? -5.815 -18.149 -7.257 1.00 45.18 131 TYR B CA 1
ATOM 2737 C C . TYR B 1 74 ? -5.856 -19.054 -6.066 1.00 46.25 131 TYR B C 1
ATOM 2738 O O . TYR B 1 74 ? -4.939 -19.858 -5.909 1.00 48.42 131 TYR B O 1
ATOM 2747 N N . SER B 1 75 ? -6.884 -18.946 -5.230 1.00 44.60 132 SER B N 1
ATOM 2748 C CA . SER B 1 75 ? -7.023 -19.848 -4.099 1.00 45.50 132 SER B CA 1
ATOM 2749 C C . SER B 1 75 ? -8.467 -20.402 -4.155 1.00 46.47 132 SER B C 1
ATOM 2750 O O . SER B 1 75 ? -9.302 -19.897 -4.898 1.00 45.61 132 SER B O 1
ATOM 2753 N N . SER B 1 76 ? -8.767 -21.429 -3.350 1.00 46.83 133 SER B N 1
ATOM 2754 C CA . SER B 1 76 ? -10.121 -21.928 -3.216 1.00 45.90 133 SER B CA 1
ATOM 2755 C C . SER B 1 76 ? -11.105 -20.861 -2.928 1.00 45.17 133 SER B C 1
ATOM 2756 O O . SER B 1 76 ? -10.782 -19.903 -2.190 1.00 44.10 133 SER B O 1
ATOM 2759 N N . HIS B 1 77 ? -12.336 -21.099 -3.338 1.00 45.20 134 HIS B N 1
ATOM 2760 C CA . HIS B 1 77 ? -13.433 -20.193 -3.032 1.00 46.92 134 HIS B CA 1
ATOM 2761 C C . HIS B 1 77 ? -13.756 -19.962 -1.537 1.00 46.34 134 HIS B C 1
ATOM 2762 O O . HIS B 1 77 ? -14.347 -18.932 -1.210 1.00 47.41 134 HIS B O 1
ATOM 2769 N N . LYS B 1 78 ? -13.412 -20.928 -0.678 1.00 41.10 135 LYS B N 1
ATOM 2770 C CA . LYS B 1 78 ? -13.723 -20.846 0.723 1.00 41.48 135 LYS B CA 1
ATOM 2771 C C . LYS B 1 78 ? -13.007 -19.588 1.438 1.00 38.10 135 LYS B C 1
ATOM 2772 O O . LYS B 1 78 ? -13.499 -19.146 2.461 1.00 37.03 135 LYS B O 1
ATOM 2778 N N . TYR B 1 79 ? -11.866 -19.144 0.915 1.00 36.10 136 TYR B N 1
ATOM 2779 C CA . TYR B 1 79 ? -11.131 -17.985 1.463 1.00 34.68 136 TYR B CA 1
ATOM 2780 C C . TYR B 1 79 ? -11.874 -16.698 1.088 1.00 33.01 136 TYR B C 1
ATOM 2781 O O . TYR B 1 79 ? -12.229 -16.476 -0.085 1.00 31.43 136 TYR B O 1
ATOM 2790 N N . VAL B 1 80 ? -12.112 -15.858 2.086 1.00 30.25 137 VAL B N 1
ATOM 2791 C CA . VAL B 1 80 ? -12.777 -14.613 1.909 1.00 29.33 137 VAL B CA 1
ATOM 2792 C C . VAL B 1 80 ? -12.089 -13.507 2.729 1.00 29.03 137 VAL B C 1
ATOM 2793 O O . VAL B 1 80 ? -11.354 -13.778 3.656 1.00 26.71 137 VAL B O 1
ATOM 2797 N N . PHE B 1 81 ? -12.335 -12.289 2.309 1.00 26.76 138 PHE B N 1
ATOM 2798 C CA . PHE B 1 81 ? -11.816 -11.107 2.993 1.00 26.86 138 PHE B CA 1
ATOM 2799 C C . PHE B 1 81 ? -12.932 -10.096 2.945 1.00 26.31 138 PHE B C 1
ATOM 2800 O O . PHE B 1 81 ? -13.339 -9.687 1.865 1.00 26.66 138 PHE B O 1
ATOM 2808 N N . SER B 1 82 ? -13.353 -9.607 4.082 1.00 25.93 139 SER B N 1
ATOM 2809 C CA . SER B 1 82 ? -14.391 -8.603 4.176 1.00 27.06 139 SER B CA 1
ATOM 2810 C C . SER B 1 82 ? -13.831 -7.159 4.002 1.00 26.72 139 SER B C 1
ATOM 2811 O O . SER B 1 82 ? -12.886 -6.782 4.669 1.00 27.43 139 SER B O 1
ATOM 2814 N N . ILE B 1 83 ? -14.425 -6.399 3.090 1.00 26.54 140 ILE B N 1
ATOM 2815 C CA . ILE B 1 83 ? -14.018 -5.023 2.840 1.00 27.67 140 ILE B CA 1
ATOM 2816 C C . ILE B 1 83 ? -14.451 -4.121 3.956 1.00 26.73 140 ILE B C 1
ATOM 2817 O O . ILE B 1 83 ? -15.646 -4.060 4.251 1.00 32.70 140 ILE B O 1
ATOM 2822 N N . SER B 1 84 ? -13.516 -3.474 4.632 1.00 25.98 141 SER B N 1
ATOM 2823 C CA . SER B 1 84 ? -13.810 -2.540 5.692 1.00 26.91 141 SER B CA 1
ATOM 2824 C C . SER B 1 84 ? -13.970 -1.145 5.181 1.00 27.59 141 SER B C 1
ATOM 2825 O O . SER B 1 84 ? -13.529 -0.791 4.085 1.00 25.03 141 SER B O 1
ATOM 2828 N N . ASN B 1 85 ? -14.525 -0.328 6.058 1.00 27.68 142 ASN B N 1
ATOM 2829 C CA . ASN B 1 85 ? -14.520 1.132 5.850 1.00 30.18 142 ASN B CA 1
ATOM 2830 C C . ASN B 1 85 ? -13.129 1.698 5.543 1.00 26.69 142 ASN B C 1
ATOM 2831 O O . ASN B 1 85 ? -12.952 2.460 4.614 1.00 24.16 142 ASN B O 1
ATOM 2836 N N . ASN B 1 86 ? -12.148 1.238 6.271 1.00 25.55 143 ASN B N 1
ATOM 2837 C CA . ASN B 1 86 ? -10.796 1.702 6.115 1.00 25.16 143 ASN B CA 1
ATOM 2838 C C . ASN B 1 86 ? -10.180 1.267 4.775 1.00 24.05 143 ASN B C 1
ATOM 2839 O O . ASN B 1 86 ? -9.525 2.095 4.124 1.00 25.36 143 ASN B O 1
ATOM 2844 N N . PHE B 1 87 ? -10.452 0.044 4.341 1.00 23.89 144 PHE B N 1
ATOM 2845 C CA . PHE B 1 87 ? -9.931 -0.455 3.051 1.00 23.90 144 PHE B CA 1
ATOM 2846 C C . PHE B 1 87 ? -10.552 0.419 1.942 1.00 23.97 144 PHE B C 1
ATOM 2847 O O . PHE B 1 87 ? -9.835 0.935 1.043 1.00 23.82 144 PHE B O 1
ATOM 2855 N N . ARG B 1 88 ? -11.871 0.543 1.976 1.00 22.99 145 ARG B N 1
ATOM 2856 C CA . ARG B 1 88 ? -12.587 1.373 0.998 1.00 23.47 145 ARG B CA 1
ATOM 2857 C C . ARG B 1 88 ? -12.001 2.792 0.941 1.00 23.78 145 ARG B C 1
ATOM 2858 O O . ARG B 1 88 ? -11.837 3.345 -0.150 1.00 22.12 145 ARG B O 1
ATOM 2866 N N . SER B 1 89 ? -11.674 3.387 2.080 1.00 24.01 146 SER B N 1
ATOM 2867 C CA . SER B 1 89 ? -11.132 4.739 2.175 1.00 25.15 146 SER B CA 1
ATOM 2868 C C . SER B 1 89 ? -9.781 4.930 1.452 1.00 23.95 146 SER B C 1
ATOM 2869 O O . SER B 1 89 ? -9.420 6.079 1.162 1.00 23.73 146 SER B O 1
ATOM 2872 N N . LEU B 1 90 ? -9.064 3.849 1.193 1.00 21.51 147 LEU B N 1
ATOM 2873 C CA . LEU B 1 90 ? -7.782 3.874 0.492 1.00 21.97 147 LEU B CA 1
ATOM 2874 C C . LEU B 1 90 ? -7.932 3.672 -1.021 1.00 23.12 147 LEU B C 1
ATOM 2875 O O . LEU B 1 90 ? -6.937 3.693 -1.706 1.00 22.74 147 LEU B O 1
ATOM 2880 N N . LEU B 1 91 ? -9.147 3.362 -1.495 1.00 22.25 148 LEU B N 1
ATOM 2881 C CA . LEU B 1 91 ? -9.381 3.141 -2.914 1.00 20.92 148 LEU B CA 1
ATOM 2882 C C . LEU B 1 91 ? -9.447 4.463 -3.610 1.00 21.79 148 LEU B C 1
ATOM 2883 O O . LEU B 1 91 ? -10.000 5.437 -3.071 1.00 21.87 148 LEU B O 1
ATOM 2888 N N . PRO B 1 92 ? -8.933 4.523 -4.863 1.00 20.83 149 PRO B N 1
ATOM 2889 C CA . PRO B 1 92 ? -9.169 5.774 -5.603 1.00 22.94 149 PRO B CA 1
ATOM 2890 C C . PRO B 1 92 ? -10.632 6.030 -5.958 1.00 23.00 149 PRO B C 1
ATOM 2891 O O . PRO B 1 92 ? -11.452 5.081 -6.036 1.00 23.16 149 PRO B O 1
ATOM 2895 N N . ASP B 1 93 ? -10.982 7.309 -6.148 1.00 22.67 150 ASP B N 1
ATOM 2896 C CA . ASP B 1 93 ? -12.333 7.677 -6.605 1.00 23.68 150 ASP B CA 1
ATOM 2897 C C . ASP B 1 93 ? -12.524 7.306 -8.060 1.00 23.65 150 ASP B C 1
ATOM 2898 O O . ASP B 1 93 ? -13.628 6.870 -8.473 1.00 24.40 150 ASP B O 1
ATOM 2903 N N . VAL B 1 94 ? -11.469 7.512 -8.812 1.00 23.38 151 VAL B N 1
ATOM 2904 C CA . VAL B 1 94 ? -11.466 7.234 -10.267 1.00 23.13 151 VAL B CA 1
ATOM 2905 C C . VAL B 1 94 ? -10.208 6.476 -10.642 1.00 22.72 151 VAL B C 1
ATOM 2906 O O . VAL B 1 94 ? -9.164 6.733 -10.107 1.00 22.47 151 VAL B O 1
ATOM 2910 N N . SER B 1 95 ? -10.313 5.555 -11.578 1.00 21.69 152 SER B N 1
ATOM 2911 C CA . SER B 1 95 ? -9.157 4.818 -12.039 1.00 20.99 152 SER B CA 1
ATOM 2912 C C . SER B 1 95 ? -7.973 5.739 -12.302 1.00 21.18 152 SER B C 1
ATOM 2913 O O . SER B 1 95 ? -8.080 6.708 -13.100 1.00 23.78 152 SER B O 1
ATOM 2916 N N . PRO B 1 96 ? -6.850 5.523 -11.609 1.00 23.23 153 PRO B N 1
ATOM 2917 C CA . PRO B 1 96 ? -5.734 6.429 -11.785 1.00 22.67 153 PRO B CA 1
ATOM 2918 C C . PRO B 1 96 ? -5.162 6.517 -13.223 1.00 22.82 153 PRO B C 1
ATOM 2919 O O . PRO B 1 96 ? -4.413 7.433 -13.514 1.00 23.50 153 PRO B O 1
ATOM 2923 N N . ILE B 1 97 ? -5.435 5.541 -14.087 1.00 21.70 154 ILE B N 1
ATOM 2924 C CA . ILE B 1 97 ? -4.904 5.572 -15.416 1.00 22.34 154 ILE B CA 1
ATOM 2925 C C . ILE B 1 97 ? -5.949 6.034 -16.425 1.00 22.33 154 ILE B C 1
ATOM 2926 O O . ILE B 1 97 ? -5.682 6.031 -17.640 1.00 22.85 154 ILE B O 1
ATOM 2931 N N . MET B 1 98 ? -7.078 6.486 -15.951 1.00 22.74 155 MET B N 1
ATOM 2932 C CA . MET B 1 98 ? -8.135 6.990 -16.888 1.00 23.73 155 MET B CA 1
ATOM 2933 C C . MET B 1 98 ? -7.619 8.178 -17.659 1.00 25.03 155 MET B C 1
ATOM 2934 O O . MET B 1 98 ? -7.052 9.084 -17.094 1.00 24.96 155 MET B O 1
ATOM 2939 N N . ASN B 1 99 ? -7.777 8.163 -18.980 1.00 24.83 156 ASN B N 1
ATOM 2940 C CA . ASN B 1 99 ? -7.356 9.219 -19.844 1.00 25.92 156 ASN B CA 1
ATOM 2941 C C . ASN B 1 99 ? -5.861 9.543 -19.738 1.00 28.26 156 ASN B C 1
ATOM 2942 O O . ASN B 1 99 ? -5.480 10.642 -20.057 1.00 28.55 156 ASN B O 1
ATOM 2947 N N . LYS B 1 100 ? -5.043 8.572 -19.382 1.00 27.07 157 LYS B N 1
ATOM 2948 C CA . LYS B 1 100 ? -3.578 8.781 -19.382 1.00 28.46 157 LYS B CA 1
ATOM 2949 C C . LYS B 1 100 ? -2.972 8.122 -20.598 1.00 30.82 157 LYS B C 1
ATOM 2950 O O . LYS B 1 100 ? -3.367 7.026 -20.949 1.00 27.27 157 LYS B O 1
ATOM 2956 N N . HIS B 1 101 ? -2.020 8.803 -21.223 1.00 29.26 158 HIS B N 1
ATOM 2957 C CA . HIS B 1 101 ? -1.380 8.327 -22.435 1.00 33.66 158 HIS B CA 1
ATOM 2958 C C . HIS B 1 101 ? 0.104 8.746 -22.402 1.00 32.76 158 HIS B C 1
ATOM 2959 O O . HIS B 1 101 ? 0.419 9.910 -22.202 1.00 35.00 158 HIS B O 1
ATOM 2966 N N . TYR B 1 102 ? 0.991 7.811 -22.533 1.00 30.29 159 TYR B N 1
ATOM 2967 C CA . TYR B 1 102 ? 2.443 8.091 -22.464 1.00 30.12 159 TYR B CA 1
ATOM 2968 C C . TYR B 1 102 ? 3.022 7.549 -23.750 1.00 29.52 159 TYR B C 1
ATOM 2969 O O . TYR B 1 102 ? 2.484 6.576 -24.308 1.00 29.46 159 TYR B O 1
ATOM 2978 N N . ASN B 1 103 ? 4.138 8.075 -24.214 1.00 29.97 160 ASN B N 1
ATOM 2979 C CA . ASN B 1 103 ? 4.667 7.615 -25.481 1.00 31.68 160 ASN B CA 1
ATOM 2980 C C . ASN B 1 103 ? 5.490 6.328 -25.268 1.00 30.40 160 ASN B C 1
ATOM 2981 O O . ASN B 1 103 ? 5.010 5.255 -25.605 1.00 31.88 160 ASN B O 1
ATOM 2986 N N . ILE B 1 104 ? 6.693 6.451 -24.695 1.00 30.07 161 ILE B N 1
ATOM 2987 C CA . ILE B 1 104 ? 7.614 5.299 -24.516 1.00 29.94 161 ILE B CA 1
ATOM 2988 C C . ILE B 1 104 ? 7.495 4.817 -23.061 1.00 28.79 161 ILE B C 1
ATOM 2989 O O . ILE B 1 104 ? 7.764 5.600 -22.144 1.00 29.50 161 ILE B O 1
ATOM 2994 N N . CYS B 1 105 ? 7.037 3.578 -22.884 1.00 27.31 162 CYS B N 1
ATOM 2995 C CA . CYS B 1 105 ? 6.984 2.895 -21.585 1.00 26.51 162 CYS B CA 1
ATOM 2996 C C . CYS B 1 105 ? 8.051 1.832 -21.427 1.00 27.07 162 CYS B C 1
ATOM 2997 O O . CYS B 1 105 ? 8.333 1.083 -22.362 1.00 26.66 162 CYS B O 1
ATOM 3000 N N . ALA B 1 106 ? 8.711 1.803 -20.282 1.00 26.26 163 ALA B N 1
ATOM 3001 C CA . ALA B 1 106 ? 9.531 0.669 -19.932 1.00 26.11 163 ALA B CA 1
ATOM 3002 C C . ALA B 1 106 ? 8.771 -0.191 -18.913 1.00 26.21 163 ALA B C 1
ATOM 3003 O O . ALA B 1 106 ? 8.207 0.355 -17.981 1.00 25.80 163 ALA B O 1
ATOM 3005 N N . VAL B 1 107 ? 8.784 -1.504 -19.102 1.00 24.27 164 VAL B N 1
ATOM 3006 C CA . VAL B 1 107 ? 8.317 -2.447 -18.108 1.00 25.89 164 VAL B CA 1
ATOM 3007 C C . VAL B 1 107 ? 9.557 -3.221 -17.683 1.00 26.97 164 VAL B C 1
ATOM 3008 O O . VAL B 1 107 ? 10.206 -3.945 -18.480 1.00 27.16 164 VAL B O 1
ATOM 3012 N N . VAL B 1 108 ? 9.886 -3.106 -16.411 1.00 28.15 165 VAL B N 1
ATOM 3013 C CA . VAL B 1 108 ? 11.117 -3.680 -15.889 1.00 26.88 165 VAL B CA 1
ATOM 3014 C C . VAL B 1 108 ? 10.787 -4.870 -14.945 1.00 27.66 165 VAL B C 1
ATOM 3015 O O . VAL B 1 108 ? 10.225 -4.677 -13.862 1.00 27.08 165 VAL B O 1
ATOM 3019 N N . GLY B 1 109 ? 11.043 -6.063 -15.453 1.00 28.39 166 GLY B N 1
ATOM 3020 C CA . GLY B 1 109 ? 11.077 -7.257 -14.705 1.00 29.33 166 GLY B CA 1
ATOM 3021 C C . GLY B 1 109 ? 12.330 -7.352 -13.881 1.00 30.27 166 GLY B C 1
ATOM 3022 O O . GLY B 1 109 ? 13.224 -6.475 -13.958 1.00 30.60 166 GLY B O 1
ATOM 3023 N N . ASN B 1 110 ? 12.398 -8.383 -13.026 1.00 31.21 167 ASN B N 1
ATOM 3024 C CA . ASN B 1 110 ? 13.478 -8.392 -12.001 1.00 29.51 167 ASN B CA 1
ATOM 3025 C C . ASN B 1 110 ? 14.575 -9.381 -12.251 1.00 31.57 167 ASN B C 1
ATOM 3026 O O . ASN B 1 110 ? 15.444 -9.567 -11.363 1.00 31.49 167 ASN B O 1
ATOM 3031 N N . SER B 1 111 ? 14.670 -9.897 -13.466 1.00 30.30 168 SER B N 1
ATOM 3032 C CA . SER B 1 111 ? 15.739 -10.807 -13.809 1.00 31.83 168 SER B CA 1
ATOM 3033 C C . SER B 1 111 ? 17.172 -10.309 -13.549 1.00 33.05 168 SER B C 1
ATOM 3034 O O . SER B 1 111 ? 17.533 -9.165 -13.836 1.00 32.37 168 SER B O 1
ATOM 3037 N N . GLY B 1 112 ? 18.027 -11.236 -13.120 1.00 33.90 169 GLY B N 1
ATOM 3038 C CA . GLY B 1 112 ? 19.466 -11.006 -13.083 1.00 35.76 169 GLY B CA 1
ATOM 3039 C C . GLY B 1 112 ? 20.119 -10.632 -14.398 1.00 36.97 169 GLY B C 1
ATOM 3040 O O . GLY B 1 112 ? 21.261 -10.246 -14.419 1.00 36.20 169 GLY B O 1
ATOM 3041 N N . ILE B 1 113 ? 19.388 -10.762 -15.510 1.00 37.10 170 ILE B N 1
ATOM 3042 C CA . ILE B 1 113 ? 19.973 -10.394 -16.795 1.00 38.18 170 ILE B CA 1
ATOM 3043 C C . ILE B 1 113 ? 20.283 -8.889 -16.790 1.00 37.87 170 ILE B C 1
ATOM 3044 O O . ILE B 1 113 ? 21.168 -8.471 -17.508 1.00 35.95 170 ILE B O 1
ATOM 3049 N N . LEU B 1 114 ? 19.584 -8.081 -15.951 1.00 34.25 171 LEU B N 1
ATOM 3050 C CA . LEU B 1 114 ? 19.929 -6.687 -15.853 1.00 34.78 171 LEU B CA 1
ATOM 3051 C C . LEU B 1 114 ? 21.279 -6.344 -15.256 1.00 36.52 171 LEU B C 1
ATOM 3052 O O . LEU B 1 114 ? 21.834 -5.289 -15.533 1.00 37.97 171 LEU B O 1
ATOM 3057 N N . THR B 1 115 ? 21.869 -7.234 -14.469 1.00 39.79 172 THR B N 1
ATOM 3058 C CA . THR B 1 115 ? 23.151 -6.937 -13.816 1.00 39.87 172 THR B CA 1
ATOM 3059 C C . THR B 1 115 ? 24.231 -6.740 -14.830 1.00 42.71 172 THR B C 1
ATOM 3060 O O . THR B 1 115 ? 24.458 -7.594 -15.682 1.00 43.03 172 THR B O 1
ATOM 3064 N N . GLY B 1 116 ? 24.924 -5.605 -14.744 1.00 44.39 173 GLY B N 1
ATOM 3065 C CA . GLY B 1 116 ?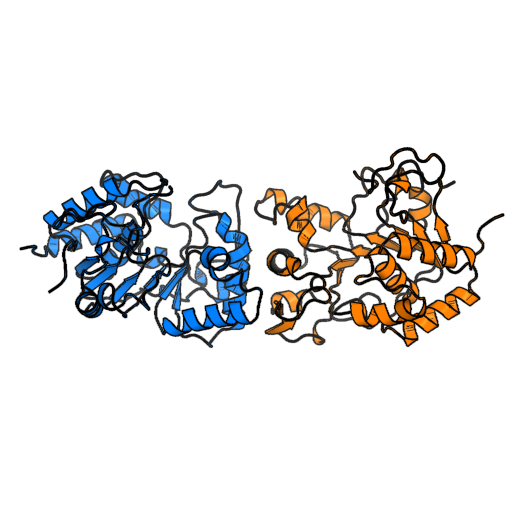 25.979 -5.265 -15.715 1.00 45.85 173 GLY B CA 1
ATOM 3066 C C . GLY B 1 116 ? 25.457 -4.761 -17.059 1.00 44.92 173 GLY B C 1
ATOM 3067 O O . GLY B 1 116 ? 26.244 -4.419 -17.923 1.00 44.10 173 GLY B O 1
ATOM 3068 N N . SER B 1 117 ? 24.140 -4.669 -17.244 1.00 41.99 174 SER B N 1
ATOM 3069 C CA . SER B 1 117 ? 23.609 -4.306 -18.550 1.00 41.74 174 SER B CA 1
ATOM 3070 C C . SER B 1 117 ? 23.812 -2.818 -18.858 1.00 43.07 174 SER B C 1
ATOM 3071 O O . SER B 1 117 ? 23.885 -2.429 -20.025 1.00 42.95 174 SER B O 1
ATOM 3074 N N . GLN B 1 118 ? 23.904 -2.006 -17.816 1.00 43.12 175 GLN B N 1
ATOM 3075 C CA . GLN B 1 118 ? 23.997 -0.546 -17.938 1.00 46.04 175 GLN B CA 1
ATOM 3076 C C . GLN B 1 118 ? 22.819 0.048 -18.657 1.00 42.81 175 GLN B C 1
ATOM 3077 O O . GLN B 1 118 ? 22.930 1.053 -19.310 1.00 41.74 175 GLN B O 1
ATOM 3083 N N . CYS B 1 119 ? 21.660 -0.561 -18.443 1.00 41.01 176 CYS B N 1
ATOM 3084 C CA . CYS B 1 119 ? 20.419 -0.100 -19.057 1.00 38.97 176 CYS B CA 1
ATOM 3085 C C . CYS B 1 119 ? 19.731 1.051 -18.345 1.00 38.64 176 CYS B C 1
ATOM 3086 O O . CYS B 1 119 ? 18.664 1.482 -18.813 1.00 36.80 176 CYS B O 1
ATOM 3089 N N . GLY B 1 120 ? 20.303 1.540 -17.224 1.00 39.14 177 GLY B N 1
ATOM 3090 C CA . GLY B 1 120 ? 19.630 2.554 -16.377 1.00 37.17 177 GLY B CA 1
ATOM 3091 C C . GLY B 1 120 ? 19.295 3.840 -17.086 1.00 37.18 177 GLY B C 1
ATOM 3092 O O . GLY B 1 120 ? 18.192 4.359 -16.998 1.00 33.45 177 GLY B O 1
ATOM 3093 N N . GLN B 1 121 ? 20.249 4.349 -17.850 1.00 39.09 178 GLN B N 1
ATOM 3094 C CA . GLN B 1 121 ? 19.979 5.568 -18.559 1.00 41.18 178 GLN B CA 1
ATOM 3095 C C . GLN B 1 121 ? 18.862 5.400 -19.616 1.00 39.75 178 GLN B C 1
ATOM 3096 O O . GLN B 1 121 ? 18.015 6.256 -19.750 1.00 37.53 178 GLN B O 1
ATOM 3102 N N . GLU B 1 122 ? 18.871 4.279 -20.322 1.00 38.48 179 GLU B N 1
ATOM 3103 C CA . GLU B 1 122 ? 17.905 4.066 -21.381 1.00 38.79 179 GLU B CA 1
ATOM 3104 C C . GLU B 1 122 ? 16.522 3.841 -20.788 1.00 35.97 179 GLU B C 1
ATOM 3105 O O . GLU B 1 122 ? 15.505 4.355 -21.290 1.00 33.91 179 GLU B O 1
ATOM 3111 N N . ILE B 1 123 ? 16.464 3.084 -19.707 1.00 34.20 180 ILE B N 1
ATOM 3112 C CA . ILE B 1 123 ? 15.180 2.901 -18.983 1.00 33.03 180 ILE B CA 1
ATOM 3113 C C . ILE B 1 123 ? 14.627 4.233 -18.529 1.00 32.48 180 ILE B C 1
ATOM 3114 O O . ILE B 1 123 ? 13.467 4.531 -18.747 1.00 30.74 180 ILE B O 1
ATOM 3119 N N . ASP B 1 124 ? 15.484 5.043 -17.919 1.00 34.89 181 ASP B N 1
ATOM 3120 C CA . ASP B 1 124 ? 15.032 6.312 -17.355 1.00 36.78 181 ASP B CA 1
ATOM 3121 C C . ASP B 1 124 ? 14.676 7.364 -18.385 1.00 38.07 181 ASP B C 1
ATOM 3122 O O . ASP B 1 124 ? 13.970 8.319 -18.057 1.00 36.49 181 ASP B O 1
ATOM 3127 N N . LYS B 1 125 ? 15.100 7.165 -19.631 1.00 38.01 182 LYS B N 1
ATOM 3128 C CA . LYS B 1 125 ? 14.672 8.053 -20.727 1.00 38.73 182 LYS B CA 1
ATOM 3129 C C . LYS B 1 125 ? 13.252 7.790 -21.148 1.00 36.62 182 LYS B C 1
ATOM 3130 O O . LYS B 1 125 ? 12.671 8.635 -21.802 1.00 35.90 182 LYS B O 1
ATOM 3136 N N . SER B 1 126 ? 12.663 6.671 -20.756 1.00 33.40 183 SER B N 1
ATOM 3137 C CA . SER B 1 126 ? 11.249 6.396 -21.024 1.00 32.32 183 SER B CA 1
ATOM 3138 C C . SER B 1 126 ? 10.354 7.461 -20.435 1.00 31.64 183 SER B C 1
ATOM 3139 O O . SER B 1 126 ? 10.685 8.086 -19.432 1.00 30.40 183 SER B O 1
ATOM 3142 N N . ASP B 1 127 ? 9.203 7.632 -21.042 1.00 30.68 184 ASP B N 1
ATOM 3143 C CA . ASP B 1 127 ? 8.210 8.478 -20.451 1.00 30.97 184 ASP B CA 1
ATOM 3144 C C . ASP B 1 127 ? 7.599 7.944 -19.169 1.00 30.36 184 ASP B C 1
ATOM 3145 O O . ASP B 1 127 ? 7.218 8.724 -18.286 1.00 32.27 184 ASP B O 1
ATOM 3150 N N . PHE B 1 128 ? 7.449 6.637 -19.065 1.00 28.79 185 PHE B N 1
ATOM 3151 C CA . PHE B 1 128 ? 6.760 6.059 -17.908 1.00 27.47 185 PHE B CA 1
ATOM 3152 C C . PHE B 1 128 ? 7.420 4.667 -17.673 1.00 26.61 185 PHE B C 1
ATOM 3153 O O . PHE B 1 128 ? 7.622 3.908 -18.614 1.00 26.77 185 PHE B O 1
ATOM 3161 N N . VAL B 1 129 ? 7.775 4.383 -16.438 1.00 25.85 186 VAL B N 1
ATOM 3162 C CA . VAL B 1 129 ? 8.457 3.143 -16.070 1.00 26.02 186 VAL B CA 1
ATOM 3163 C C . VAL B 1 129 ? 7.609 2.389 -15.052 1.00 25.43 186 VAL B C 1
ATOM 3164 O O . VAL B 1 129 ? 7.254 2.956 -13.999 1.00 25.68 186 VAL B O 1
ATOM 3168 N N . PHE B 1 130 ? 7.322 1.130 -15.392 1.00 24.32 187 PHE B N 1
ATOM 3169 C CA . PHE B 1 130 ? 6.628 0.207 -14.547 1.00 23.78 187 PHE B CA 1
ATOM 3170 C C . PHE B 1 130 ? 7.723 -0.672 -13.952 1.00 25.96 187 PHE B C 1
ATOM 3171 O O . PHE B 1 130 ? 8.528 -1.248 -14.708 1.00 24.67 187 PHE B O 1
ATOM 3179 N N . ARG B 1 131 ? 7.711 -0.854 -12.635 1.00 25.00 188 ARG B N 1
ATOM 3180 C CA . ARG B 1 131 ? 8.513 -1.884 -11.963 1.00 26.30 188 ARG B CA 1
ATOM 3181 C C . ARG B 1 131 ? 7.643 -2.904 -11.196 1.00 26.98 188 ARG B C 1
ATOM 3182 O O . ARG B 1 131 ? 6.428 -2.703 -11.000 1.00 24.98 188 ARG B O 1
ATOM 3190 N N . CYS B 1 132 ? 8.261 -3.972 -10.777 1.00 27.00 189 CYS B N 1
ATOM 3191 C CA . CYS B 1 132 ? 7.609 -5.127 -10.214 1.00 28.77 189 CYS B CA 1
ATOM 3192 C C . CYS B 1 132 ? 8.047 -5.356 -8.756 1.00 30.08 189 CYS B C 1
ATOM 3193 O O . CYS B 1 132 ? 9.252 -5.469 -8.445 1.00 27.95 189 CYS B O 1
ATOM 3196 N N . ASN B 1 133 ? 7.045 -5.556 -7.899 1.00 28.94 190 ASN B N 1
ATOM 3197 C CA . ASN B 1 133 ? 7.257 -6.019 -6.513 1.00 28.38 190 ASN B CA 1
ATOM 3198 C C . ASN B 1 133 ? 8.185 -5.157 -5.710 1.00 29.95 190 ASN B C 1
ATOM 3199 O O . ASN B 1 133 ? 8.993 -5.637 -4.923 1.00 31.26 190 ASN B O 1
ATOM 3204 N N . PHE B 1 134 ? 8.062 -3.849 -5.889 1.00 26.98 191 PHE B N 1
ATOM 3205 C CA . PHE B 1 134 ? 8.769 -2.897 -5.046 1.00 31.15 191 PHE B CA 1
ATOM 3206 C C . PHE B 1 134 ? 10.270 -3.082 -5.111 1.00 32.24 191 PHE B C 1
ATOM 3207 O O . PHE B 1 134 ? 10.981 -2.860 -4.115 1.00 32.81 191 PHE B O 1
ATOM 3215 N N . ALA B 1 135 ? 10.751 -3.490 -6.261 1.00 30.97 192 ALA B N 1
ATOM 3216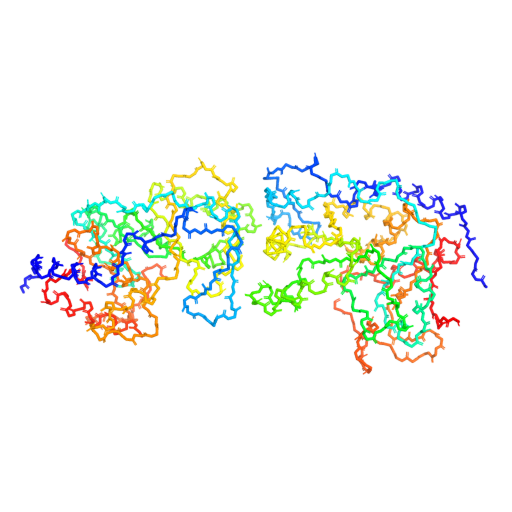 C CA . ALA B 1 135 ? 12.157 -3.877 -6.395 1.00 31.67 192 ALA B CA 1
ATOM 3217 C C . ALA B 1 135 ? 13.052 -2.663 -6.124 1.00 32.41 192 ALA B C 1
ATOM 3218 O O . ALA B 1 135 ? 12.720 -1.541 -6.516 1.00 31.71 192 ALA B O 1
ATOM 3220 N N . PRO B 1 136 ? 14.206 -2.882 -5.515 1.00 33.84 193 PRO B N 1
ATOM 3221 C CA . PRO B 1 136 ? 15.100 -1.792 -5.181 1.00 36.31 193 PRO B CA 1
ATOM 3222 C C . PRO B 1 136 ? 15.784 -1.235 -6.434 1.00 36.52 193 PRO B C 1
ATOM 3223 O O . PRO B 1 136 ? 16.102 -2.002 -7.352 1.00 36.01 193 PRO B O 1
ATOM 3227 N N . THR B 1 137 ? 15.995 0.077 -6.450 1.00 37.19 194 THR B N 1
ATOM 3228 C CA . THR B 1 137 ? 16.734 0.738 -7.522 1.00 38.43 194 THR B CA 1
ATOM 3229 C C . THR B 1 137 ? 17.995 1.457 -7.108 1.00 41.05 194 THR B C 1
ATOM 3230 O O . THR B 1 137 ? 18.932 1.625 -7.913 1.00 41.65 194 THR B O 1
ATOM 3234 N N . GLU B 1 138 ? 18.103 1.815 -5.835 1.00 43.73 195 GLU B N 1
ATOM 3235 C CA . GLU B 1 138 ? 19.114 2.800 -5.447 1.00 48.52 195 GLU B CA 1
ATOM 3236 C C . GLU B 1 138 ? 20.539 2.300 -5.705 1.00 47.76 195 GLU B C 1
ATOM 3237 O O . GLU B 1 138 ? 21.334 2.939 -6.426 1.00 49.75 195 GLU B O 1
ATOM 3243 N N . ALA B 1 139 ? 20.832 1.122 -5.178 1.00 45.36 196 ALA B N 1
ATOM 3244 C CA . ALA B 1 139 ? 22.138 0.527 -5.374 1.00 47.12 196 ALA B CA 1
ATOM 3245 C C . ALA B 1 139 ? 22.309 -0.135 -6.749 1.00 44.77 196 ALA B C 1
ATOM 3246 O O . ALA B 1 139 ? 23.350 -0.707 -7.037 1.00 46.42 196 ALA B O 1
ATOM 3248 N N . PHE B 1 140 ? 21.334 -0.011 -7.637 1.00 41.09 197 PHE B N 1
ATOM 3249 C CA . PHE B 1 140 ? 21.395 -0.736 -8.925 1.00 40.69 197 PHE B CA 1
ATOM 3250 C C . PHE B 1 140 ? 21.089 0.173 -10.090 1.00 40.74 197 PHE B C 1
ATOM 3251 O O . PHE B 1 140 ? 20.856 -0.324 -11.177 1.00 40.55 197 PHE B O 1
ATOM 3259 N N . GLN B 1 141 ? 21.097 1.497 -9.879 1.00 43.28 198 GLN B N 1
ATOM 3260 C CA . GLN B 1 141 ? 20.503 2.422 -10.834 1.00 43.72 198 GLN B CA 1
ATOM 3261 C C . GLN B 1 141 ? 21.255 2.423 -12.141 1.00 42.22 198 GLN B C 1
ATOM 3262 O O . GLN B 1 141 ? 20.647 2.689 -13.147 1.00 37.65 198 GLN B O 1
ATOM 3268 N N . ARG B 1 142 ? 22.553 2.133 -12.135 1.00 43.40 199 ARG B N 1
ATOM 3269 C CA . ARG B 1 142 ? 23.294 2.087 -13.397 1.00 44.56 199 ARG B CA 1
ATOM 3270 C C . ARG B 1 142 ? 22.721 1.039 -14.332 1.00 40.24 199 ARG B C 1
ATOM 3271 O O . ARG B 1 142 ? 22.667 1.246 -15.524 1.00 39.27 199 ARG B O 1
ATOM 3279 N N . ASP B 1 143 ? 22.243 -0.063 -13.762 1.00 39.34 200 ASP B N 1
ATOM 3280 C CA . ASP B 1 143 ? 21.668 -1.145 -14.546 1.00 37.67 200 ASP B CA 1
ATOM 3281 C C . ASP B 1 143 ? 20.157 -1.010 -14.750 1.00 36.42 200 ASP B C 1
ATOM 3282 O O . ASP B 1 143 ? 19.683 -1.377 -15.852 1.00 36.21 200 ASP B O 1
ATOM 3287 N N . VAL B 1 144 ? 19.380 -0.544 -13.734 1.00 33.97 201 VAL B N 1
ATOM 3288 C CA . VAL B 1 144 ? 17.940 -0.618 -13.805 1.00 31.77 201 VAL B CA 1
ATOM 3289 C C . VAL B 1 144 ? 17.238 0.726 -13.788 1.00 32.36 201 VAL B C 1
ATOM 3290 O O . VAL B 1 144 ? 15.999 0.778 -13.953 1.00 32.53 201 VAL B O 1
ATOM 3294 N N . GLY B 1 145 ? 17.999 1.802 -13.611 1.00 32.73 202 GLY B N 1
ATOM 3295 C CA . GLY B 1 145 ? 17.457 3.138 -13.540 1.00 34.98 202 GLY B CA 1
ATOM 3296 C C . GLY B 1 145 ? 16.905 3.530 -12.176 1.00 35.46 202 GLY B C 1
ATOM 3297 O O . GLY B 1 145 ? 16.873 2.709 -11.268 1.00 35.84 202 GLY B O 1
ATOM 3298 N N . ARG B 1 146 ? 16.524 4.798 -12.028 1.00 38.43 203 ARG B N 1
ATOM 3299 C CA . ARG B 1 146 ? 15.848 5.271 -10.817 1.00 39.39 203 ARG B CA 1
ATOM 3300 C C . ARG B 1 146 ? 14.448 5.834 -11.078 1.00 36.66 203 ARG B C 1
ATOM 3301 O O . ARG B 1 146 ? 13.794 6.204 -10.146 1.00 34.56 203 ARG B O 1
ATOM 3309 N N . LYS B 1 147 ? 14.005 5.945 -12.317 1.00 33.47 204 LYS B N 1
ATOM 3310 C CA . LYS B 1 147 ? 12.683 6.442 -12.570 1.00 33.12 204 LYS B CA 1
ATOM 3311 C C . LYS B 1 147 ? 11.639 5.328 -12.246 1.00 31.43 204 LYS B C 1
ATOM 3312 O O . LYS B 1 147 ? 11.798 4.191 -12.682 1.00 30.10 204 LYS B O 1
ATOM 3318 N N . THR B 1 148 ? 10.590 5.670 -11.495 1.00 30.41 205 THR B N 1
ATOM 3319 C CA . THR B 1 148 ? 9.509 4.751 -11.222 1.00 28.93 205 THR B CA 1
ATOM 3320 C C . THR B 1 148 ? 8.199 5.521 -11.244 1.00 27.32 205 THR B C 1
ATOM 3321 O O . THR B 1 148 ? 8.001 6.474 -10.469 1.00 27.40 205 THR B O 1
ATOM 3325 N N . ASN B 1 149 ? 7.288 5.115 -12.126 1.00 26.41 206 ASN B N 1
ATOM 3326 C CA . ASN B 1 149 ? 5.954 5.717 -12.172 1.00 25.75 206 ASN B CA 1
ATOM 3327 C C . ASN B 1 149 ? 4.857 4.796 -11.639 1.00 25.35 206 ASN B C 1
ATOM 3328 O O . ASN B 1 149 ? 3.748 5.247 -11.274 1.00 25.12 206 ASN B O 1
ATOM 3333 N N . LEU B 1 150 ? 5.117 3.503 -11.672 1.00 24.08 207 LEU B N 1
ATOM 3334 C CA . LEU B 1 150 ? 4.272 2.515 -11.041 1.00 23.02 207 LEU B CA 1
ATOM 3335 C C . LEU B 1 150 ? 5.187 1.399 -10.532 1.00 24.82 207 LEU B C 1
ATOM 3336 O O . LEU B 1 150 ? 6.089 0.940 -11.277 1.00 24.44 207 LEU B O 1
ATOM 3341 N N . THR B 1 151 ? 4.924 0.879 -9.317 1.00 22.66 208 THR B N 1
ATOM 3342 C CA . THR B 1 151 ? 5.573 -0.353 -8.883 1.00 25.02 208 THR B CA 1
ATOM 3343 C C . THR B 1 151 ? 4.485 -1.206 -8.244 1.00 24.92 208 THR B C 1
ATOM 3344 O O . THR B 1 151 ? 3.551 -0.667 -7.634 1.00 25.69 208 THR B O 1
ATOM 3348 N N . THR B 1 152 ? 4.563 -2.505 -8.426 1.00 24.12 209 THR B N 1
ATOM 3349 C CA . THR B 1 152 ? 3.595 -3.408 -7.816 1.00 23.40 209 THR B CA 1
ATOM 3350 C C . THR B 1 152 ? 4.064 -3.764 -6.406 1.00 25.96 209 THR B C 1
ATOM 3351 O O . THR B 1 152 ? 5.221 -3.637 -6.083 1.00 24.53 209 THR B O 1
ATOM 3355 N N . PHE B 1 153 ? 3.116 -4.224 -5.594 1.00 25.36 210 PHE B N 1
ATOM 3356 C CA . PHE B 1 153 ? 3.415 -4.559 -4.243 1.00 26.25 210 PHE B CA 1
ATOM 3357 C C . PHE B 1 153 ? 2.545 -5.704 -3.757 1.00 27.51 210 PHE B C 1
ATOM 3358 O O . PHE B 1 153 ? 1.411 -5.494 -3.368 1.00 28.82 210 PHE B O 1
ATOM 3366 N N . ASN B 1 154 ? 3.067 -6.896 -3.756 1.00 31.32 211 ASN B N 1
ATOM 3367 C CA . ASN B 1 154 ? 2.362 -8.002 -3.050 1.00 37.82 211 ASN B CA 1
ATOM 3368 C C . ASN B 1 154 ? 2.411 -7.699 -1.549 1.00 35.24 211 ASN B C 1
ATOM 3369 O O . ASN B 1 154 ? 3.484 -7.388 -1.016 1.00 33.96 211 ASN B O 1
ATOM 3374 N N . PRO B 1 155 ? 1.262 -7.728 -0.874 1.00 34.66 212 PRO B N 1
ATOM 3375 C CA . PRO B 1 155 ? 1.299 -7.450 0.561 1.00 33.75 212 PRO B CA 1
ATOM 3376 C C . PRO B 1 155 ? 2.305 -8.245 1.369 1.00 35.39 212 PRO B C 1
ATOM 3377 O O . PRO B 1 155 ? 2.737 -7.746 2.400 1.00 33.14 212 PRO B O 1
ATOM 3381 N N . SER B 1 156 ? 2.653 -9.435 0.925 1.00 35.13 213 SER B N 1
ATOM 3382 C CA . SER B 1 156 ? 3.605 -10.238 1.658 1.00 42.06 213 SER B CA 1
ATOM 3383 C C . SER B 1 156 ? 5.001 -9.636 1.781 1.00 41.68 213 SER B C 1
ATOM 3384 O O . SER B 1 156 ? 5.817 -10.128 2.588 1.00 38.02 213 SER B O 1
ATOM 3387 N N . ILE B 1 157 ? 5.279 -8.609 0.981 1.00 38.38 214 ILE B N 1
ATOM 3388 C CA . ILE B 1 157 ? 6.478 -7.801 1.147 1.00 38.61 214 ILE B CA 1
ATOM 3389 C C . ILE B 1 157 ? 6.624 -7.330 2.584 1.00 36.37 214 ILE B C 1
ATOM 3390 O O . ILE B 1 157 ? 7.768 -7.299 3.099 1.00 36.94 214 ILE B O 1
ATOM 3395 N N . LEU B 1 158 ? 5.514 -6.984 3.253 1.00 33.76 215 LEU B N 1
ATOM 3396 C CA . LEU B 1 158 ? 5.630 -6.539 4.599 1.00 35.78 215 LEU B CA 1
ATOM 3397 C C . LEU B 1 158 ? 6.220 -7.594 5.505 1.00 36.33 215 LEU B C 1
ATOM 3398 O O . LEU B 1 158 ? 6.955 -7.257 6.442 1.00 39.52 215 LEU B O 1
ATOM 3403 N N . GLU B 1 159 ? 5.802 -8.839 5.298 1.00 39.88 216 GLU B N 1
ATOM 3404 C CA . GLU B 1 159 ? 6.291 -10.014 6.041 1.00 43.57 216 GLU B CA 1
ATOM 3405 C C . GLU B 1 159 ? 7.733 -10.253 5.812 1.00 42.66 216 GLU B C 1
ATOM 3406 O O . GLU B 1 159 ? 8.477 -10.575 6.706 1.00 45.15 216 GLU B O 1
ATOM 3412 N N . LYS B 1 160 ? 8.108 -10.203 4.565 1.00 40.65 217 LYS B N 1
ATOM 3413 C CA . LYS B 1 160 ? 9.388 -10.665 4.159 1.00 46.41 217 LYS B CA 1
ATOM 3414 C C . LYS B 1 160 ? 10.445 -9.581 4.462 1.00 44.15 217 LYS B C 1
ATOM 3415 O O . LYS B 1 160 ? 11.509 -9.885 4.926 1.00 43.52 217 LYS B O 1
ATOM 3421 N N . TYR B 1 161 ? 10.163 -8.319 4.202 1.00 41.14 218 TYR B N 1
ATOM 3422 C CA . TYR B 1 161 ? 11.192 -7.281 4.325 1.00 39.79 218 TYR B CA 1
ATOM 3423 C C . TYR B 1 161 ? 10.937 -6.262 5.423 1.00 37.97 218 TYR B C 1
ATOM 3424 O O . TYR B 1 161 ? 11.830 -5.520 5.723 1.00 36.72 218 TYR B O 1
ATOM 3433 N N . TYR B 1 162 ? 9.719 -6.170 5.993 1.00 35.87 219 TYR B N 1
ATOM 3434 C CA . TYR B 1 162 ? 9.426 -5.114 6.958 1.00 33.90 219 TYR B CA 1
ATOM 3435 C C . TYR B 1 162 ? 8.885 -5.659 8.249 1.00 33.78 219 TYR B C 1
ATOM 3436 O O . TYR B 1 162 ? 8.369 -4.900 9.039 1.00 33.39 219 TYR B O 1
ATOM 3445 N N . ASN B 1 163 ? 9.122 -6.938 8.531 1.00 34.30 220 ASN B N 1
ATOM 3446 C CA . ASN B 1 163 ? 8.845 -7.511 9.835 1.00 36.50 220 ASN B CA 1
ATOM 3447 C C . ASN B 1 163 ? 7.401 -7.217 10.331 1.00 35.50 220 ASN B C 1
ATOM 3448 O O . ASN B 1 163 ? 7.168 -6.988 11.511 1.00 35.45 220 ASN B O 1
ATOM 3453 N N . ASN B 1 164 ? 6.454 -7.251 9.393 1.00 36.07 221 ASN B N 1
ATOM 3454 C CA . ASN B 1 164 ? 5.044 -6.993 9.668 1.00 36.28 221 ASN B CA 1
ATOM 3455 C C . ASN B 1 164 ? 4.777 -5.658 10.348 1.00 32.69 221 ASN B C 1
ATOM 3456 O O . ASN B 1 164 ? 3.781 -5.513 11.038 1.00 30.27 221 ASN B O 1
ATOM 3461 N N . LEU B 1 165 ? 5.674 -4.708 10.183 1.00 29.21 222 LEU B N 1
ATOM 3462 C CA . LEU B 1 165 ? 5.511 -3.402 10.833 1.00 30.93 222 LEU B CA 1
ATOM 3463 C C . LEU B 1 165 ? 5.322 -3.478 12.321 1.00 29.22 222 LEU B C 1
ATOM 3464 O O . LEU B 1 165 ? 4.494 -2.772 12.901 1.00 29.53 222 LEU B O 1
ATOM 3469 N N . LEU B 1 166 ? 6.077 -4.373 12.932 1.00 29.79 223 LEU B N 1
ATOM 3470 C CA . LEU B 1 166 ? 5.984 -4.686 14.363 1.00 31.74 223 LEU B CA 1
ATOM 3471 C C . LEU B 1 166 ? 6.687 -3.698 15.246 1.00 31.24 223 LEU B C 1
ATOM 3472 O O . LEU B 1 166 ? 6.293 -3.550 16.394 1.00 29.33 223 LEU B O 1
ATOM 3477 N N . THR B 1 167 ? 7.752 -3.051 14.749 1.00 31.15 224 THR B N 1
ATOM 3478 C CA . THR B 1 167 ? 8.546 -2.138 15.556 1.00 32.62 224 THR B CA 1
ATOM 3479 C C . THR B 1 167 ? 8.590 -0.753 14.968 1.00 32.69 224 THR B C 1
ATOM 3480 O O . THR B 1 167 ? 8.258 -0.558 13.787 1.00 31.28 224 THR B O 1
ATOM 3484 N N . ILE B 1 168 ? 8.980 0.220 15.778 1.00 32.98 225 ILE B N 1
ATOM 3485 C CA . ILE B 1 168 ? 9.076 1.593 15.311 1.00 36.13 225 ILE B CA 1
ATOM 3486 C C . ILE B 1 168 ? 10.022 1.647 14.118 1.00 34.78 225 ILE B C 1
ATOM 3487 O O . ILE B 1 168 ? 9.738 2.321 13.142 1.00 35.72 225 ILE B O 1
ATOM 3492 N N . GLN B 1 169 ? 11.153 0.945 14.227 1.00 37.41 226 GLN B N 1
ATOM 3493 C CA . GLN B 1 169 ? 12.181 0.913 13.159 1.00 41.16 226 GLN B CA 1
ATOM 3494 C C . GLN B 1 169 ? 11.612 0.369 11.851 1.00 37.69 226 GLN B C 1
ATOM 3495 O O . GLN B 1 169 ? 11.805 0.958 10.792 1.00 35.01 226 GLN B O 1
ATOM 3501 N N . ASP B 1 170 ? 10.867 -0.727 11.937 1.00 34.93 227 ASP B N 1
ATOM 3502 C CA . ASP B 1 170 ? 10.181 -1.284 10.734 1.00 34.34 227 ASP B CA 1
ATOM 3503 C C . ASP B 1 170 ? 9.181 -0.302 10.087 1.00 31.36 227 ASP B C 1
ATOM 3504 O O . ASP B 1 170 ? 9.131 -0.135 8.871 1.00 31.47 227 ASP B O 1
ATOM 3509 N N . ARG B 1 171 ? 8.348 0.298 10.915 1.00 29.74 228 ARG B N 1
ATOM 3510 C CA . ARG B 1 171 ? 7.384 1.326 10.484 1.00 28.88 228 ARG B CA 1
ATOM 3511 C C . ARG B 1 171 ? 8.130 2.524 9.804 1.00 31.06 228 ARG B C 1
ATOM 3512 O O . ARG B 1 171 ? 7.735 3.006 8.725 1.00 30.22 228 ARG B O 1
ATOM 3520 N N . ASN B 1 172 ? 9.219 2.961 10.420 1.00 32.32 229 ASN B N 1
ATOM 3521 C CA A ASN B 1 172 ? 10.023 4.049 9.842 0.50 34.27 229 ASN B CA 1
ATOM 3522 C CA B ASN B 1 172 ? 10.049 4.015 9.834 0.50 33.35 229 ASN B CA 1
ATOM 3523 C C . ASN B 1 172 ? 10.656 3.632 8.490 1.00 32.94 229 ASN B C 1
ATOM 3524 O O . ASN B 1 172 ? 10.604 4.384 7.510 1.00 30.92 229 ASN B O 1
ATOM 3533 N N . ASN B 1 173 ? 11.220 2.448 8.442 1.00 33.88 230 ASN B N 1
ATOM 3534 C CA . ASN B 1 173 ? 11.810 1.963 7.203 1.00 35.56 230 ASN B CA 1
ATOM 3535 C C . ASN B 1 173 ? 10.785 1.862 6.088 1.00 34.29 230 ASN B C 1
ATOM 3536 O O . ASN B 1 173 ? 11.092 2.261 4.959 1.00 34.18 230 ASN B O 1
ATOM 3541 N N . PHE B 1 174 ? 9.589 1.343 6.379 1.00 31.03 231 PHE B N 1
ATOM 3542 C CA . PHE B 1 174 ? 8.537 1.243 5.339 1.00 29.21 231 PHE B CA 1
ATOM 3543 C C . PHE B 1 174 ? 8.096 2.613 4.937 1.00 28.83 231 PHE B C 1
ATOM 3544 O O . PHE B 1 174 ? 8.022 2.901 3.738 1.00 29.86 231 PHE B O 1
ATOM 3552 N N . PHE B 1 175 ? 7.918 3.526 5.909 1.00 28.96 232 PHE B N 1
ATOM 3553 C CA . PHE B 1 175 ? 7.537 4.877 5.592 1.00 30.82 232 PHE B CA 1
ATOM 3554 C C . PHE B 1 175 ? 8.549 5.546 4.652 1.00 31.18 232 PHE B C 1
ATOM 3555 O O . PHE B 1 175 ? 8.182 6.204 3.689 1.00 31.74 232 PHE B O 1
ATOM 3563 N N . LEU B 1 176 ? 9.826 5.420 4.965 1.00 33.33 233 LEU B N 1
ATOM 3564 C CA . LEU B 1 176 ? 10.891 6.021 4.136 1.00 36.95 233 LEU B CA 1
ATOM 3565 C C . LEU B 1 176 ? 10.903 5.421 2.723 1.00 35.60 233 LEU B C 1
ATOM 3566 O O . LEU B 1 176 ? 11.068 6.138 1.783 1.00 36.15 233 LEU B O 1
ATOM 3571 N N . SER B 1 177 ? 10.708 4.119 2.611 1.00 35.49 234 SER B N 1
ATOM 3572 C CA . SER B 1 177 ? 10.585 3.440 1.275 1.00 36.09 234 SER B CA 1
ATOM 3573 C C . SER B 1 177 ? 9.467 4.030 0.478 1.00 33.03 234 SER B C 1
ATOM 3574 O O . SER B 1 177 ? 9.619 4.268 -0.707 1.00 35.43 234 SER B O 1
ATOM 3577 N N . LEU B 1 178 ? 8.346 4.296 1.115 1.00 31.31 235 LEU B N 1
ATOM 3578 C CA . LEU B 1 178 ? 7.196 4.848 0.439 1.00 32.10 235 LEU B CA 1
ATOM 3579 C C . LEU B 1 178 ? 7.444 6.265 0.034 1.00 34.45 235 LEU B C 1
ATOM 3580 O O . LEU B 1 178 ? 7.138 6.683 -1.121 1.00 37.53 235 LEU B O 1
ATOM 3585 N N . LYS B 1 179 ? 8.041 7.035 0.930 1.00 36.80 236 LYS B N 1
ATOM 3586 C CA . LYS B 1 179 ? 8.334 8.413 0.595 1.00 40.84 236 LYS B CA 1
ATOM 3587 C C . LYS B 1 179 ? 9.209 8.585 -0.656 1.00 38.61 236 LYS B C 1
ATOM 3588 O O . LYS B 1 179 ? 8.978 9.516 -1.477 1.00 38.45 236 LYS B O 1
ATOM 3594 N N . LYS B 1 180 ? 10.176 7.700 -0.823 1.00 37.95 237 LYS B N 1
ATOM 3595 C CA . LYS B 1 180 ? 11.047 7.735 -2.011 1.00 42.00 237 LYS B CA 1
ATOM 3596 C C . LYS B 1 180 ? 10.338 7.487 -3.319 1.00 40.31 237 LYS B C 1
ATOM 3597 O O . LYS B 1 180 ? 10.898 7.757 -4.328 1.00 37.75 237 LYS B O 1
ATOM 3603 N N . LEU B 1 181 ? 9.146 6.918 -3.304 1.00 38.28 238 LEU B N 1
ATOM 3604 C CA . LEU B 1 181 ? 8.379 6.729 -4.534 1.00 39.27 238 LEU B CA 1
ATOM 3605 C C . LEU B 1 181 ? 7.733 8.021 -4.975 1.00 39.08 238 LEU B C 1
ATOM 3606 O O . LEU B 1 181 ? 7.154 8.044 -6.050 1.00 37.19 238 LEU B O 1
ATOM 3611 N N . ASP B 1 182 ? 7.709 9.044 -4.119 1.00 39.73 239 ASP B N 1
ATOM 3612 C CA . ASP B 1 182 ? 7.090 10.307 -4.461 1.00 42.61 239 ASP B CA 1
ATOM 3613 C C . ASP B 1 182 ? 5.641 10.033 -4.937 1.00 38.92 239 ASP B C 1
ATOM 3614 O O . ASP B 1 182 ? 4.881 9.369 -4.226 1.00 35.56 239 ASP B O 1
ATOM 3619 N N . GLY B 1 183 ? 5.249 10.559 -6.089 1.00 37.72 240 GLY B N 1
ATOM 3620 C CA . GLY B 1 183 ? 3.865 10.473 -6.576 1.00 37.82 240 GLY B CA 1
ATOM 3621 C C . GLY B 1 183 ? 3.586 9.275 -7.447 1.00 35.26 240 GLY B C 1
ATOM 3622 O O . GLY B 1 183 ? 2.533 9.213 -8.078 1.00 37.76 240 GLY B O 1
ATOM 3623 N N . ALA B 1 184 ? 4.471 8.275 -7.477 1.00 33.02 241 ALA B N 1
ATOM 3624 C CA . ALA B 1 184 ? 4.218 7.078 -8.276 1.00 30.54 241 ALA B CA 1
ATOM 3625 C C . ALA B 1 184 ? 2.991 6.272 -7.786 1.00 27.73 241 ALA B C 1
ATOM 3626 O O . ALA B 1 184 ? 2.572 6.384 -6.628 1.00 27.36 241 ALA B O 1
ATOM 3628 N N . ILE B 1 185 ? 2.445 5.433 -8.678 1.00 25.31 242 ILE B N 1
ATOM 3629 C CA . ILE B 1 185 ? 1.421 4.492 -8.276 1.00 24.48 242 ILE B CA 1
ATOM 3630 C C . ILE B 1 185 ? 2.010 3.275 -7.597 1.00 24.03 242 ILE B C 1
ATOM 3631 O O . ILE B 1 185 ? 2.958 2.644 -8.109 1.00 23.82 242 ILE B O 1
ATOM 3636 N N . LEU B 1 186 ? 1.425 2.893 -6.484 1.00 22.59 243 LEU B N 1
ATOM 3637 C CA . LEU B 1 186 ? 1.713 1.640 -5.810 1.00 22.85 243 LEU B CA 1
ATOM 3638 C C . LEU B 1 186 ? 0.530 0.713 -6.053 1.00 22.61 243 LEU B C 1
ATOM 3639 O O . LEU B 1 186 ? -0.595 1.010 -5.591 1.00 21.89 243 LEU B O 1
ATOM 3644 N N . TRP B 1 187 ? 0.766 -0.353 -6.836 1.00 21.88 244 TRP B N 1
ATOM 3645 C CA . TRP B 1 187 ? -0.308 -1.195 -7.384 1.00 21.73 244 TRP B CA 1
ATOM 3646 C C . TRP B 1 187 ? -0.295 -2.483 -6.582 1.00 21.70 244 TRP B C 1
ATOM 3647 O O . TRP B 1 187 ? 0.650 -3.272 -6.679 1.00 21.71 244 TRP B O 1
ATOM 3658 N N . ILE B 1 188 ? -1.268 -2.625 -5.693 1.00 21.91 245 ILE B N 1
ATOM 3659 C CA . ILE B 1 188 ? -1.221 -3.617 -4.608 1.00 22.37 245 ILE B CA 1
ATOM 3660 C C . ILE B 1 188 ? -2.278 -4.679 -4.872 1.00 21.64 245 ILE B C 1
ATOM 3661 O O . ILE B 1 188 ? -3.481 -4.421 -4.728 1.00 23.18 245 ILE B O 1
ATOM 3666 N N . PRO B 1 189 ? -1.866 -5.893 -5.316 1.00 22.61 246 PRO B N 1
ATOM 3667 C CA . PRO B 1 189 ? -2.906 -6.876 -5.579 1.00 23.42 246 PRO B CA 1
ATOM 3668 C C . PRO B 1 189 ? -3.108 -7.728 -4.347 1.00 25.98 246 PRO B C 1
ATOM 3669 O O . PRO B 1 189 ? -2.295 -8.588 -4.035 1.00 26.71 246 PRO B O 1
ATOM 3673 N N . ALA B 1 190 ? -4.169 -7.458 -3.660 1.00 24.86 247 ALA B N 1
ATOM 3674 C CA . ALA B 1 190 ? -4.443 -8.127 -2.405 1.00 25.63 247 ALA B CA 1
ATOM 3675 C C . ALA B 1 190 ? -5.358 -9.324 -2.558 1.00 25.71 247 ALA B C 1
ATOM 3676 O O . ALA B 1 190 ? -5.694 -9.938 -1.563 1.00 26.14 247 ALA B O 1
ATOM 3678 N N . PHE B 1 191 ? -5.917 -9.566 -3.741 1.00 23.34 248 PHE B N 1
ATOM 3679 C CA . PHE B 1 191 ? -6.966 -10.551 -3.898 1.00 25.12 248 PHE B CA 1
ATOM 3680 C C . PHE B 1 191 ? -6.578 -11.624 -4.928 1.00 26.78 248 PHE B C 1
ATOM 3681 O O . PHE B 1 191 ? -7.431 -12.320 -5.479 1.00 28.34 248 PHE B O 1
ATOM 3689 N N . PHE B 1 192 ? -5.303 -11.805 -5.110 1.00 28.01 249 PHE B N 1
ATOM 3690 C CA . PHE B 1 192 ? -4.823 -12.974 -5.920 1.00 29.84 249 PHE B CA 1
ATOM 3691 C C . PHE B 1 192 ? -4.595 -14.236 -5.047 1.00 31.03 249 PHE B C 1
ATOM 3692 O O . PHE B 1 192 ? -5.133 -15.298 -5.400 1.00 32.10 249 PHE B O 1
ATOM 3700 N N . PHE B 1 193 ? -3.860 -14.117 -3.941 1.00 30.22 250 PHE B N 1
ATOM 3701 C CA . PHE B 1 193 ? -3.463 -15.252 -3.112 1.00 35.55 250 PHE B CA 1
ATOM 3702 C C . PHE B 1 193 ? -4.024 -15.067 -1.733 1.00 33.58 250 PHE B C 1
ATOM 3703 O O . PHE B 1 193 ? -3.813 -13.986 -1.147 1.00 32.75 250 PHE B O 1
ATOM 3711 N N . HIS B 1 194 ? -4.710 -16.072 -1.196 1.00 35.35 251 HIS B N 1
ATOM 3712 C CA . HIS B 1 194 ? -5.320 -15.979 0.146 1.00 36.74 251 HIS B CA 1
ATOM 3713 C C . HIS B 1 194 ? -4.299 -15.718 1.249 1.00 35.55 251 HIS B C 1
ATOM 3714 O O . HIS B 1 194 ? -4.643 -15.196 2.328 1.00 33.93 251 HIS B O 1
ATOM 3721 N N . THR B 1 195 ? -3.050 -16.095 1.001 1.00 34.39 252 THR B N 1
ATOM 3722 C CA . THR B 1 195 ? -1.986 -15.793 1.926 1.00 37.51 252 THR B CA 1
ATOM 3723 C C . THR B 1 195 ? -1.761 -14.280 2.119 1.00 35.89 252 THR B C 1
ATOM 3724 O O . THR B 1 195 ? -1.052 -13.921 2.984 1.00 39.14 252 THR B O 1
ATOM 3728 N N . SER B 1 196 ? -2.352 -13.417 1.304 1.00 34.13 253 SER B N 1
ATOM 3729 C CA . SER B 1 196 ? -2.281 -11.962 1.522 1.00 33.62 253 SER B CA 1
ATOM 3730 C C . SER B 1 196 ? -3.194 -11.456 2.665 1.00 33.10 253 SER B C 1
ATOM 3731 O O . SER B 1 196 ? -3.056 -10.320 3.069 1.00 31.48 253 SER B O 1
ATOM 3734 N N . ALA B 1 197 ? -4.177 -12.229 3.080 1.00 30.76 254 ALA B N 1
ATOM 3735 C CA . ALA B 1 197 ? -5.247 -11.723 3.924 1.00 31.34 254 ALA B CA 1
ATOM 3736 C C . ALA B 1 197 ? -4.809 -11.029 5.231 1.00 31.32 254 ALA B C 1
ATOM 3737 O O . ALA B 1 197 ? -5.096 -9.839 5.461 1.00 28.88 254 ALA B O 1
ATOM 3739 N N . THR B 1 198 ? -4.052 -11.710 6.043 1.00 32.38 255 THR B N 1
ATOM 3740 C CA . THR B 1 198 ? -3.775 -11.114 7.345 1.00 34.09 255 THR B CA 1
ATOM 3741 C C . THR B 1 198 ? -2.889 -9.900 7.242 1.00 33.14 255 THR B C 1
ATOM 3742 O O . THR B 1 198 ? -3.173 -8.857 7.914 1.00 31.99 255 THR B O 1
ATOM 3746 N N . VAL B 1 199 ? -1.875 -9.967 6.363 1.00 35.05 256 VAL B N 1
ATOM 3747 C CA . VAL B 1 199 ? -0.977 -8.832 6.194 1.00 33.49 256 VAL B CA 1
ATOM 3748 C C . VAL B 1 199 ? -1.651 -7.627 5.531 1.00 31.06 256 VAL B C 1
ATOM 3749 O O . VAL B 1 199 ? -1.176 -6.516 5.705 1.00 29.92 256 VAL B O 1
ATOM 3753 N N . THR B 1 200 ? -2.675 -7.861 4.709 1.00 27.83 257 THR B N 1
ATOM 3754 C CA . THR B 1 200 ? -3.412 -6.783 4.115 1.00 27.59 257 THR B CA 1
ATOM 3755 C C . THR B 1 200 ? -3.997 -5.878 5.190 1.00 27.31 257 THR B C 1
ATOM 3756 O O . THR B 1 200 ? -3.995 -4.681 5.004 1.00 24.69 257 THR B O 1
ATOM 3760 N N . ARG B 1 201 ? -4.471 -6.434 6.335 1.00 25.01 258 ARG B N 1
ATOM 3761 C CA . ARG B 1 201 ? -5.043 -5.550 7.330 1.00 27.18 258 ARG B CA 1
ATOM 3762 C C . ARG B 1 201 ? -3.946 -4.679 7.913 1.00 26.34 258 ARG B C 1
ATOM 3763 O O . ARG B 1 201 ? -4.195 -3.531 8.243 1.00 25.13 258 ARG B O 1
ATOM 3771 N N . THR B 1 202 ? -2.739 -5.236 8.072 1.00 24.93 259 THR B N 1
ATOM 3772 C CA . THR B 1 202 ? -1.592 -4.458 8.585 1.00 26.15 259 THR B CA 1
ATOM 3773 C C . THR B 1 202 ? -1.222 -3.290 7.679 1.00 25.02 259 THR B C 1
ATOM 3774 O O . THR B 1 202 ? -1.026 -2.145 8.130 1.00 24.22 259 THR B O 1
ATOM 3778 N N . LEU B 1 203 ? -1.199 -3.580 6.385 1.00 24.50 260 LEU B N 1
ATOM 3779 C CA . LEU B 1 203 ? -0.934 -2.595 5.381 1.00 23.70 260 LEU B CA 1
ATOM 3780 C C . LEU B 1 203 ? -2.022 -1.502 5.353 1.00 24.31 260 LEU B C 1
ATOM 3781 O O . LEU B 1 203 ? -1.697 -0.322 5.315 1.00 23.12 260 LEU B O 1
ATOM 3786 N N . VAL B 1 204 ? -3.307 -1.886 5.359 1.00 23.86 261 VAL B N 1
ATOM 3787 C CA . VAL B 1 204 ? -4.397 -0.943 5.349 1.00 23.11 261 VAL B CA 1
ATOM 3788 C C . VAL B 1 204 ? -4.287 -0.031 6.574 1.00 25.97 261 VAL B C 1
ATOM 3789 O O . VAL B 1 204 ? -4.372 1.186 6.470 1.00 24.20 261 VAL B O 1
ATOM 3793 N N . ASP B 1 205 ? -4.100 -0.640 7.753 1.00 25.83 262 ASP B N 1
ATOM 3794 C CA . ASP B 1 205 ? -4.014 0.167 8.948 1.00 29.06 262 ASP B CA 1
ATOM 3795 C C . ASP B 1 205 ? -2.860 1.139 8.889 1.00 26.75 262 ASP B C 1
ATOM 3796 O O . ASP B 1 205 ? -2.995 2.298 9.310 1.00 24.62 262 ASP B O 1
ATOM 3801 N N . PHE B 1 206 ? -1.718 0.700 8.361 1.00 26.03 263 PHE B N 1
ATOM 3802 C CA . PHE B 1 206 ? -0.564 1.625 8.172 1.00 25.38 263 PHE B CA 1
ATOM 3803 C C . PHE B 1 206 ? -0.895 2.803 7.322 1.00 24.47 263 PHE B C 1
ATOM 3804 O O . PHE B 1 206 ? -0.500 3.969 7.625 1.00 24.56 263 PHE B O 1
ATOM 3812 N N . PHE B 1 207 ? -1.517 2.534 6.188 1.00 23.06 264 PHE B N 1
ATOM 3813 C CA . PHE B 1 207 ? -1.845 3.644 5.297 1.00 24.26 264 PHE B CA 1
ATOM 3814 C C . PHE B 1 207 ? -2.892 4.588 5.897 1.00 24.44 264 PHE B C 1
ATOM 3815 O O . PHE B 1 207 ? -2.783 5.814 5.715 1.00 27.65 264 PHE B O 1
ATOM 3823 N N . VAL B 1 208 ? -3.891 4.058 6.586 1.00 24.36 265 VAL B N 1
ATOM 3824 C CA . VAL B 1 208 ? -4.925 4.899 7.211 1.00 25.90 265 VAL B CA 1
ATOM 3825 C C . VAL B 1 208 ? -4.264 5.780 8.273 1.00 29.21 265 VAL B C 1
ATOM 3826 O O . VAL B 1 208 ? -4.511 7.010 8.364 1.00 29.77 265 VAL B O 1
ATOM 3830 N N . GLU B 1 209 ? -3.370 5.192 9.024 1.00 30.07 266 GLU B N 1
ATOM 3831 C CA . GLU B 1 209 ? -2.684 5.920 10.127 1.00 31.64 266 GLU B CA 1
ATOM 3832 C C . GLU B 1 209 ? -1.869 7.056 9.561 1.00 34.79 266 GLU B C 1
ATOM 3833 O O . GLU B 1 209 ? -1.751 8.095 10.185 1.00 35.68 266 GLU B O 1
ATOM 3839 N N . HIS B 1 210 ? -1.303 6.875 8.371 1.00 31.92 267 HIS B N 1
ATOM 3840 C CA . HIS B 1 210 ? -0.456 7.894 7.721 1.00 32.06 267 HIS B CA 1
ATOM 3841 C C . HIS B 1 210 ? -1.167 8.684 6.607 1.00 34.61 267 HIS B C 1
ATOM 3842 O O . HIS B 1 210 ? -0.513 9.287 5.780 1.00 34.81 267 HIS B O 1
ATOM 3849 N N . ARG B 1 211 ? -2.506 8.679 6.605 1.00 34.80 268 ARG B N 1
ATOM 3850 C CA . ARG B 1 211 ? -3.278 9.327 5.551 1.00 39.19 268 ARG B CA 1
ATOM 3851 C C . ARG B 1 211 ? -2.814 10.779 5.356 1.00 40.51 268 ARG B C 1
ATOM 3852 O O . ARG B 1 211 ? -2.607 11.493 6.318 1.00 42.29 268 ARG B O 1
ATOM 3860 N N . GLY B 1 212 ? -2.552 11.146 4.133 1.00 45.12 269 GLY B N 1
ATOM 3861 C CA . GLY B 1 212 ? -2.141 12.515 3.843 1.00 49.94 269 GLY B CA 1
ATOM 3862 C C . GLY B 1 212 ? -0.669 12.813 4.049 1.00 49.44 269 GLY B C 1
ATOM 3863 O O . GLY B 1 212 ? -0.245 13.911 3.710 1.00 49.39 269 GLY B O 1
ATOM 3864 N N . GLN B 1 213 ? 0.111 11.870 4.601 1.00 43.48 270 GLN B N 1
ATOM 3865 C CA . GLN B 1 213 ? 1.533 12.108 4.777 1.00 43.98 270 GLN B CA 1
ATOM 3866 C C . GLN B 1 213 ? 2.369 11.653 3.556 1.00 44.17 270 GLN B C 1
ATOM 3867 O O . GLN B 1 213 ? 3.518 11.988 3.480 1.00 43.01 270 GLN B O 1
ATOM 3873 N N . LEU B 1 214 ? 1.814 10.859 2.647 1.00 42.40 271 LEU B N 1
ATOM 3874 C CA . LEU B 1 214 ? 2.591 10.338 1.498 1.00 43.61 271 LEU B CA 1
ATOM 3875 C C . LEU B 1 214 ? 1.916 10.753 0.212 1.00 42.14 271 LEU B C 1
ATOM 3876 O O . LEU B 1 214 ? 0.714 10.871 0.180 1.00 43.14 271 LEU B O 1
ATOM 3881 N N . LYS B 1 215 ? 2.694 10.985 -0.830 1.00 40.84 272 LYS B N 1
ATOM 3882 C CA . LYS B 1 215 ? 2.161 11.378 -2.110 1.00 41.80 272 LYS B CA 1
ATOM 3883 C C . LYS B 1 215 ? 1.901 10.184 -3.014 1.00 36.45 272 LYS B C 1
ATOM 3884 O O . LYS B 1 215 ? 1.426 10.362 -4.119 1.00 37.27 272 LYS B O 1
ATOM 3890 N N . VAL B 1 216 ? 2.232 8.994 -2.559 1.00 35.39 273 VAL B N 1
ATOM 3891 C CA . VAL B 1 216 ? 2.077 7.802 -3.365 1.00 33.83 273 VAL B CA 1
ATOM 3892 C C . VAL B 1 216 ? 0.604 7.661 -3.721 1.00 30.85 273 VAL B C 1
ATOM 3893 O O . VAL B 1 216 ? -0.267 7.899 -2.902 1.00 28.98 273 VAL B O 1
ATOM 3897 N N . GLN B 1 217 ? 0.326 7.242 -4.937 1.00 28.00 274 GLN B N 1
ATOM 3898 C CA . GLN B 1 217 ? -1.019 6.993 -5.337 1.00 28.91 274 GLN B CA 1
ATOM 3899 C C . GLN B 1 217 ? -1.341 5.478 -5.218 1.00 26.10 274 GLN B C 1
ATOM 3900 O O . GLN B 1 217 ? -0.769 4.648 -5.943 1.00 24.15 274 GLN B O 1
ATOM 3906 N N . LEU B 1 218 ? -2.315 5.102 -4.374 1.00 23.80 275 LEU B N 1
ATOM 3907 C CA . LEU B 1 218 ? -2.613 3.716 -4.168 1.00 24.70 275 LEU B CA 1
ATOM 3908 C C . LEU B 1 218 ? -3.571 3.211 -5.233 1.00 25.89 275 LEU B C 1
ATOM 3909 O O . LEU B 1 218 ? -4.523 3.894 -5.557 1.00 24.47 275 LEU B O 1
ATOM 3914 N N . ALA B 1 219 ? -3.302 2.012 -5.737 1.00 22.78 276 ALA B N 1
ATOM 3915 C CA . ALA B 1 219 ? -4.221 1.288 -6.608 1.00 23.32 276 ALA B CA 1
ATOM 3916 C C . ALA B 1 219 ? -4.333 -0.176 -6.134 1.00 23.04 276 ALA B C 1
ATOM 3917 O O . ALA B 1 219 ? -3.367 -0.755 -5.662 1.00 22.02 276 ALA B O 1
ATOM 3919 N N . TRP B 1 220 ? -5.533 -0.721 -6.212 1.00 22.49 277 TRP B N 1
ATOM 3920 C CA . TRP B 1 220 ? -5.910 -2.010 -5.628 1.00 21.28 277 TRP B CA 1
ATOM 3921 C C . TRP B 1 220 ? -6.758 -2.766 -6.606 1.00 21.63 277 TRP B C 1
ATOM 3922 O O . TRP B 1 220 ? -7.990 -2.734 -6.574 1.00 23.33 277 TRP B O 1
ATOM 3933 N N . PRO B 1 221 ? -6.098 -3.550 -7.479 1.00 23.96 278 PRO B N 1
ATOM 3934 C CA . PRO B 1 221 ? -6.884 -4.391 -8.382 1.00 25.03 278 PRO B CA 1
ATOM 3935 C C . PRO B 1 221 ? -7.668 -5.464 -7.652 1.00 25.08 278 PRO B C 1
ATOM 3936 O O . PRO B 1 221 ? -7.201 -5.992 -6.643 1.00 25.74 278 PRO B O 1
ATOM 3940 N N . GLY B 1 222 ? -8.842 -5.765 -8.155 1.00 24.67 279 GLY B N 1
ATOM 3941 C CA . GLY B 1 222 ? -9.685 -6.807 -7.625 1.00 26.11 279 GLY B CA 1
ATOM 3942 C C . GLY B 1 222 ? -9.485 -8.116 -8.331 1.00 26.68 279 GLY B C 1
ATOM 3943 O O . GLY B 1 222 ? -8.378 -8.423 -8.704 1.00 26.15 279 GLY B O 1
ATOM 3944 N N . ASN B 1 223 ? -10.588 -8.866 -8.537 1.00 29.11 280 ASN B N 1
ATOM 3945 C CA . ASN B 1 223 ? -10.524 -10.173 -9.190 1.00 30.63 280 ASN B CA 1
ATOM 3946 C C . ASN B 1 223 ? -10.433 -10.067 -10.702 1.00 31.56 280 ASN B C 1
ATOM 3947 O O . ASN B 1 223 ? -11.426 -10.186 -11.428 1.00 38.79 280 ASN B O 1
ATOM 3952 N N . ILE B 1 224 ? -9.268 -9.818 -11.199 1.00 28.38 281 ILE B N 1
ATOM 3953 C CA . ILE B 1 224 ? -9.150 -9.526 -12.611 1.00 29.18 281 ILE B CA 1
ATOM 3954 C C . ILE B 1 224 ? -8.517 -10.622 -13.401 1.00 30.45 281 ILE B C 1
ATOM 3955 O O . ILE B 1 224 ? -8.530 -10.545 -14.628 1.00 31.10 281 ILE B O 1
ATOM 3960 N N . MET B 1 225 ? -7.929 -11.650 -12.762 1.00 30.47 282 MET B N 1
ATOM 3961 C CA . MET B 1 225 ? -7.057 -12.524 -13.576 1.00 32.54 282 MET B CA 1
ATOM 3962 C C . MET B 1 225 ? -7.830 -13.327 -14.611 1.00 34.71 282 MET B C 1
ATOM 3963 O O . MET B 1 225 ? -7.289 -13.603 -15.686 1.00 36.13 282 MET B O 1
ATOM 3968 N N . GLN B 1 226 ? -9.047 -13.720 -14.309 1.00 34.51 283 GLN B N 1
ATOM 3969 C CA . GLN B 1 226 ? -9.880 -14.475 -15.261 1.00 42.47 283 GLN B CA 1
ATOM 3970 C C . GLN B 1 226 ? -10.150 -13.578 -16.515 1.00 39.64 283 GLN B C 1
ATOM 3971 O O . GLN B 1 226 ? -10.156 -14.026 -17.632 1.00 40.63 283 GLN B O 1
ATOM 3977 N N . HIS B 1 227 ? -10.245 -12.276 -16.330 1.00 38.27 284 HIS B N 1
ATOM 3978 C CA . HIS B 1 227 ? -10.539 -11.335 -17.423 1.00 39.87 284 HIS B CA 1
ATOM 3979 C C . HIS B 1 227 ? -9.308 -11.065 -18.271 1.00 40.86 284 HIS B C 1
ATOM 3980 O O . HIS B 1 227 ? -9.362 -11.152 -19.478 1.00 42.15 284 HIS B O 1
ATOM 3987 N N . VAL B 1 228 ? -8.184 -10.814 -17.610 1.00 40.20 285 VAL B N 1
ATOM 3988 C CA . VAL B 1 228 ? -6.914 -10.666 -18.265 1.00 41.35 285 VAL B CA 1
ATOM 3989 C C . VAL B 1 228 ? -6.567 -11.936 -19.010 1.00 44.11 285 VAL B C 1
ATOM 3990 O O . VAL B 1 228 ? -6.032 -11.909 -20.114 1.00 48.06 285 VAL B O 1
ATOM 3994 N N . ASN B 1 229 ? -6.814 -13.057 -18.391 1.00 46.04 286 ASN B N 1
ATOM 3995 C CA . ASN B 1 229 ? -6.519 -14.310 -18.993 1.00 50.71 286 ASN B CA 1
ATOM 3996 C C . ASN B 1 229 ? -7.110 -14.504 -20.360 1.00 50.48 286 ASN B C 1
ATOM 3997 O O . ASN B 1 229 ? -6.563 -15.280 -21.132 1.00 48.82 286 ASN B O 1
ATOM 4002 N N . ARG B 1 230 ? -8.286 -13.936 -20.591 1.00 49.84 287 ARG B N 1
ATOM 4003 C CA . ARG B 1 230 ? -9.019 -14.203 -21.829 1.00 53.00 287 ARG B CA 1
ATOM 4004 C C . ARG B 1 230 ? -8.307 -13.731 -23.084 1.00 51.38 287 ARG B C 1
ATOM 4005 O O . ARG B 1 230 ? -8.276 -14.460 -24.117 1.00 52.06 287 ARG B O 1
ATOM 4013 N N . TYR B 1 231 ? -7.681 -12.562 -23.023 1.00 44.60 288 TYR B N 1
ATOM 4014 C CA . TYR B 1 231 ? -6.774 -12.209 -24.127 1.00 43.83 288 TYR B CA 1
ATOM 4015 C C . TYR B 1 231 ? -5.653 -13.260 -24.294 1.00 43.77 288 TYR B C 1
ATOM 4016 O O . TYR B 1 231 ? -5.377 -13.723 -25.412 1.00 41.32 288 TYR B O 1
ATOM 4025 N N . TRP B 1 232 ? -4.963 -13.606 -23.197 1.00 43.09 289 TRP B N 1
ATOM 4026 C CA . TRP B 1 232 ? -3.729 -14.408 -23.358 1.00 42.37 289 TRP B CA 1
ATOM 4027 C C . TRP B 1 232 ? -3.991 -15.852 -23.703 1.00 45.27 289 TRP B C 1
ATOM 4028 O O . TRP B 1 232 ? -3.157 -16.498 -24.382 1.00 45.26 289 TRP B O 1
ATOM 4039 N N . LYS B 1 233 ? -5.141 -16.360 -23.268 1.00 46.35 290 LYS B N 1
ATOM 4040 C CA . LYS B 1 233 ? -5.591 -17.717 -23.626 1.00 57.63 290 LYS B CA 1
ATOM 4041 C C . LYS B 1 233 ? -5.653 -17.869 -25.158 1.00 59.08 290 LYS B C 1
ATOM 4042 O O . LYS B 1 233 ? -5.267 -18.885 -25.689 1.00 58.42 290 LYS B O 1
ATOM 4048 N N . ASN B 1 234 ? -6.127 -16.840 -25.855 1.00 63.69 291 ASN B N 1
ATOM 4049 C CA . ASN B 1 234 ? -6.205 -16.879 -27.327 1.00 69.51 291 ASN B CA 1
ATOM 4050 C C . ASN B 1 234 ? -4.880 -16.835 -28.019 1.00 70.69 291 ASN B C 1
ATOM 4051 O O . ASN B 1 234 ? -4.795 -17.265 -29.158 1.00 67.26 291 ASN B O 1
ATOM 4056 N N . LYS B 1 235 ? -3.855 -16.341 -27.319 1.00 68.85 292 LYS B N 1
ATOM 4057 C CA . LYS B 1 235 ? -2.476 -16.398 -27.789 1.00 67.75 292 LYS B CA 1
ATOM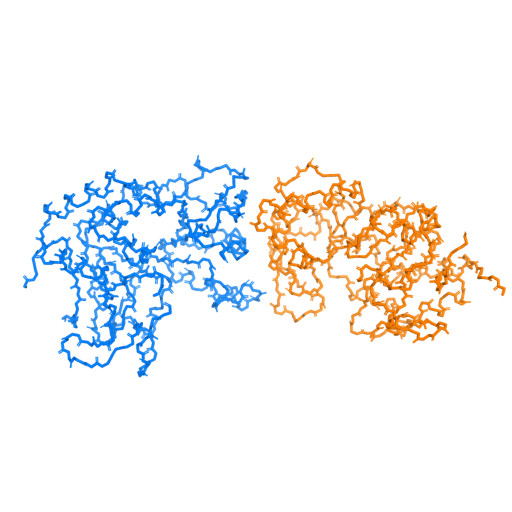 4058 C C . LYS B 1 235 ? -1.758 -17.657 -27.363 1.00 71.06 292 LYS B C 1
ATOM 4059 O O . LYS B 1 235 ? -0.554 -17.716 -27.471 1.00 67.35 292 LYS B O 1
ATOM 4065 N N . HIS B 1 236 ? -2.512 -18.644 -26.876 1.00 78.44 293 HIS B N 1
ATOM 4066 C CA . HIS B 1 236 ? -2.014 -19.961 -26.492 1.00 82.27 293 HIS B CA 1
ATOM 4067 C C . HIS B 1 236 ? -1.001 -19.921 -25.366 1.00 79.49 293 HIS B C 1
ATOM 4068 O O . HIS B 1 236 ? -0.107 -20.751 -25.291 1.00 78.13 293 HIS B O 1
ATOM 4075 N N . LEU B 1 237 ? -1.229 -18.962 -24.471 1.00 77.06 294 LEU B N 1
ATOM 4076 C CA . LEU B 1 237 ? -0.561 -18.878 -23.213 1.00 78.62 294 LEU B CA 1
ATOM 4077 C C . LEU B 1 237 ? -1.577 -19.178 -22.139 1.00 82.28 294 LEU B C 1
ATOM 4078 O O . LEU B 1 237 ? -2.513 -18.392 -21.885 1.00 83.05 294 LEU B O 1
ATOM 4083 N N . SER B 1 238 ? -1.275 -20.264 -21.441 1.00 87.95 295 SER B N 1
ATOM 4084 C CA . SER B 1 238 ? -2.230 -21.142 -20.862 1.00 90.98 295 SER B CA 1
ATOM 4085 C C . SER B 1 238 ? -1.743 -21.604 -19.477 1.00 94.53 295 SER B C 1
ATOM 4086 O O . SER B 1 238 ? -2.066 -22.721 -19.082 1.00 95.23 295 SER B O 1
ATOM 4089 N N . PRO B 1 239 ? -0.985 -20.749 -18.722 1.00 97.29 296 PRO B N 1
ATOM 4090 C CA . PRO B 1 239 ? -0.641 -21.207 -17.382 1.00 97.80 296 PRO B CA 1
ATOM 4091 C C . PRO B 1 239 ? -1.875 -21.188 -16.460 1.00 93.13 296 PRO B C 1
ATOM 4092 O O . PRO B 1 239 ? -2.916 -20.614 -16.799 1.00 86.17 296 PRO B O 1
ATOM 4096 N N . LYS B 1 240 ? -1.742 -21.779 -15.287 1.00 92.84 297 LYS B N 1
ATOM 4097 C CA . LYS B 1 240 ? -2.740 -21.549 -14.247 1.00 92.86 297 LYS B CA 1
ATOM 4098 C C . LYS B 1 240 ? -2.747 -20.046 -13.876 1.00 81.01 297 LYS B C 1
ATOM 4099 O O . LYS B 1 240 ? -3.818 -19.428 -13.793 1.00 77.12 297 LYS B O 1
ATOM 4105 N N . ARG B 1 241 ? -1.555 -19.462 -13.731 1.00 71.50 298 ARG B N 1
ATOM 4106 C CA . ARG B 1 241 ? -1.388 -18.080 -13.272 1.00 68.84 298 ARG B CA 1
ATOM 4107 C C . ARG B 1 241 ? -0.419 -17.279 -14.153 1.00 61.88 298 ARG B C 1
ATOM 4108 O O . ARG B 1 241 ? 0.711 -17.695 -14.373 1.00 65.43 298 ARG B O 1
ATOM 4116 N N . LEU B 1 242 ? -0.870 -16.137 -14.651 1.00 52.97 299 LEU B N 1
ATOM 4117 C CA . LEU B 1 242 ? 0.002 -15.212 -15.365 1.00 46.51 299 LEU B CA 1
ATOM 4118 C C . LEU B 1 242 ? 0.900 -14.438 -14.391 1.00 40.81 299 LEU B C 1
ATOM 4119 O O . LEU B 1 242 ? 0.439 -14.070 -13.332 1.00 38.77 299 LEU B O 1
ATOM 4124 N N . SER B 1 243 ? 2.134 -14.132 -14.792 1.00 44.26 300 SER B N 1
ATOM 4125 C CA . SER B 1 243 ? 3.069 -13.415 -13.928 1.00 42.30 300 SER B CA 1
ATOM 4126 C C . SER B 1 243 ? 2.784 -11.914 -13.836 1.00 39.55 300 SER B C 1
ATOM 4127 O O . SER B 1 243 ? 2.068 -11.356 -14.704 1.00 36.45 300 SER B O 1
ATOM 4130 N N . THR B 1 244 ? 3.322 -11.296 -12.783 1.00 36.55 301 THR B N 1
ATOM 4131 C CA . THR B 1 244 ? 3.272 -9.854 -12.668 1.00 36.98 301 THR B CA 1
ATOM 4132 C C . THR B 1 244 ? 3.787 -9.138 -13.928 1.00 36.57 301 THR B C 1
ATOM 4133 O O . THR B 1 244 ? 3.164 -8.188 -14.423 1.00 33.27 301 THR B O 1
ATOM 4137 N N . GLY B 1 245 ? 4.884 -9.631 -14.503 1.00 35.51 302 GLY B N 1
ATOM 4138 C CA . GLY B 1 245 ? 5.415 -8.984 -15.703 1.00 35.47 302 GLY B CA 1
ATOM 4139 C C . GLY B 1 245 ? 4.445 -8.903 -16.874 1.00 36.86 302 GLY B C 1
ATOM 4140 O O . GLY B 1 245 ? 4.256 -7.842 -17.498 1.00 33.72 302 GLY B O 1
ATOM 4141 N N . ILE B 1 246 ? 3.755 -9.997 -17.143 1.00 38.16 303 ILE B N 1
ATOM 4142 C CA . ILE B 1 246 ? 2.831 -9.978 -18.278 1.00 38.37 303 ILE B CA 1
ATOM 4143 C C . ILE B 1 246 ? 1.482 -9.252 -17.988 1.00 36.14 303 ILE B C 1
ATOM 4144 O O . ILE B 1 246 ? 0.878 -8.582 -18.851 1.00 32.75 303 ILE B O 1
ATOM 4149 N N . LEU B 1 247 ? 1.114 -9.236 -16.710 1.00 34.24 304 LEU B N 1
ATOM 4150 C CA . LEU B 1 247 ? 0.067 -8.391 -16.266 1.00 33.18 304 LEU B CA 1
ATOM 4151 C C . LEU B 1 247 ? 0.422 -6.919 -16.519 1.00 31.60 304 LEU B C 1
ATOM 4152 O O . LEU B 1 247 ? -0.448 -6.126 -16.973 1.00 30.04 304 LEU B O 1
ATOM 4157 N N . MET B 1 248 ? 1.682 -6.544 -16.252 1.00 29.67 305 MET B N 1
ATOM 4158 C CA . MET B 1 248 ? 2.123 -5.170 -16.463 1.00 29.49 305 MET B CA 1
ATOM 4159 C C . MET B 1 248 ? 2.093 -4.838 -17.954 1.00 28.87 305 MET B C 1
ATOM 4160 O O . MET B 1 248 ? 1.664 -3.746 -18.298 1.00 28.13 305 MET B O 1
ATOM 4165 N N . TYR B 1 249 ? 2.497 -5.783 -18.828 1.00 28.57 306 TYR B N 1
ATOM 4166 C CA . TYR B 1 249 ? 2.391 -5.551 -20.257 1.00 28.26 306 TYR B CA 1
ATOM 4167 C C . TYR B 1 249 ? 0.974 -5.240 -20.662 1.00 28.62 306 TYR B C 1
ATOM 4168 O O . TYR B 1 249 ? 0.686 -4.280 -21.405 1.00 27.83 306 TYR B O 1
ATOM 4177 N N . THR B 1 250 ? 0.045 -6.026 -20.148 1.00 29.34 307 THR B N 1
ATOM 4178 C CA . THR B 1 250 ? -1.382 -5.789 -20.410 1.00 30.70 307 THR B CA 1
ATOM 4179 C C . THR B 1 250 ? -1.858 -4.414 -20.047 1.00 32.23 307 THR B C 1
ATOM 4180 O O . THR B 1 250 ? -2.523 -3.740 -20.840 1.00 33.12 307 THR B O 1
ATOM 4184 N N . LEU B 1 251 ? -1.500 -3.956 -18.841 1.00 30.39 308 LEU B N 1
ATOM 4185 C CA . LEU B 1 251 ? -1.850 -2.628 -18.430 1.00 30.01 308 LEU B CA 1
ATOM 4186 C C . LEU B 1 251 ? -1.214 -1.572 -19.316 1.00 29.28 308 LEU B C 1
ATOM 4187 O O . LEU B 1 251 ? -1.886 -0.619 -19.692 1.00 30.08 308 LEU B O 1
ATOM 4192 N N . ALA B 1 252 ? 0.073 -1.727 -19.554 1.00 27.80 309 ALA B N 1
ATOM 4193 C CA . ALA B 1 252 ? 0.843 -0.841 -20.359 1.00 28.19 309 ALA B CA 1
ATOM 4194 C C . ALA B 1 252 ? 0.260 -0.667 -21.761 1.00 28.94 309 ALA B C 1
ATOM 4195 O O . ALA B 1 252 ? 0.247 0.442 -22.270 1.00 29.24 309 ALA B O 1
ATOM 4197 N N . SER B 1 253 ? -0.361 -1.708 -22.301 1.00 28.50 310 SER B N 1
ATOM 4198 C CA . SER B 1 253 ? -0.882 -1.611 -23.667 1.00 29.41 310 SER B CA 1
ATOM 4199 C C . SER B 1 253 ? -1.934 -0.533 -23.782 1.00 30.37 310 SER B C 1
ATOM 4200 O O . SER B 1 253 ? -2.137 0.018 -24.870 1.00 32.41 310 SER B O 1
ATOM 4203 N N . ALA B 1 254 ? -2.651 -0.266 -22.711 1.00 31.28 311 ALA B N 1
ATOM 4204 C CA . ALA B 1 254 ? -3.707 0.726 -22.735 1.00 33.03 311 ALA B CA 1
ATOM 4205 C C . ALA B 1 254 ? -3.198 2.124 -22.682 1.00 32.72 311 ALA B C 1
ATOM 4206 O O . ALA B 1 254 ? -3.881 3.005 -23.153 1.00 32.57 311 ALA B O 1
ATOM 4208 N N . ILE B 1 255 ? -2.052 2.353 -22.048 1.00 31.02 312 ILE B N 1
ATOM 4209 C CA . ILE B 1 255 ? -1.620 3.732 -21.780 1.00 30.84 312 ILE B CA 1
ATOM 4210 C C . ILE B 1 255 ? -0.282 4.131 -22.443 1.00 30.08 312 ILE B C 1
ATOM 4211 O O . ILE B 1 255 ? 0.166 5.213 -22.218 1.00 29.01 312 ILE B O 1
ATOM 4216 N N . CYS B 1 256 ? 0.351 3.230 -23.217 1.00 29.27 313 CYS B N 1
ATOM 4217 C CA . CYS B 1 256 ? 1.616 3.444 -23.817 1.00 29.91 313 CYS B CA 1
ATOM 4218 C C . CYS B 1 256 ? 1.511 3.351 -25.329 1.00 30.79 313 CYS B C 1
ATOM 4219 O O . CYS B 1 256 ? 0.822 2.469 -25.831 1.00 29.99 313 CYS B O 1
ATOM 4222 N N . GLU B 1 257 ? 2.257 4.173 -26.033 1.00 30.98 314 GLU B N 1
ATOM 4223 C CA . GLU B 1 257 ? 2.388 4.008 -27.485 1.00 32.56 314 GLU B CA 1
ATOM 4224 C C . GLU B 1 257 ? 3.326 2.924 -27.929 1.00 31.59 314 GLU B C 1
ATOM 4225 O O . GLU B 1 257 ? 3.175 2.365 -29.007 1.00 31.11 314 GLU B O 1
ATOM 4231 N N . GLU B 1 258 ? 4.302 2.645 -27.089 1.00 30.94 315 GLU B N 1
ATOM 4232 C CA . GLU B 1 258 ? 5.373 1.721 -27.417 1.00 30.76 315 GLU B CA 1
ATOM 4233 C C . GLU B 1 258 ? 5.956 1.197 -26.117 1.00 30.28 315 GLU B C 1
ATOM 4234 O O . GLU B 1 258 ? 6.233 1.996 -25.207 1.00 30.81 315 GLU B O 1
ATOM 4240 N N . ILE B 1 259 ? 6.049 -0.129 -26.021 1.00 29.02 316 ILE B N 1
ATOM 4241 C CA . ILE B 1 259 ? 6.493 -0.787 -24.819 1.00 29.22 316 ILE B CA 1
ATOM 4242 C C . ILE B 1 259 ? 7.862 -1.430 -25.001 1.00 28.88 316 ILE B C 1
ATOM 4243 O O . ILE B 1 259 ? 8.063 -2.213 -25.940 1.00 28.90 316 ILE B O 1
ATOM 4248 N N . HIS B 1 260 ? 8.782 -1.111 -24.090 1.00 28.90 317 HIS B N 1
ATOM 4249 C CA . HIS B 1 260 ? 10.096 -1.753 -24.070 1.00 28.66 317 HIS B CA 1
ATOM 4250 C C . HIS B 1 260 ? 10.268 -2.528 -22.789 1.00 28.77 317 HIS B C 1
ATOM 4251 O O . HIS B 1 260 ? 10.079 -1.940 -21.702 1.00 28.14 317 HIS B O 1
ATOM 4258 N N . LEU B 1 261 ? 10.631 -3.796 -22.903 1.00 27.80 318 LEU B N 1
ATOM 4259 C CA . LEU B 1 261 ? 10.743 -4.714 -21.765 1.00 28.71 318 LEU B CA 1
ATOM 4260 C C . LEU B 1 261 ? 12.192 -4.916 -21.372 1.00 28.87 318 LEU B C 1
ATOM 4261 O O . LEU B 1 261 ? 13.046 -5.073 -22.263 1.00 28.79 318 LEU B O 1
ATOM 4266 N N . TYR B 1 262 ? 12.458 -4.972 -20.069 1.00 27.67 319 TYR B N 1
ATOM 4267 C CA . TYR B 1 262 ? 13.785 -5.197 -19.547 1.00 28.55 319 TYR B CA 1
ATOM 4268 C C . TYR B 1 262 ? 13.598 -6.172 -18.418 1.00 29.26 319 TYR B C 1
ATOM 4269 O O . TYR B 1 262 ? 12.572 -6.135 -17.757 1.00 28.43 319 TYR B O 1
ATOM 4278 N N . GLY B 1 263 ? 14.607 -6.992 -18.121 1.00 29.30 320 GLY B N 1
ATOM 4279 C CA . GLY B 1 263 ? 14.543 -7.839 -16.973 1.00 29.87 320 GLY B CA 1
ATOM 4280 C C . GLY B 1 263 ? 13.575 -9.006 -17.068 1.00 30.41 320 GLY B C 1
ATOM 4281 O O . GLY B 1 263 ? 13.163 -9.528 -16.022 1.00 29.96 320 GLY B O 1
ATOM 4282 N N . PHE B 1 264 ? 13.197 -9.400 -18.274 1.00 29.96 321 PHE B N 1
ATOM 4283 C CA . PHE B 1 264 ? 12.399 -10.583 -18.496 1.00 30.63 321 PHE B CA 1
ATOM 4284 C C . PHE B 1 264 ? 13.359 -11.638 -19.036 1.00 31.81 321 PHE B C 1
ATOM 4285 O O . PHE B 1 264 ? 13.794 -11.553 -20.212 1.00 33.07 321 PHE B O 1
ATOM 4293 N N . TRP B 1 265 ? 13.669 -12.639 -18.215 1.00 31.47 322 TRP B N 1
ATOM 4294 C CA . TRP B 1 265 ? 14.597 -13.741 -18.599 1.00 32.47 322 TRP B CA 1
ATOM 4295 C C . TRP B 1 265 ? 14.524 -14.700 -17.374 1.00 34.50 322 TRP B C 1
ATOM 4296 O O . TRP B 1 265 ? 15.241 -14.475 -16.383 1.00 34.57 322 TRP B O 1
ATOM 4307 N N . PRO B 1 266 ? 13.597 -15.656 -17.404 1.00 35.62 323 PRO B N 1
ATOM 4308 C CA . PRO B 1 266 ? 13.270 -16.506 -16.287 1.00 39.05 323 PRO B CA 1
ATOM 4309 C C . PRO B 1 266 ? 14.154 -17.712 -16.151 1.00 42.08 323 PRO B C 1
ATOM 4310 O O . PRO B 1 266 ? 13.627 -18.817 -16.013 1.00 44.39 323 PRO B O 1
ATOM 4314 N N . PHE B 1 267 ? 15.472 -17.497 -16.189 1.00 42.00 324 PHE B N 1
ATOM 4315 C CA . PHE B 1 267 ? 16.440 -18.596 -16.166 1.00 43.31 324 PHE B CA 1
ATOM 4316 C C . PHE B 1 267 ? 17.586 -18.181 -15.299 1.00 43.48 324 PHE B C 1
ATOM 4317 O O . PHE B 1 267 ? 17.918 -16.997 -15.169 1.00 42.01 324 PHE B O 1
ATOM 4325 N N . GLY B 1 268 ? 18.228 -19.204 -14.725 1.00 45.86 325 GLY B N 1
ATOM 4326 C CA . GLY B 1 268 ? 19.319 -19.020 -13.794 1.00 45.38 325 GLY B CA 1
ATOM 4327 C C . GLY B 1 268 ? 20.680 -19.032 -14.484 1.00 46.05 325 GLY B C 1
ATOM 4328 O O . GLY B 1 268 ? 21.722 -19.296 -13.851 1.00 44.94 325 GLY B O 1
ATOM 4329 N N . PHE B 1 269 ? 20.669 -18.717 -15.779 1.00 44.13 326 PHE B N 1
ATOM 4330 C CA . PHE B 1 269 ? 21.836 -18.916 -16.600 1.00 44.30 326 PHE B CA 1
ATOM 4331 C C . PHE B 1 269 ? 21.843 -17.853 -17.639 1.00 39.96 326 PHE B C 1
ATOM 4332 O O . PHE B 1 269 ? 20.759 -17.402 -18.147 1.00 37.55 326 PHE B O 1
ATOM 4340 N N . ASP B 1 270 ? 23.026 -17.396 -17.958 1.00 37.62 327 ASP B N 1
ATOM 4341 C CA . ASP B 1 270 ? 23.153 -16.327 -18.935 1.00 36.06 327 ASP B CA 1
ATOM 4342 C C . ASP B 1 270 ? 22.774 -16.793 -20.326 1.00 35.31 327 ASP B C 1
ATOM 4343 O O . ASP B 1 270 ? 23.242 -17.882 -20.752 1.00 35.94 327 ASP B O 1
ATOM 4348 N N . PRO B 1 271 ? 22.009 -15.956 -21.089 1.00 34.27 328 PRO B N 1
ATOM 4349 C CA . PRO B 1 271 ? 21.602 -16.419 -22.416 1.00 34.45 328 PRO B CA 1
ATOM 4350 C C . PRO B 1 271 ? 22.723 -16.747 -23.383 1.00 35.50 328 PRO B C 1
ATOM 4351 O O . PRO B 1 271 ? 22.526 -17.609 -24.227 1.00 36.93 328 PRO B O 1
ATOM 4355 N N . ASN B 1 272 ? 23.861 -16.055 -23.297 1.00 33.99 329 ASN B N 1
ATOM 4356 C CA . ASN B 1 272 ? 24.958 -16.209 -24.219 1.00 35.42 329 ASN B CA 1
ATOM 4357 C C . ASN B 1 272 ? 26.089 -17.167 -23.723 1.00 36.95 329 ASN B C 1
ATOM 4358 O O . ASN B 1 272 ? 26.658 -17.931 -24.434 1.00 36.39 329 ASN B O 1
ATOM 4363 N N . THR B 1 273 ? 26.406 -17.061 -22.448 1.00 37.03 330 THR B N 1
ATOM 4364 C CA . THR B 1 273 ? 27.528 -17.713 -21.833 1.00 40.19 330 THR B CA 1
ATOM 4365 C C . THR B 1 273 ? 27.094 -19.014 -21.107 1.00 41.13 330 THR B C 1
ATOM 4366 O O . THR B 1 273 ? 27.898 -19.900 -20.821 1.00 41.15 330 THR B O 1
ATOM 4370 N N . ARG B 1 274 ? 25.824 -19.095 -20.726 1.00 41.69 331 ARG B N 1
ATOM 4371 C CA . ARG B 1 274 ? 25.324 -20.148 -19.786 1.00 45.85 331 ARG B CA 1
ATOM 4372 C C . ARG B 1 274 ? 25.985 -20.256 -18.389 1.00 47.39 331 ARG B C 1
ATOM 4373 O O . ARG B 1 274 ? 25.744 -21.200 -17.658 1.00 50.99 331 ARG B O 1
ATOM 4381 N N . GLU B 1 275 ? 26.724 -19.240 -18.000 1.00 48.82 332 GLU B N 1
ATOM 4382 C CA . GLU B 1 275 ? 27.254 -19.099 -16.630 1.00 51.38 332 GLU B CA 1
ATOM 4383 C C . GLU B 1 275 ? 26.071 -18.749 -15.727 1.00 49.72 332 GLU B C 1
ATOM 4384 O O . GLU B 1 275 ? 25.054 -18.147 -16.171 1.00 45.19 332 GLU B O 1
ATOM 4390 N N . ASP B 1 276 ? 26.191 -19.105 -14.454 1.00 50.46 333 ASP B N 1
ATOM 4391 C CA . ASP B 1 276 ? 25.127 -18.823 -13.498 1.00 51.39 333 ASP B CA 1
ATOM 4392 C C . ASP B 1 276 ? 24.795 -17.355 -13.496 1.00 50.01 333 ASP B C 1
ATOM 4393 O O . ASP B 1 276 ? 25.680 -16.485 -13.591 1.00 48.91 333 ASP B O 1
ATOM 4398 N N . LEU B 1 277 ? 23.501 -17.091 -13.362 1.00 48.61 334 LEU B N 1
ATOM 4399 C CA . LEU B 1 277 ? 22.956 -15.757 -13.264 1.00 47.50 334 LEU B CA 1
ATOM 4400 C C . LEU B 1 277 ? 21.991 -15.842 -12.124 1.00 45.29 334 LEU B C 1
ATOM 4401 O O . LEU B 1 277 ? 21.162 -16.752 -12.111 1.00 43.15 334 LEU B O 1
ATOM 4406 N N . PRO B 1 278 ? 22.023 -14.878 -11.216 1.00 47.41 335 PRO B N 1
ATOM 4407 C CA . PRO B 1 278 ? 20.938 -14.867 -10.197 1.00 46.25 335 PRO B CA 1
ATOM 4408 C C . PRO B 1 278 ? 19.567 -14.618 -10.766 1.00 44.61 335 PRO B C 1
ATOM 4409 O O . PRO B 1 278 ? 19.427 -14.005 -11.817 1.00 41.23 335 PRO B O 1
ATOM 4413 N N . TYR B 1 279 ? 18.544 -15.173 -10.125 1.00 45.16 336 TYR B N 1
ATOM 4414 C CA . TYR B 1 279 ? 17.179 -15.072 -10.609 1.00 45.36 336 TYR B CA 1
ATOM 4415 C C . TYR B 1 279 ? 16.752 -13.611 -10.578 1.00 42.61 336 TYR B C 1
ATOM 4416 O O . TYR B 1 279 ? 16.058 -13.184 -11.504 1.00 40.67 336 TYR B O 1
ATOM 4425 N N . HIS B 1 280 ? 17.232 -12.821 -9.579 1.00 41.10 337 HIS B N 1
ATOM 4426 C CA . HIS B 1 280 ? 16.951 -11.386 -9.488 1.00 40.32 337 HIS B CA 1
ATOM 4427 C C . HIS B 1 280 ? 18.223 -10.564 -9.545 1.00 39.68 337 HIS B C 1
ATOM 4428 O O . HIS B 1 280 ? 19.240 -10.941 -8.973 1.00 40.82 337 HIS B O 1
ATOM 4435 N N . TYR B 1 281 ? 18.149 -9.406 -10.156 1.00 37.07 338 TYR B N 1
ATOM 4436 C CA . TYR B 1 281 ? 19.279 -8.518 -10.197 1.00 37.83 338 TYR B CA 1
ATOM 4437 C C . TYR B 1 281 ? 19.756 -8.071 -8.806 1.00 41.60 338 TYR B C 1
ATOM 4438 O O . TYR B 1 281 ? 20.887 -7.695 -8.673 1.00 42.78 338 TYR B O 1
ATOM 4447 N N . TYR B 1 282 ? 18.846 -8.028 -7.832 1.00 41.72 339 TYR B N 1
ATOM 4448 C CA . TYR B 1 282 ? 19.180 -7.572 -6.484 1.00 43.86 339 TYR B CA 1
ATOM 4449 C C . TYR B 1 282 ? 19.538 -8.704 -5.532 1.00 46.24 339 TYR B C 1
ATOM 4450 O O . TYR B 1 282 ? 19.784 -8.441 -4.379 1.00 47.43 339 TYR B O 1
ATOM 4459 N N . ASP B 1 283 ? 19.560 -9.950 -6.005 1.00 48.67 340 ASP B N 1
ATOM 4460 C CA . ASP B 1 283 ? 20.153 -11.046 -5.219 1.00 54.52 340 ASP B CA 1
ATOM 4461 C C . ASP B 1 283 ? 21.691 -10.786 -5.237 1.00 56.80 340 ASP B C 1
ATOM 4462 O O . ASP B 1 283 ? 22.342 -10.901 -4.186 1.00 66.69 340 ASP B O 1
ATOM 4467 N N . GLN B 1 298 ? 5.413 -21.866 -15.988 1.00 71.27 355 GLN B N 1
ATOM 4468 C CA . GLN B 1 298 ? 4.632 -20.767 -16.527 1.00 66.32 355 GLN B CA 1
ATOM 4469 C C . GLN B 1 298 ? 5.589 -19.711 -17.194 1.00 59.87 355 GLN B C 1
ATOM 4470 O O . GLN B 1 298 ? 5.382 -19.327 -18.357 1.00 52.43 355 GLN B O 1
ATOM 4476 N N . LEU B 1 299 ? 6.644 -19.282 -16.478 1.00 55.09 356 LEU B N 1
ATOM 4477 C CA . LEU B 1 299 ? 7.484 -18.169 -16.959 1.00 50.92 356 LEU B CA 1
ATOM 4478 C C . LEU B 1 299 ? 8.181 -18.456 -18.255 1.00 49.20 356 LEU B C 1
ATOM 4479 O O . LEU B 1 299 ? 8.219 -17.574 -19.102 1.00 45.09 356 LEU B O 1
ATOM 4484 N N . PRO B 1 300 ? 8.726 -19.694 -18.420 1.00 50.14 357 PRO B N 1
ATOM 4485 C CA . PRO B 1 300 ? 9.355 -19.910 -19.733 1.00 48.42 357 PRO B CA 1
ATOM 4486 C C . PRO B 1 300 ? 8.350 -19.751 -20.875 1.00 47.10 357 PRO B C 1
ATOM 4487 O O . PRO B 1 300 ? 8.691 -19.203 -21.913 1.00 43.39 357 PRO B O 1
ATOM 4491 N N . ALA B 1 301 ? 7.116 -20.208 -20.684 1.00 46.83 358 ALA B N 1
ATOM 4492 C CA . ALA B 1 301 ? 6.091 -20.041 -21.707 1.00 47.37 358 ALA B CA 1
ATOM 4493 C C . ALA B 1 301 ? 5.747 -18.532 -21.948 1.00 44.51 358 ALA B C 1
ATOM 4494 O O . ALA B 1 301 ? 5.625 -18.097 -23.091 1.00 43.40 358 ALA B O 1
ATOM 4496 N N . GLU B 1 302 ? 5.705 -17.747 -20.884 1.00 41.40 359 GLU B N 1
ATOM 4497 C CA . GLU B 1 302 ? 5.527 -16.328 -21.031 1.00 41.32 359 GLU B CA 1
ATOM 4498 C C . GLU B 1 302 ? 6.697 -15.686 -21.798 1.00 39.96 359 GLU B C 1
ATOM 4499 O O . GLU B 1 302 ? 6.452 -14.944 -22.749 1.00 38.76 359 GLU B O 1
ATOM 4505 N N . PHE B 1 303 ? 7.918 -16.015 -21.391 1.00 39.26 360 PHE B N 1
ATOM 4506 C CA . PHE B 1 303 ? 9.096 -15.536 -22.100 1.00 40.15 360 PHE B CA 1
ATOM 4507 C C . PHE B 1 303 ? 9.041 -15.865 -23.607 1.00 41.67 360 PHE B C 1
ATOM 4508 O O . PHE B 1 303 ? 9.289 -14.993 -24.434 1.00 39.39 360 PHE B O 1
ATOM 4516 N N . GLN B 1 304 ? 8.736 -17.109 -23.948 1.00 45.82 361 GLN B N 1
ATOM 4517 C CA . GLN B 1 304 ? 8.616 -17.553 -25.368 1.00 48.63 361 GLN B CA 1
ATOM 4518 C C . GLN B 1 304 ? 7.661 -16.639 -26.158 1.00 46.29 361 GLN B C 1
ATOM 4519 O O . GLN B 1 304 ? 7.976 -16.133 -27.252 1.00 44.37 361 GLN B O 1
ATOM 4525 N N . LEU B 1 305 ? 6.515 -16.363 -25.579 1.00 44.45 362 LEU B N 1
ATOM 4526 C CA . LEU B 1 305 ? 5.540 -15.499 -26.286 1.00 42.97 362 LEU B CA 1
ATOM 4527 C C . LEU B 1 305 ? 6.016 -14.033 -26.403 1.00 40.10 362 LEU B C 1
ATOM 4528 O O . LEU B 1 305 ? 5.895 -13.426 -27.480 1.00 39.27 362 LEU B O 1
ATOM 4533 N N . LEU B 1 306 ? 6.581 -13.495 -25.331 1.00 36.75 363 LEU B N 1
ATOM 4534 C CA . LEU B 1 306 ? 7.172 -12.160 -25.389 1.00 36.09 363 LEU B CA 1
ATOM 4535 C C . LEU B 1 306 ? 8.315 -12.042 -26.458 1.00 35.31 363 LEU B C 1
ATOM 4536 O O . LEU B 1 306 ? 8.428 -11.040 -27.157 1.00 31.66 363 LEU B O 1
ATOM 4541 N N . TYR B 1 307 ? 9.093 -13.115 -26.574 1.00 34.47 364 TYR B N 1
ATOM 4542 C CA . TYR B 1 307 ? 10.115 -13.204 -27.621 1.00 35.96 364 TYR B CA 1
ATOM 4543 C C . TYR B 1 307 ? 9.464 -13.221 -29.016 1.00 36.25 364 TYR B C 1
ATOM 4544 O O . TYR B 1 307 ? 9.946 -12.527 -29.916 1.00 35.52 364 TYR B O 1
ATOM 4553 N N . ARG B 1 308 ? 8.402 -13.994 -29.196 1.00 37.22 365 ARG B N 1
ATOM 4554 C CA . ARG B 1 308 ? 7.692 -14.010 -30.481 1.00 41.12 365 ARG B CA 1
ATOM 4555 C C . ARG B 1 308 ? 7.171 -12.560 -30.804 1.00 38.58 365 ARG B C 1
ATOM 4556 O O . ARG B 1 308 ? 7.247 -12.061 -31.964 1.00 37.83 365 ARG B O 1
ATOM 4564 N N . MET B 1 309 ? 6.636 -11.896 -29.793 1.00 35.76 366 MET B N 1
ATOM 4565 C CA . MET B 1 309 ? 6.070 -10.543 -29.986 1.00 36.32 366 MET B CA 1
ATOM 4566 C C . MET B 1 309 ? 7.142 -9.546 -30.336 1.00 34.53 366 MET B C 1
ATOM 4567 O O . MET B 1 309 ? 6.916 -8.681 -31.191 1.00 35.04 366 MET B O 1
ATOM 4572 N N . HIS B 1 310 ? 8.335 -9.729 -29.758 1.00 33.57 367 HIS B N 1
ATOM 4573 C CA . HIS B 1 310 ? 9.516 -8.923 -30.085 1.00 33.75 367 HIS B CA 1
ATOM 4574 C C . HIS B 1 310 ? 9.809 -9.074 -31.569 1.00 35.26 367 HIS B C 1
ATOM 4575 O O . HIS B 1 310 ? 10.025 -8.086 -32.295 1.00 33.92 367 HIS B O 1
ATOM 4582 N N . GLY B 1 311 ? 9.819 -10.341 -32.001 1.00 37.22 368 GLY B N 1
ATOM 4583 C CA . GLY B 1 311 ? 10.119 -10.656 -33.441 1.00 38.34 368 GLY B CA 1
ATOM 4584 C C . GLY B 1 311 ? 9.123 -10.078 -34.409 1.00 40.68 368 GLY B C 1
ATOM 4585 O O . GLY B 1 311 ? 9.488 -9.740 -35.556 1.00 40.48 368 GLY B O 1
ATOM 4586 N N . GLU B 1 312 ? 7.857 -9.973 -33.960 1.00 41.54 369 GLU B N 1
ATOM 4587 C CA . GLU B 1 312 ? 6.776 -9.307 -34.718 1.00 43.37 369 GLU B CA 1
ATOM 4588 C C . GLU B 1 312 ? 6.767 -7.757 -34.644 1.00 41.16 369 GLU B C 1
ATOM 4589 O O . GLU B 1 312 ? 5.926 -7.113 -35.250 1.00 42.74 369 GLU B O 1
ATOM 4595 N N . GLY B 1 313 ? 7.702 -7.179 -33.876 1.00 39.16 370 GLY B N 1
ATOM 4596 C CA . GLY B 1 313 ? 7.804 -5.751 -33.701 1.00 37.55 370 GLY B CA 1
ATOM 4597 C C . GLY B 1 313 ? 6.741 -5.145 -32.787 1.00 35.96 370 GLY B C 1
ATOM 4598 O O . GLY B 1 313 ? 6.594 -3.924 -32.775 1.00 33.33 370 GLY B O 1
ATOM 4599 N N . LEU B 1 314 ? 6.063 -5.978 -31.983 1.00 35.24 371 LEU B N 1
ATOM 4600 C CA . LEU B 1 314 ? 4.988 -5.470 -31.115 1.00 34.23 371 LEU B CA 1
ATOM 4601 C C . LEU B 1 314 ? 5.583 -4.747 -29.932 1.00 33.78 371 LEU B C 1
ATOM 4602 O O . LEU B 1 314 ? 4.961 -3.817 -29.387 1.00 33.80 371 LEU B O 1
ATOM 4607 N N . THR B 1 315 ? 6.753 -5.198 -29.499 1.00 32.64 372 THR B N 1
ATOM 4608 C CA . THR B 1 315 ? 7.428 -4.719 -28.289 1.00 31.80 372 THR B CA 1
ATOM 4609 C C . THR B 1 315 ? 8.918 -5.006 -28.444 1.00 31.52 372 THR B C 1
ATOM 4610 O O . THR B 1 315 ? 9.268 -5.888 -29.181 1.00 30.95 372 THR B O 1
ATOM 4614 N N . LYS B 1 316 ? 9.756 -4.291 -27.732 1.00 31.42 373 LYS B N 1
ATOM 4615 C CA . LYS B 1 316 ? 11.199 -4.549 -27.683 1.00 32.77 373 LYS B CA 1
ATOM 4616 C C . LYS B 1 316 ? 11.672 -5.255 -26.407 1.00 32.81 373 LYS B C 1
ATOM 4617 O O . LYS B 1 316 ? 11.549 -4.679 -25.317 1.00 31.18 373 LYS B O 1
ATOM 4623 N N . LEU B 1 317 ? 12.107 -6.505 -26.502 1.00 31.02 374 LEU B N 1
ATOM 4624 C CA . LEU B 1 317 ? 12.547 -7.312 -25.368 1.00 31.73 374 LEU B CA 1
ATOM 4625 C C . LEU B 1 317 ? 14.071 -7.270 -25.332 1.00 32.20 374 LEU B C 1
ATOM 4626 O O . LEU B 1 317 ? 14.681 -7.836 -26.225 1.00 31.75 374 LEU B O 1
ATOM 4631 N N . THR B 1 318 ? 14.646 -6.574 -24.379 1.00 31.85 375 THR B N 1
ATOM 4632 C CA . THR B 1 318 ? 16.061 -6.315 -24.294 1.00 33.13 375 THR B CA 1
ATOM 4633 C C . THR B 1 318 ? 16.667 -7.451 -23.482 1.00 34.05 375 THR B C 1
ATOM 4634 O O . THR B 1 318 ? 16.259 -7.771 -22.377 1.00 32.41 375 THR B O 1
ATOM 4638 N N . LEU B 1 319 ? 17.660 -8.078 -24.082 1.00 36.94 376 LEU B N 1
ATOM 4639 C CA . LEU B 1 319 ? 18.391 -9.218 -23.493 1.00 39.31 376 LEU B CA 1
ATOM 4640 C C . LEU B 1 319 ? 19.883 -9.005 -23.476 1.00 40.49 376 LEU B C 1
ATOM 4641 O O . LEU B 1 319 ? 20.564 -9.925 -23.278 1.00 41.12 376 LEU B O 1
ATOM 4646 N N . SER B 1 320 ? 20.386 -7.801 -23.673 1.00 42.76 377 SER B N 1
ATOM 4647 C CA . SER B 1 320 ? 21.816 -7.578 -23.822 1.00 45.38 377 SER B CA 1
ATOM 4648 C C . SER B 1 320 ? 22.127 -6.260 -23.143 1.00 45.16 377 SER B C 1
ATOM 4649 O O . SER B 1 320 ? 21.209 -5.534 -22.724 1.00 43.75 377 SER B O 1
ATOM 4652 N N . HIS B 1 321 ? 23.402 -5.935 -23.033 1.00 45.28 378 HIS B N 1
ATOM 4653 C CA . HIS B 1 321 ? 23.855 -4.629 -22.532 1.00 51.50 378 HIS B CA 1
ATOM 4654 C C . HIS B 1 321 ? 23.265 -3.503 -23.342 1.00 48.28 378 HIS B C 1
ATOM 4655 O O . HIS B 1 321 ? 23.123 -3.651 -24.516 1.00 49.62 378 HIS B O 1
ATOM 4662 N N . CYS B 1 322 ? 22.883 -2.412 -22.695 1.00 48.54 379 CYS B N 1
ATOM 4663 C CA . CYS B 1 322 ? 22.380 -1.235 -23.383 1.00 49.38 379 CYS B CA 1
ATOM 4664 C C . CYS B 1 322 ? 23.597 -0.377 -23.804 1.00 56.91 379 CYS B C 1
ATOM 4665 O O . CYS B 1 322 ? 24.663 -0.413 -23.168 1.00 54.88 379 CYS B O 1
ATOM 4668 N N . ALA B 1 323 ? 23.396 0.418 -24.849 1.00 63.99 380 ALA B N 1
ATOM 4669 C CA . ALA B 1 323 ? 24.428 1.338 -25.355 1.00 69.89 380 ALA B CA 1
ATOM 4670 C C . ALA B 1 323 ? 24.246 2.696 -24.687 1.00 73.06 380 ALA B C 1
ATOM 4671 O O . ALA B 1 323 ? 25.232 3.329 -24.317 1.00 78.08 380 ALA B O 1
#

B-factor: mean 36.3, std 13.39, range [17.91, 117.58]

Foldseek 3Di:
DFAADLVVLVVLLVLLCVQAVLQPQQFDALVRDDQQDWAAAQADDRVQIAGHHPLNSVQGHNGRPCVVAAFAEEEEEAFFLLLAVQQCLVVNVPGRAYEEEALDDCDVPNSRNHLQHQEYEHELCCCVPPQVLVPDPVSLVVVVVSQQSNAQHEYRYAQRHDSVSHPSVVSVSVSCSVCPPVGNYRYGYGGNGQVRSQVSVVVVVAHFLDEDPSVVVVSSCSNHYSAYEYHNLDQDQAQPPPRHGGAGGSPDPPPDHHDQVPSDPSVSVVVVVVVCSVVNNHHYDRHRDD/DDQAADLVVLVVVLVLLVVQFVLLPLQFDALVNDDQQDWAAAQADDRVQTAGHHPLNSVQGHNGRPCVPAAFAEEEEEAFFLLLAPQQCLVVNVVGRAYEEEALDDCDVPNSRHHLDHQEYEHELCCCVPPQVLVPDPVSLVVVVVSQQSNAQHEYRYEQRHDSVSHPSVVSVSVSCSVCPPVGNYRYGYGGNCQVRSVVSVVVVVLDDSDDDPRVSVVSSCSNHYSAYEYHNQDQDQAQPPPRHGGDRGSVVSSVSVVVSVVVCSVVSNHHYDSHRDD

CATH classification: 3.90.1480.20

GO terms:
  GO:0003828 alpha-N-acetylneuraminate alpha-2,8-sialyltransferase activity (F, IDA)
  GO:0097503 sialylation (P, IDA)
  GO:0006491 N-glycan processing (P, IDA)
  GO:0006688 glycosphingolipid biosynthetic process (P, TAS)
  GO:0000139 Golgi membrane (C, TAS)
  GO:0003828 alpha-N-acetylneuraminate alpha-2,8-sialyltransferase activity (F, TAS)
  GO:0042802 identical protein binding (F, IPI)
  GO:0001574 ganglioside biosynthetic process (P, IDA)
  GO:0009311 oligosaccharide metabolic process (P, IDA)
  GO:0009100 glycoprotein metabolic process (P, IDA)
  GO:0009101 glycoprotein biosynthetic process (P, IDA)
  GO:0033691 sialic acid binding (F, IC)
  GO:0005794 Golgi apparatus (C, IDA)

InterPro domains:
  IPR001675 Glycosyl transferase family 29 [PF00777] (117-370)
  IPR012163 Sialyltransferase [PIRSF005557] (6-379)
  IPR038578 GT29-like superfamiliy [G3DSA:3.90.1480.20] (88-380)
  IPR050943 Glycosyltransferase 29 (Sialyltransferase) [PTHR11987] (80-379)

Secondary structure (DSSP, 8-state):
-----HHHHHHHHHHHHHH--HHHHT---GGG--TTPEE--TTS-TTB-EEPPHHHHHTS-SS-TTTT--EEEEEEE--BGGGTT---HHHHHTSSEEEESTT---GGGHHHH-S--SEEE--TTHHHHHSGGG-BHHHHHHHHHHHHTTTT-EEE--TTS-GGGHHHHHHHHHHHHHTTTS--PEEE---S-HHHHHHHHHHTT---SS--HHHHHHHHHHHHEEEEEEES---SSB-TTT--B--SBTTSPTTPPP-----S-HHHHHHHHHHHHHTTSSEE--S---/------HHHHHHHHHHHHHH--HHHHT---GGGS-TTPEE--TTS-TTB-EEPPHHHHHTS-SS-TTTT--EEEEEEE--BGGGTT---HHHHHHSSEEEESTT---GGGHHHH-S--SEEE--TTHHHHHSGGG-BHHHHHHHHHHHHTTTT-EEE---SS-GGGHHHHHHHHHHHHHTTTS--PEEE---S-HHHHHHHHHHTT---SS--HHHHHHHHHHHHEEEEEEES---SSB-TTT--B--SBTT--HHHHHHHHHHHHHTTSSEE--S---

Nearest PDB structures (foldseek):
  5bo7-assembly1_A  TM=1.003E+00  e=1.141E-68  Homo sapiens
  5bo6-assembly1_A  TM=1.001E+00  e=1.453E-65  Homo sapiens
  5bo9-assembly1_A  TM=9.932E-01  e=2.657E-61  Homo sapiens
  5bo9-assembly1_B  TM=9.897E-01  e=1.152E-59  Homo sapiens
  5bo8-assembly1_B  TM=9.978E-01  e=6.071E-58  Homo sapiens